Protein AF-0000000067139944 (afdb_homodimer)

Foldseek 3Di:
DDDDDADLLDLVRLLVVVVVCVVDADPLFDAEEEADWAAFDFADPQLDDPVVLVVRCSTLAVSLVSNCVNCVVRCLVNLHEYEYEAALLCLDDQRTPSRNVSSVNVVVVQVVVQVVCVVSNYHGAYEHEYFACQQPVSDDQDDLVVSQVSHDPVVCVVDPSLVSVLQSVLVVVSNVPGDNDCVQSVVLVCCSRPPPDHDRYHYHYDPVSVVLSVCSNPDDPVSNCVVSVVSNPVSDDD/DDDDDADLLDLVRLLVVVVVCVVDADPLFDAEEEADWAAFDFADPQLDDPVVLVVRCSTLAVSLVSNCVNCVVRCLVNLHEYEYEAALLCLDDQRTPSRNVSSVNVVVVQVVVQVVCVVSNYHGAYEHEYFACQQPVSDDQDDLVVSQVSHDPVRCVPDPSLVSVLQSVLVVVSNVPGDNDCVQSVVLVCCSRPPPDHDRYHYHYDPVSVVLSVCSNPDDPVSNCVVSVVSNCVSPRD

Organism: Gallus gallus (NCBI:txid9031)

Nearest PDB structures (foldseek):
  2jap-assembly1_D  TM=8.581E-01  e=1.987E-11  Streptomyces clavuligerus
  6vsp-assembly1_B  TM=7.900E-01  e=1.300E-09  Serratia marcescens
  3l77-assembly1_A  TM=8.493E-01  e=1.146E-08  Thermococcus sibiricus MM 739
  3geg-assembly1_A  TM=8.219E-01  e=9.006E-08  Acetivibrio thermocellus ATCC 27405
  3ged-assembly1_B  TM=7.880E-01  e=2.674E-07  Acetivibrio thermocellus ATCC 27405

Secondary structure (DSSP, 8-state):
-------TT-HHHHHHHHHHHHHT--TT---EEEE---------GGGS-HHHHHHHIIIIIIHHHHHHHHHHHHHHHTT-EEEEE--GGGS--SS-HHHHHHHHHHHHHHHHHHHHHGGGT-EEEEEEE-S-HHHH--SPPP-HHHHHHHS-HHHHTT--HHHHHHHHHHHHHHHHTS-S-THHHHHHHHHHHH-SS--SEEEE--HHHHHHHHHHHHS-HHHHHHHHHHHHHSS---/-------TT-HHHHHHHHHHHHHT--TT---EEEE---------GGGS-HHHHHHHIIIIIIHHHHHHHHHHHHHHHTT-EEEEE--GGGS--SS-HHHHHHHHHHHHHHHHHHHHHGGGT-EEEEEEE-S-HHHH--SPPP-HHHHHHHS-HHHHTT--HHHHHHHHHHHHHHHHTS-S-THHHHHHHHHHHH-SS--SEEEE--HHHHHHHHHHHHS-HHHHHHHHHHHHHTS---

Solvent-accessible surface area (backbone atoms only — not comparable to full-atom values): 25429 Å² total; per-residue (Å²): 140,84,89,72,90,67,53,55,73,36,67,67,38,45,51,50,52,50,52,54,48,64,76,62,53,50,93,89,45,53,64,62,45,74,43,67,73,65,72,59,63,75,46,54,76,83,57,53,54,69,68,54,55,52,48,49,43,34,37,40,36,47,11,45,49,50,49,47,60,73,45,41,66,53,29,45,74,51,38,11,30,40,37,39,64,50,31,49,42,36,55,48,56,84,57,19,23,76,39,16,13,36,26,20,16,45,53,37,36,47,53,31,47,30,66,66,28,46,86,47,57,25,48,46,27,35,38,23,40,44,63,40,36,58,46,63,59,66,50,72,80,61,50,35,66,59,53,58,71,62,36,50,72,74,47,53,72,76,48,53,69,65,59,43,38,48,52,27,50,44,52,38,49,55,39,70,68,18,40,74,65,51,60,61,57,51,50,51,51,48,38,50,69,64,45,94,75,49,58,60,65,44,77,48,55,53,70,71,54,49,51,49,44,48,44,44,55,68,45,56,65,70,57,34,50,51,55,47,49,48,64,63,46,76,51,64,84,120,139,85,88,72,89,67,52,53,72,35,69,67,39,46,51,51,51,50,51,54,48,64,76,63,52,52,93,89,44,52,65,64,46,74,42,67,74,66,73,59,62,75,44,54,74,81,58,53,55,70,67,55,55,52,48,50,44,36,38,40,35,48,11,44,49,50,49,47,60,72,44,41,66,52,28,46,74,48,39,11,29,38,36,39,63,52,32,49,42,36,56,48,54,83,55,19,22,75,38,16,13,35,26,20,16,44,52,39,36,48,53,32,46,30,66,66,29,48,86,50,56,26,48,46,26,36,37,24,39,44,63,39,37,57,46,64,58,65,48,72,81,62,50,36,66,60,54,58,70,62,36,50,71,72,48,56,71,76,49,53,70,64,47,44,38,37,50,26,51,45,52,37,49,56,39,70,68,18,40,76,64,52,60,61,57,51,49,52,50,48,40,51,70,63,44,95,77,49,58,60,66,45,76,50,55,52,69,72,54,50,50,50,42,48,45,44,55,68,46,58,66,71,56,34,50,51,55,47,49,50,65,58,40,83,39,63,77,122

pLDDT: mean 94.15, std 8.59, range [29.8, 98.81]

Structure (mmCIF, N/CA/C/O backbone):
data_AF-0000000067139944-model_v1
#
loop_
_entity.id
_entity.type
_entity.pdbx_description
1 polymer 'Uncharacterized protein'
#
loop_
_atom_site.group_PDB
_atom_site.id
_atom_site.type_symbol
_atom_site.label_atom_id
_atom_site.label_alt_id
_atom_site.label_comp_id
_atom_site.label_asym_id
_atom_site.label_entity_id
_atom_site.label_seq_id
_atom_site.pdbx_PDB_ins_code
_atom_site.Cartn_x
_atom_site.Cartn_y
_atom_site.Cartn_z
_atom_site.occupancy
_atom_site.B_iso_or_equiv
_atom_site.auth_seq_id
_atom_site.auth_comp_id
_atom_site.auth_asym_id
_atom_site.auth_atom_id
_atom_site.pdbx_PDB_model_num
ATOM 1 N N . MET A 1 1 ? 29.469 12.602 11.391 1 74.38 1 MET A N 1
ATOM 2 C CA . MET A 1 1 ? 28.453 11.57 11.188 1 74.38 1 MET A CA 1
ATOM 3 C C . MET A 1 1 ? 28.391 10.625 12.391 1 74.38 1 MET A C 1
ATOM 5 O O . MET A 1 1 ? 29.422 10.156 12.867 1 74.38 1 MET A O 1
ATOM 9 N N . ARG A 1 2 ? 27.203 10.445 12.945 1 83.75 2 ARG A N 1
ATOM 10 C CA . ARG A 1 2 ? 27.016 9.508 14.047 1 83.75 2 ARG A CA 1
ATOM 11 C C . ARG A 1 2 ? 26.203 8.297 13.594 1 83.75 2 ARG A C 1
ATOM 13 O O . ARG A 1 2 ? 25.25 8.43 12.828 1 83.75 2 ARG A O 1
ATOM 20 N N . VAL A 1 3 ? 26.672 7.145 13.938 1 81.62 3 VAL A N 1
ATOM 21 C CA . VAL A 1 3 ? 26 5.902 13.539 1 81.62 3 VAL A CA 1
ATOM 22 C C . VAL A 1 3 ? 25.297 5.289 14.75 1 81.62 3 VAL A C 1
ATOM 24 O O . VAL A 1 3 ? 25.906 5.129 15.812 1 81.62 3 VAL A O 1
ATOM 27 N N . LEU A 1 4 ? 24 5.125 14.578 1 83 4 LEU A N 1
ATOM 28 C CA . LEU A 1 4 ? 23.203 4.445 15.602 1 83 4 LEU A CA 1
ATOM 29 C C . LEU A 1 4 ? 22.5 3.221 15.023 1 83 4 LEU A C 1
ATOM 31 O O . LEU A 1 4 ? 22.031 3.25 13.883 1 83 4 LEU A O 1
ATOM 35 N N . ARG A 1 5 ? 22.641 2.217 15.773 1 84.62 5 ARG A N 1
ATOM 36 C CA . ARG A 1 5 ? 21.844 1.055 15.383 1 84.62 5 ARG A CA 1
ATOM 37 C C . ARG A 1 5 ? 20.359 1.333 15.531 1 84.62 5 ARG A C 1
ATOM 39 O O . ARG A 1 5 ? 19.906 1.748 16.594 1 84.62 5 ARG A O 1
ATOM 46 N N . LEU A 1 6 ? 19.625 1.212 14.484 1 90 6 LEU A N 1
ATOM 47 C CA . LEU A 1 6 ? 18.203 1.529 14.492 1 90 6 LEU A CA 1
ATOM 48 C C . LEU A 1 6 ? 17.406 0.454 13.773 1 90 6 LEU A C 1
ATOM 50 O O . LEU A 1 6 ? 17.594 0.228 12.578 1 90 6 LEU A O 1
ATOM 54 N N . ASP A 1 7 ? 16.656 -0.315 14.594 1 93.56 7 ASP A N 1
ATOM 55 C CA . ASP A 1 7 ? 15.617 -1.159 14.023 1 93.56 7 ASP A CA 1
ATOM 56 C C . ASP A 1 7 ? 14.281 -0.417 13.961 1 93.56 7 ASP A C 1
ATOM 58 O O . ASP A 1 7 ? 13.625 -0.226 14.984 1 93.56 7 ASP A O 1
ATOM 62 N N . VAL A 1 8 ? 13.844 -0.07 12.781 1 95.69 8 VAL A N 1
ATOM 63 C CA . VAL A 1 8 ? 12.695 0.807 12.594 1 95.69 8 VAL A CA 1
ATOM 64 C C . VAL A 1 8 ? 11.422 0.086 13.031 1 95.69 8 VAL A C 1
ATOM 66 O O . VAL A 1 8 ? 10.367 0.708 13.18 1 95.69 8 VAL A O 1
ATOM 69 N N . THR A 1 9 ? 11.477 -1.229 13.203 1 94.62 9 THR A N 1
ATOM 70 C CA . THR A 1 9 ? 10.305 -1.979 13.641 1 94.62 9 THR A CA 1
ATOM 71 C C . THR A 1 9 ? 10.141 -1.896 15.156 1 94.62 9 THR A C 1
ATOM 73 O O . THR A 1 9 ? 9.133 -2.338 15.703 1 94.62 9 THR A O 1
ATOM 76 N N . ARG A 1 10 ? 11.148 -1.343 15.812 1 94.38 10 ARG A N 1
ATOM 77 C CA . ARG A 1 10 ? 11.125 -1.232 17.266 1 94.38 10 ARG A CA 1
ATOM 78 C C . ARG A 1 10 ? 10.93 0.217 17.703 1 94.38 10 ARG A C 1
ATOM 80 O O . ARG A 1 10 ? 11.852 1.032 17.578 1 94.38 10 ARG A O 1
ATOM 87 N N . GLY A 1 11 ? 9.805 0.512 18.312 1 95.31 11 GLY A N 1
ATOM 88 C CA . GLY A 1 11 ? 9.5 1.862 18.75 1 95.31 11 GLY A CA 1
ATOM 89 C C . GLY A 1 11 ? 10.547 2.439 19.688 1 95.31 11 GLY A C 1
ATOM 90 O O . GLY A 1 11 ? 10.898 3.617 19.578 1 95.31 11 GLY A O 1
ATOM 91 N N . ARG A 1 12 ? 11.055 1.643 20.547 1 95.5 12 ARG A N 1
ATOM 92 C CA . ARG A 1 12 ? 12.062 2.088 21.5 1 95.5 12 ARG A CA 1
ATOM 93 C C . ARG A 1 12 ? 13.328 2.559 20.797 1 95.5 12 ARG A C 1
ATOM 95 O O . ARG A 1 12 ? 13.938 3.547 21.203 1 95.5 12 ARG A O 1
ATOM 102 N N . ASP A 1 13 ? 13.734 1.811 19.766 1 95.81 13 ASP A N 1
ATOM 103 C CA . ASP A 1 13 ? 14.914 2.203 18.984 1 95.81 13 ASP A CA 1
ATOM 104 C C . ASP A 1 13 ? 14.695 3.549 18.297 1 95.81 13 ASP A C 1
ATOM 106 O O . ASP A 1 13 ? 15.586 4.395 18.281 1 95.81 13 ASP A O 1
ATOM 110 N N . VAL A 1 14 ? 13.523 3.766 17.75 1 96.75 14 VAL A N 1
ATOM 111 C CA . VAL A 1 14 ? 13.203 5.004 17.047 1 96.75 14 VAL A CA 1
ATOM 112 C C . VAL A 1 14 ? 13.211 6.172 18.031 1 96.75 14 VAL A C 1
ATOM 114 O O . VAL A 1 14 ? 13.758 7.234 17.734 1 96.75 14 VAL A O 1
ATOM 117 N N . LEU A 1 15 ? 12.68 5.945 19.188 1 95.75 15 LEU A N 1
ATOM 118 C CA . LEU A 1 15 ? 12.648 6.992 20.203 1 95.75 15 LEU A CA 1
ATOM 119 C C . LEU A 1 15 ? 14.055 7.305 20.703 1 95.75 15 LEU A C 1
ATOM 121 O O . LEU A 1 15 ? 14.391 8.469 20.938 1 95.75 15 LEU A O 1
ATOM 125 N N . ALA A 1 16 ? 14.859 6.297 20.859 1 95.38 16 ALA A N 1
ATOM 126 C CA . ALA A 1 16 ? 16.25 6.508 21.25 1 95.38 16 ALA A CA 1
ATOM 127 C C . ALA A 1 16 ? 17 7.328 20.203 1 95.38 16 ALA A C 1
ATOM 129 O O . ALA A 1 16 ? 17.797 8.195 20.547 1 95.38 16 ALA A O 1
ATOM 130 N N . ALA A 1 17 ? 16.734 7.012 18.969 1 95.62 17 ALA A N 1
ATOM 131 C CA . ALA A 1 17 ? 17.344 7.785 17.875 1 95.62 17 ALA A CA 1
ATOM 132 C C . ALA A 1 17 ? 16.906 9.242 17.938 1 95.62 17 ALA A C 1
ATOM 134 O O . ALA A 1 17 ? 17.703 10.148 17.734 1 95.62 17 ALA A O 1
ATOM 135 N N . LYS A 1 18 ? 15.664 9.477 18.188 1 95.88 18 LYS A N 1
ATOM 136 C CA . LYS A 1 18 ? 15.148 10.836 18.297 1 95.88 18 LYS A CA 1
ATOM 137 C C . LYS A 1 18 ? 15.836 11.594 19.422 1 95.88 18 LYS A C 1
ATOM 139 O O . LYS A 1 18 ? 16.234 12.75 19.266 1 95.88 18 LYS A O 1
ATOM 144 N N . GLU A 1 19 ? 15.992 10.922 20.547 1 95.44 19 GLU A N 1
ATOM 145 C CA . GLU A 1 19 ? 16.641 11.555 21.688 1 95.44 19 GLU A CA 1
ATOM 146 C C . GLU A 1 19 ? 18.094 11.914 21.359 1 95.44 19 GLU A C 1
ATOM 148 O O . GLU A 1 19 ? 18.578 12.969 21.75 1 95.44 19 GLU A O 1
ATOM 153 N N . LEU A 1 20 ? 18.703 11.023 20.703 1 95.06 20 LEU A N 1
ATOM 154 C CA . LEU A 1 20 ? 20.078 11.289 20.281 1 95.06 20 LEU A CA 1
ATOM 155 C C . LEU A 1 20 ? 20.141 12.508 19.359 1 95.06 20 LEU A C 1
ATOM 157 O O . LEU A 1 20 ? 21.031 13.352 19.516 1 95.06 20 LEU A O 1
ATOM 161 N N . VAL A 1 21 ? 19.234 12.609 18.422 1 94.81 21 VAL A N 1
ATOM 162 C CA . VAL A 1 21 ? 19.156 13.742 17.5 1 94.81 21 VAL A CA 1
ATOM 163 C C . VAL A 1 21 ? 18.922 15.031 18.266 1 94.81 21 VAL A C 1
ATOM 165 O O . VAL A 1 21 ? 19.594 16.031 18.047 1 94.81 21 VAL A O 1
ATOM 168 N N . LEU A 1 22 ? 18.062 14.984 19.234 1 94.69 22 LEU A N 1
ATOM 169 C CA . LEU A 1 22 ? 17.719 16.156 20.016 1 94.69 22 LEU A CA 1
ATOM 170 C C . LEU A 1 22 ? 18.906 16.656 20.828 1 94.69 22 LEU A C 1
ATOM 172 O O . LEU A 1 22 ? 19.109 17.859 20.984 1 94.69 22 LEU A O 1
ATOM 176 N N . SER A 1 23 ? 19.656 15.742 21.266 1 94.88 23 SER A N 1
ATOM 177 C CA . SER A 1 23 ? 20.797 16.078 22.109 1 94.88 23 SER A CA 1
ATOM 178 C C . SER A 1 23 ? 21.938 16.672 21.297 1 94.88 23 SER A C 1
ATOM 180 O O . SER A 1 23 ? 22.859 17.281 21.844 1 94.88 23 SER A O 1
ATOM 182 N N . HIS A 1 24 ? 21.828 16.562 20 1 94.06 24 HIS A N 1
ATOM 183 C CA . HIS A 1 24 ? 22.938 17.016 19.156 1 94.06 24 HIS A CA 1
ATOM 184 C C . HIS A 1 24 ? 22.438 17.969 18.078 1 94.06 24 HIS A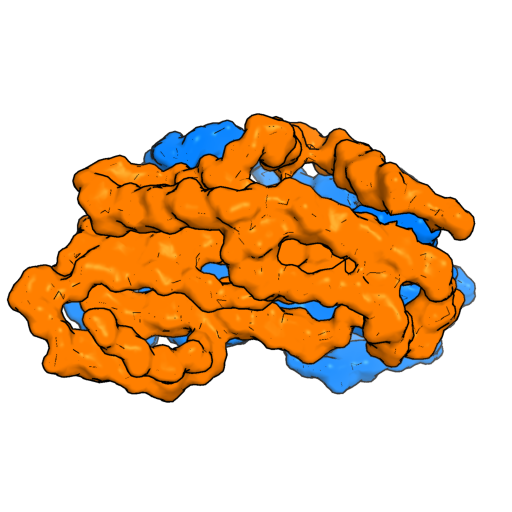 C 1
ATOM 186 O O . HIS A 1 24 ? 23.062 18.094 17.031 1 94.06 24 HIS A O 1
ATOM 192 N N . LEU A 1 25 ? 21.375 18.562 18.328 1 94.06 25 LEU A N 1
ATOM 193 C CA . LEU A 1 25 ? 20.812 19.453 17.328 1 94.06 25 LEU A CA 1
ATOM 194 C C . LEU A 1 25 ? 21.703 20.672 17.094 1 94.06 25 LEU A C 1
ATOM 196 O O . LEU A 1 25 ? 22.062 21.359 18.047 1 94.06 25 LEU A O 1
ATOM 200 N N . PRO A 1 26 ? 22.047 20.875 15.914 1 94 26 PRO A N 1
ATOM 201 C CA . PRO A 1 26 ? 22.797 22.109 15.641 1 94 26 PRO A CA 1
ATOM 202 C C . PRO A 1 26 ? 21.922 23.359 15.781 1 94 26 PRO A C 1
ATOM 204 O O . PRO A 1 26 ? 20.719 23.266 15.984 1 94 26 PRO A O 1
ATOM 207 N N . GLU A 1 27 ? 22.547 24.438 15.641 1 92.5 27 GLU A N 1
ATOM 208 C CA . GLU A 1 27 ? 21.859 25.719 15.773 1 92.5 27 GLU A CA 1
ATOM 209 C C . GLU A 1 27 ? 20.781 25.875 14.711 1 92.5 27 GLU A C 1
ATOM 211 O O . GLU A 1 27 ? 19.703 26.422 14.984 1 92.5 27 GLU A O 1
ATOM 216 N N . ARG A 1 28 ? 21.016 25.359 13.578 1 92.19 28 ARG A N 1
ATOM 217 C CA . ARG A 1 28 ? 20.094 25.469 12.453 1 92.19 28 ARG A CA 1
ATOM 218 C C . ARG A 1 28 ? 18.875 24.562 12.641 1 92.19 28 ARG A C 1
ATOM 220 O O . ARG A 1 28 ? 17.875 24.703 11.938 1 92.19 28 ARG A O 1
ATOM 227 N N . GLY A 1 29 ? 19.031 23.641 13.578 1 95.38 29 GLY A N 1
ATOM 228 C CA . GLY A 1 29 ? 17.906 22.781 13.891 1 95.38 29 GLY A CA 1
ATOM 229 C C . GLY A 1 29 ? 17.922 21.469 13.125 1 95.38 29 GLY A C 1
ATOM 230 O O . GLY A 1 29 ? 18.984 20.953 12.781 1 95.38 29 GLY A O 1
ATOM 231 N N . PHE A 1 30 ? 16.781 20.828 12.984 1 96.5 30 PHE A N 1
ATOM 232 C CA . PHE A 1 30 ? 16.625 19.547 12.312 1 96.5 30 PHE A CA 1
ATOM 233 C C . PHE A 1 30 ? 16.266 19.75 10.844 1 96.5 30 PHE A C 1
ATOM 235 O O . PHE A 1 30 ? 15.172 20.219 10.523 1 96.5 30 PHE A O 1
ATOM 242 N N . TRP A 1 31 ? 17.141 19.312 9.969 1 96.25 31 TRP A N 1
ATOM 243 C CA . TRP A 1 31 ? 17.031 19.656 8.547 1 96.25 31 TRP A CA 1
ATOM 244 C C . TRP A 1 31 ? 16.062 18.734 7.836 1 96.25 31 TRP A C 1
ATOM 246 O O . TRP A 1 31 ? 15.258 19.172 7.008 1 96.25 31 TRP A O 1
ATOM 256 N N . GLY A 1 32 ? 16.281 17.438 8.109 1 97.75 32 GLY A N 1
ATOM 257 C CA . GLY A 1 32 ? 15.406 16.547 7.363 1 97.75 32 GLY A CA 1
ATOM 258 C C . GLY A 1 32 ? 15.5 15.102 7.82 1 97.75 32 GLY A C 1
ATOM 259 O O . GLY A 1 32 ? 16.312 14.773 8.688 1 97.75 32 GLY A O 1
ATOM 260 N N . LEU A 1 33 ? 14.594 14.289 7.348 1 98.06 33 LEU A N 1
ATOM 261 C CA . LEU A 1 33 ? 14.477 12.859 7.617 1 98.06 33 LEU A CA 1
ATOM 262 C C . LEU A 1 33 ? 14.438 12.062 6.316 1 98.06 33 LEU A C 1
ATOM 264 O O . LEU A 1 33 ? 13.641 12.359 5.426 1 98.06 33 LEU A O 1
ATOM 268 N N . VAL A 1 34 ? 15.375 11.141 6.172 1 98.06 34 VAL A N 1
ATOM 269 C CA . VAL A 1 34 ? 15.359 10.219 5.039 1 98.06 34 VAL A CA 1
ATOM 270 C C . VAL A 1 34 ? 14.953 8.828 5.512 1 98.06 34 VAL A C 1
ATOM 272 O O . VAL A 1 34 ? 15.711 8.164 6.23 1 98.06 34 VAL A O 1
ATOM 275 N N . ASN A 1 35 ? 13.734 8.422 5.156 1 97.44 35 ASN A N 1
ATOM 276 C CA . ASN A 1 35 ? 13.297 7.043 5.371 1 97.44 35 ASN A CA 1
ATOM 277 C C . ASN A 1 35 ? 13.859 6.105 4.309 1 97.44 35 ASN A C 1
ATOM 279 O O . ASN A 1 35 ? 13.266 5.945 3.238 1 97.44 35 ASN A O 1
ATOM 283 N N . ASN A 1 36 ? 14.867 5.359 4.695 1 92.25 36 ASN A N 1
ATOM 284 C CA . ASN A 1 36 ? 15.578 4.562 3.699 1 92.25 36 ASN A CA 1
ATOM 285 C C . ASN A 1 36 ? 15.484 3.072 4.008 1 92.25 36 ASN A C 1
ATOM 287 O O . ASN A 1 36 ? 15.742 2.238 3.137 1 92.25 36 ASN A O 1
ATOM 291 N N . ALA A 1 37 ? 15.148 2.748 5.238 1 88.44 37 ALA A N 1
ATOM 292 C CA . ALA A 1 37 ? 15.102 1.335 5.605 1 88.44 37 ALA A CA 1
ATOM 293 C C . ALA A 1 37 ? 14.086 0.583 4.746 1 88.44 37 ALA A C 1
ATOM 295 O O . ALA A 1 37 ? 13.008 1.105 4.441 1 88.44 37 ALA A O 1
ATOM 296 N N . GLY A 1 38 ? 14.445 -0.575 4.312 1 92.31 38 GLY A N 1
ATOM 297 C CA . GLY A 1 38 ? 13.602 -1.435 3.504 1 92.31 38 GLY A CA 1
ATOM 298 C C . GLY A 1 38 ? 14.234 -2.775 3.189 1 92.31 38 GLY A C 1
ATOM 299 O O . GLY A 1 38 ? 15.461 -2.914 3.234 1 92.31 38 GLY A O 1
ATOM 300 N N . ILE A 1 39 ? 13.406 -3.699 2.963 1 93.94 39 ILE A N 1
ATOM 301 C CA . ILE A 1 39 ? 13.852 -5.02 2.531 1 93.94 39 ILE A CA 1
ATOM 302 C C . ILE A 1 39 ? 13.109 -5.426 1.261 1 93.94 39 ILE A C 1
ATOM 304 O O . ILE A 1 39 ? 12.047 -4.875 0.952 1 93.94 39 ILE A O 1
ATOM 308 N N . SER A 1 40 ? 13.734 -6.273 0.541 1 93.69 40 SER A N 1
ATOM 309 C CA . SER A 1 40 ? 13.18 -6.758 -0.72 1 93.69 40 SER A CA 1
ATOM 310 C C . SER A 1 40 ? 13.312 -8.273 -0.836 1 93.69 40 SER A C 1
ATOM 312 O O . SER A 1 40 ? 14.148 -8.883 -0.166 1 93.69 40 SER A O 1
ATOM 314 N N . THR A 1 41 ? 12.445 -8.852 -1.56 1 92.06 41 THR A N 1
ATOM 315 C CA . THR A 1 41 ? 12.539 -10.266 -1.915 1 92.06 41 THR A CA 1
ATOM 316 C C . THR A 1 41 ? 11.734 -10.555 -3.18 1 92.06 41 THR A C 1
ATOM 318 O O . THR A 1 41 ? 10.969 -9.703 -3.646 1 92.06 41 THR A O 1
ATOM 321 N N . PHE A 1 42 ? 12.07 -11.695 -3.73 1 93.69 42 PHE A N 1
ATOM 322 C CA . PHE A 1 42 ? 11.281 -12.242 -4.828 1 93.69 42 PHE A CA 1
ATOM 323 C C . PHE A 1 42 ? 10.523 -13.484 -4.379 1 93.69 42 PHE A C 1
ATOM 325 O O . PHE A 1 42 ? 10.922 -14.148 -3.42 1 93.69 42 PHE A O 1
ATOM 332 N N . GLY A 1 43 ? 9.461 -13.719 -5.102 1 94.88 43 GLY A N 1
ATOM 333 C CA . GLY A 1 43 ? 8.68 -14.93 -4.887 1 94.88 43 GLY A CA 1
ATOM 334 C C . GLY A 1 43 ? 7.199 -14.742 -5.176 1 94.88 43 GLY A C 1
ATOM 335 O O . GLY A 1 43 ? 6.633 -13.68 -4.891 1 94.88 43 GLY A O 1
ATOM 336 N N . GLU A 1 44 ? 6.633 -15.797 -5.703 1 96.5 44 GLU A N 1
ATOM 337 C CA . GLU A 1 44 ? 5.188 -15.766 -5.898 1 96.5 44 GLU A CA 1
ATOM 338 C C . GLU A 1 44 ? 4.449 -15.766 -4.559 1 96.5 44 GLU A C 1
ATOM 340 O O . GLU A 1 44 ? 5.008 -16.172 -3.539 1 96.5 44 GLU A O 1
ATOM 345 N N . THR A 1 45 ? 3.26 -15.359 -4.57 1 97.81 45 THR A N 1
ATOM 346 C CA . THR A 1 45 ? 2.457 -15.125 -3.375 1 97.81 45 THR A CA 1
ATOM 347 C C . THR A 1 45 ? 2.434 -16.375 -2.488 1 97.81 45 THR A C 1
ATOM 349 O O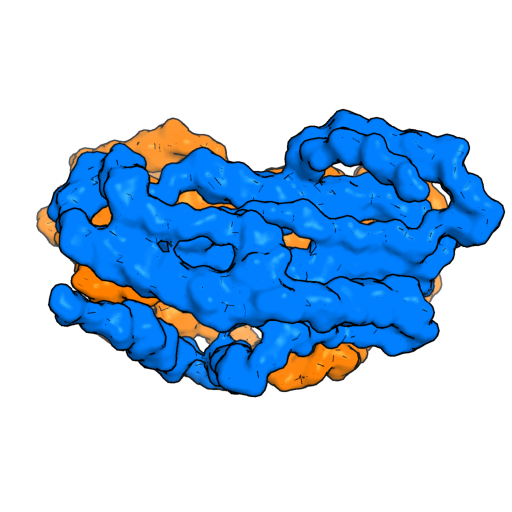 . THR A 1 45 ? 2.727 -16.297 -1.294 1 97.81 45 THR A O 1
ATOM 352 N N . GLY A 1 46 ? 2.199 -17.516 -3.059 1 97.19 46 GLY A N 1
ATOM 353 C CA . GLY A 1 46 ? 2.057 -18.75 -2.291 1 97.19 46 GLY A CA 1
ATOM 354 C C . GLY A 1 46 ? 3.383 -19.312 -1.825 1 97.19 46 GLY A C 1
ATOM 355 O O . GLY A 1 46 ? 3.416 -20.25 -1.018 1 97.19 46 GLY A O 1
ATOM 356 N N . TRP A 1 47 ? 4.477 -18.703 -2.309 1 97.62 47 TRP A N 1
ATOM 357 C CA . TRP A 1 47 ? 5.805 -19.203 -1.953 1 97.62 47 TRP A CA 1
ATOM 358 C C . TRP A 1 47 ? 6.27 -18.594 -0.63 1 97.62 47 TRP A C 1
ATOM 360 O O . TRP A 1 47 ? 7.238 -19.078 -0.032 1 97.62 47 TRP A O 1
ATOM 370 N N . LEU A 1 48 ? 5.609 -17.594 -0.197 1 97.38 48 LEU A N 1
ATOM 371 C CA . LEU A 1 48 ? 6.059 -16.812 0.95 1 97.38 48 LEU A CA 1
ATOM 372 C C . LEU A 1 48 ? 5.16 -17.047 2.158 1 97.38 48 LEU A C 1
ATOM 374 O O . LEU A 1 48 ? 3.938 -17.141 2.02 1 97.38 48 LEU A O 1
ATOM 378 N N . SER A 1 49 ? 5.781 -17.125 3.295 1 96.81 49 SER A N 1
ATOM 379 C CA . SER A 1 49 ? 5.027 -17.359 4.523 1 96.81 49 SER A CA 1
ATOM 380 C C . SER A 1 49 ? 4.336 -16.078 4.988 1 96.81 49 SER A C 1
ATOM 382 O O . SER A 1 49 ? 4.746 -14.977 4.621 1 96.81 49 SER A O 1
ATOM 384 N N . MET A 1 50 ? 3.303 -16.25 5.805 1 97.81 50 MET A N 1
ATOM 385 C CA . MET A 1 50 ? 2.615 -15.102 6.387 1 97.81 50 MET A CA 1
ATOM 386 C C . MET A 1 50 ? 3.576 -14.258 7.219 1 97.81 50 MET A C 1
ATOM 388 O O . MET A 1 50 ? 3.469 -13.031 7.246 1 97.81 50 MET A O 1
ATOM 392 N N . GLU A 1 51 ? 4.473 -14.906 7.883 1 97.69 51 GLU A N 1
ATOM 393 C CA . GLU A 1 51 ? 5.469 -14.203 8.688 1 97.69 51 GLU A CA 1
ATOM 394 C C . GLU A 1 51 ? 6.312 -13.266 7.824 1 97.69 51 GLU A C 1
ATOM 396 O O . GLU A 1 51 ? 6.688 -12.18 8.266 1 97.69 51 GLU A O 1
ATOM 401 N N . LYS A 1 52 ? 6.648 -13.648 6.633 1 97.38 52 LYS A N 1
ATOM 402 C CA . LYS A 1 52 ? 7.402 -12.789 5.727 1 97.38 52 LYS A CA 1
ATOM 403 C C . LYS A 1 52 ? 6.594 -11.547 5.344 1 97.38 52 LYS A C 1
ATOM 405 O O . LYS A 1 52 ? 7.117 -10.43 5.352 1 97.38 52 LYS A O 1
ATOM 410 N N . TYR A 1 53 ? 5.344 -11.766 5.027 1 98.56 53 TYR A N 1
ATOM 411 C CA . TYR A 1 53 ? 4.48 -10.633 4.711 1 98.56 53 TYR A CA 1
ATOM 412 C C . TYR A 1 53 ? 4.406 -9.656 5.879 1 98.56 53 TYR A C 1
ATOM 414 O O . TYR A 1 53 ? 4.469 -8.438 5.684 1 98.56 53 TYR A O 1
ATOM 422 N N . GLU A 1 54 ? 4.258 -10.195 7.066 1 98.5 54 GLU A N 1
ATOM 423 C CA . GLU A 1 54 ? 4.215 -9.359 8.266 1 98.5 54 GLU A CA 1
ATOM 424 C C . GLU A 1 54 ? 5.512 -8.578 8.438 1 98.5 54 GLU A C 1
ATOM 426 O O . GLU A 1 54 ? 5.488 -7.383 8.734 1 98.5 54 GLU A O 1
ATOM 431 N N . LYS A 1 55 ? 6.578 -9.234 8.234 1 98.19 55 LYS A N 1
ATOM 432 C CA . LYS A 1 55 ? 7.883 -8.602 8.375 1 98.19 55 LYS A CA 1
ATOM 433 C C . LYS A 1 55 ? 8.062 -7.477 7.363 1 98.19 55 LYS A C 1
ATOM 435 O O . LYS A 1 55 ? 8.523 -6.387 7.711 1 98.19 55 LYS A O 1
ATOM 440 N N . PHE A 1 56 ? 7.738 -7.711 6.133 1 98.19 56 PHE A N 1
ATOM 441 C CA . PHE A 1 56 ? 7.887 -6.719 5.074 1 98.19 56 PHE A CA 1
ATOM 442 C C . PHE A 1 56 ? 7.008 -5.504 5.34 1 98.19 56 PHE A C 1
ATOM 444 O O . PHE A 1 56 ? 7.445 -4.367 5.172 1 98.19 56 PHE A O 1
ATOM 451 N N . ALA A 1 57 ? 5.75 -5.762 5.754 1 98.62 57 ALA A N 1
ATOM 452 C CA . ALA A 1 57 ? 4.875 -4.648 6.113 1 98.62 57 ALA A CA 1
ATOM 453 C C . ALA A 1 57 ? 5.457 -3.848 7.273 1 98.62 57 ALA A C 1
ATOM 455 O O . ALA A 1 57 ? 5.398 -2.615 7.277 1 98.62 57 ALA A O 1
ATOM 456 N N . ASP A 1 58 ? 6 -4.531 8.211 1 98.56 58 ASP A N 1
ATOM 457 C CA . ASP A 1 58 ? 6.535 -3.898 9.414 1 98.56 58 ASP A CA 1
ATOM 458 C C . ASP A 1 58 ? 7.766 -3.053 9.086 1 98.56 58 ASP A C 1
ATOM 460 O O . ASP A 1 58 ? 7.891 -1.925 9.57 1 98.56 58 ASP A O 1
ATOM 464 N N . VAL A 1 59 ? 8.602 -3.521 8.25 1 97.94 59 VAL A N 1
ATOM 465 C CA . VAL A 1 59 ? 9.852 -2.826 7.945 1 97.94 59 VAL A CA 1
ATOM 466 C C . VAL A 1 59 ? 9.586 -1.735 6.91 1 97.94 59 VAL A C 1
ATOM 468 O O . VAL A 1 59 ? 9.867 -0.558 7.156 1 97.94 59 VAL A O 1
ATOM 471 N N . ASN A 1 60 ? 9.047 -2.1 5.762 1 98.12 60 ASN A N 1
ATOM 472 C CA . ASN A 1 60 ? 8.969 -1.204 4.613 1 98.12 60 ASN A CA 1
ATOM 473 C C . ASN A 1 60 ? 7.895 -0.139 4.801 1 98.12 60 ASN A C 1
ATOM 475 O O . ASN A 1 60 ? 8.008 0.966 4.266 1 98.12 60 ASN A O 1
ATOM 479 N N . LEU A 1 61 ? 6.82 -0.489 5.504 1 98.56 61 LEU A N 1
ATOM 480 C CA . LEU A 1 61 ? 5.688 0.424 5.617 1 98.56 61 LEU A CA 1
ATOM 481 C C . LEU A 1 61 ? 5.602 1.012 7.023 1 98.56 61 LEU A C 1
ATOM 483 O O . LEU A 1 61 ? 5.902 2.191 7.227 1 98.56 61 LEU A O 1
ATOM 487 N N . LEU A 1 62 ? 5.395 0.166 8.016 1 98.75 62 LEU A N 1
ATOM 488 C CA . LEU A 1 62 ? 5.156 0.641 9.375 1 98.75 62 LEU A CA 1
ATOM 489 C C . LEU A 1 62 ? 6.422 1.255 9.961 1 98.75 62 LEU A C 1
ATOM 491 O O . LEU A 1 62 ? 6.352 2.203 10.742 1 98.75 62 LEU A O 1
ATOM 495 N N . GLY A 1 63 ? 7.559 0.719 9.602 1 98.62 63 GLY A N 1
ATOM 496 C CA . GLY A 1 63 ? 8.812 1.307 10.047 1 98.62 63 GLY A CA 1
ATOM 497 C C . GLY A 1 63 ? 8.984 2.744 9.602 1 98.62 63 GLY A C 1
ATOM 498 O O . GLY A 1 63 ? 9.398 3.6 10.383 1 98.62 63 GLY A O 1
ATOM 499 N N . SER A 1 64 ? 8.688 3.012 8.336 1 98.25 64 SER A N 1
ATOM 500 C CA . SER A 1 64 ? 8.766 4.367 7.805 1 98.25 64 SER A CA 1
ATOM 501 C C . SER A 1 64 ? 7.766 5.289 8.5 1 98.25 64 SER A C 1
ATOM 503 O O . SER A 1 64 ? 8.078 6.441 8.797 1 98.25 64 SER A O 1
ATOM 505 N N . ILE A 1 65 ? 6.582 4.789 8.727 1 98.69 65 ILE A N 1
ATOM 506 C CA . ILE A 1 65 ? 5.531 5.57 9.367 1 98.69 65 ILE A CA 1
ATOM 507 C C . ILE A 1 65 ? 5.926 5.887 10.805 1 98.69 65 ILE A C 1
ATOM 509 O O . ILE A 1 65 ? 5.816 7.031 11.258 1 98.69 65 ILE A O 1
ATOM 513 N N . ARG A 1 66 ? 6.398 4.863 11.523 1 98.5 66 ARG A N 1
ATOM 514 C CA . ARG A 1 66 ? 6.824 5.008 12.906 1 98.5 66 ARG A CA 1
ATOM 515 C C . ARG A 1 66 ? 7.91 6.07 13.039 1 98.5 66 ARG A C 1
ATOM 517 O O . ARG A 1 66 ? 7.836 6.938 13.914 1 98.5 66 ARG A O 1
ATOM 524 N N . THR A 1 67 ? 8.867 6.023 12.203 1 98.5 67 THR A N 1
ATOM 525 C CA . THR A 1 67 ? 9.961 6.988 12.211 1 98.5 67 THR A CA 1
ATOM 526 C C . THR A 1 67 ? 9.445 8.391 11.883 1 98.5 67 THR A C 1
ATOM 528 O O . THR A 1 67 ? 9.82 9.359 12.539 1 98.5 67 THR A O 1
ATOM 531 N N . THR A 1 68 ? 8.602 8.484 10.867 1 98.69 68 THR A N 1
ATOM 532 C CA . THR A 1 68 ? 8.031 9.758 10.469 1 98.69 68 THR A CA 1
ATOM 533 C C . THR A 1 68 ? 7.242 10.391 11.609 1 98.69 68 THR A C 1
ATOM 535 O O . THR A 1 68 ? 7.426 11.57 11.922 1 98.69 68 THR A O 1
ATOM 538 N N . LEU A 1 69 ? 6.387 9.586 12.258 1 98.25 69 LEU A N 1
ATOM 539 C CA . LEU A 1 69 ? 5.574 10.094 13.359 1 98.25 69 LEU A CA 1
ATOM 540 C C . LEU A 1 69 ? 6.453 10.609 14.492 1 98.25 69 LEU A C 1
ATOM 542 O O . LEU A 1 69 ? 6.176 11.664 15.07 1 98.25 69 LEU A O 1
ATOM 546 N N . ALA A 1 70 ? 7.512 9.898 14.797 1 97.62 70 ALA A N 1
ATOM 547 C CA . ALA A 1 70 ? 8.398 10.258 15.898 1 97.62 70 ALA A CA 1
ATOM 548 C C . ALA A 1 70 ? 9.07 11.609 15.641 1 97.62 70 ALA A C 1
ATOM 550 O O . ALA A 1 70 ? 9.266 12.398 16.562 1 97.62 70 ALA A O 1
ATOM 551 N N . PHE A 1 71 ? 9.383 11.922 14.422 1 97.88 71 PHE A N 1
ATOM 552 C CA . PHE A 1 71 ? 10.188 13.102 14.133 1 97.88 71 PHE A CA 1
ATOM 553 C C . PHE A 1 71 ? 9.32 14.227 13.586 1 97.88 71 PHE A C 1
ATOM 555 O O . PHE A 1 71 ? 9.812 15.336 13.344 1 97.88 71 PHE A O 1
ATOM 562 N N . LEU A 1 72 ? 8.055 13.977 13.414 1 98.19 72 LEU A N 1
ATOM 563 C CA . LEU A 1 72 ? 7.137 14.891 12.75 1 98.19 72 LEU A CA 1
ATOM 564 C C . LEU A 1 72 ? 7.098 16.234 13.469 1 98.19 72 LEU A C 1
ATOM 566 O O . LEU A 1 72 ? 7.18 17.281 12.828 1 98.19 72 LEU A O 1
ATOM 570 N N . PRO A 1 73 ? 7.035 16.281 14.82 1 97.06 73 PRO A N 1
ATOM 571 C CA . PRO A 1 73 ? 7.031 17.578 15.492 1 97.06 73 PRO A CA 1
ATOM 572 C C . PRO A 1 73 ? 8.289 18.406 15.211 1 97.06 73 PRO A C 1
ATOM 574 O O . PRO A 1 73 ? 8.211 19.625 15.031 1 97.06 73 PRO A O 1
ATOM 577 N N . LEU A 1 74 ? 9.422 17.781 15.141 1 96.88 74 LEU A N 1
ATOM 578 C CA . LEU A 1 74 ? 10.672 18.469 14.852 1 96.88 74 LEU A CA 1
ATOM 579 C C . LEU A 1 74 ? 10.68 19 13.422 1 96.88 74 LEU A C 1
ATOM 581 O O . LEU A 1 74 ? 11.141 20.109 13.164 1 96.88 74 LEU A O 1
ATOM 585 N N . LEU A 1 75 ? 10.188 18.188 12.57 1 98.19 75 LEU A N 1
ATOM 586 C CA . LEU A 1 75 ? 10.133 18.578 11.164 1 98.19 75 LEU A CA 1
ATOM 587 C C . LEU A 1 75 ? 9.234 19.797 10.969 1 98.19 75 LEU A C 1
ATOM 589 O O . LEU A 1 75 ? 9.562 20.688 10.195 1 98.19 75 LEU A O 1
ATOM 593 N N . ARG A 1 76 ? 8.148 19.828 11.641 1 97.81 76 ARG A N 1
ATOM 594 C CA . ARG A 1 76 ? 7.27 21 11.57 1 97.81 76 ARG A CA 1
ATOM 595 C C . ARG A 1 76 ? 7.934 22.219 12.18 1 97.81 76 ARG A C 1
ATOM 597 O O . ARG A 1 76 ? 7.91 23.312 11.586 1 97.81 76 ARG A O 1
ATOM 604 N N . LYS A 1 77 ? 8.531 22.016 13.305 1 96.56 77 LYS A N 1
ATOM 605 C CA . LYS A 1 77 ? 9.164 23.125 14.023 1 96.56 77 LYS A CA 1
ATOM 606 C C . LYS A 1 77 ? 10.219 23.797 13.156 1 96.56 77 LYS A C 1
ATOM 608 O O . LYS A 1 77 ? 10.305 25.031 13.133 1 96.56 77 LYS A O 1
ATOM 613 N N . TYR A 1 78 ? 10.906 23.031 12.43 1 97.25 78 TYR A N 1
ATOM 614 C CA . TYR A 1 78 ? 12.062 23.578 11.734 1 97.25 78 TYR A CA 1
ATOM 615 C C . TYR A 1 78 ? 11.812 23.656 10.227 1 97.25 78 TYR A C 1
ATOM 617 O O . TYR A 1 78 ? 12.734 23.922 9.453 1 97.25 78 TYR A O 1
ATOM 625 N N . LYS A 1 79 ? 10.609 23.344 9.852 1 97.69 79 LYS A N 1
ATOM 626 C CA . LYS A 1 79 ? 10.234 23.391 8.445 1 97.69 79 LYS A CA 1
ATOM 627 C C . LYS A 1 79 ? 11.188 22.547 7.594 1 97.69 79 LYS A C 1
ATOM 629 O O . LYS A 1 79 ? 11.719 23.031 6.594 1 97.69 79 LYS A O 1
ATOM 634 N N . GLY A 1 80 ? 11.344 21.312 8.062 1 98 80 GLY A N 1
ATOM 635 C CA . GLY A 1 80 ? 12.328 20.422 7.477 1 98 80 GLY A CA 1
ATOM 636 C C . GLY A 1 80 ? 11.812 19.703 6.242 1 98 80 GLY A C 1
ATOM 637 O O . GLY A 1 80 ? 10.82 20.125 5.641 1 98 80 GLY A O 1
ATOM 638 N N . ARG A 1 81 ? 12.602 18.672 5.836 1 98.44 81 ARG A N 1
ATOM 639 C CA . ARG A 1 81 ? 12.305 17.859 4.664 1 98.44 81 ARG A CA 1
ATOM 640 C C . ARG A 1 81 ? 12.148 16.391 5.047 1 98.44 81 ARG A C 1
ATOM 642 O O . ARG A 1 81 ? 12.852 15.891 5.922 1 98.44 81 ARG A O 1
ATOM 649 N N . ILE A 1 82 ? 11.203 15.797 4.434 1 98.81 82 ILE A N 1
ATOM 650 C CA . ILE A 1 82 ? 11.047 14.352 4.57 1 98.81 82 ILE A CA 1
ATOM 651 C C . ILE A 1 82 ? 11.227 13.68 3.213 1 98.81 82 ILE A C 1
ATOM 653 O O . ILE A 1 82 ? 10.602 14.07 2.227 1 98.81 82 ILE A O 1
ATOM 657 N N . VAL A 1 83 ? 12.125 12.688 3.131 1 98.81 83 VAL A N 1
ATOM 658 C CA . VAL A 1 83 ? 12.375 11.938 1.903 1 98.81 83 VAL A CA 1
ATOM 659 C C . VAL A 1 83 ? 12.07 10.461 2.127 1 98.81 83 VAL A C 1
ATOM 661 O O . VAL A 1 83 ? 12.539 9.859 3.102 1 98.81 83 VAL A O 1
ATOM 664 N N . PHE A 1 84 ? 11.234 9.914 1.309 1 98.69 84 PHE A N 1
ATOM 665 C CA . PHE A 1 84 ? 10.93 8.492 1.332 1 98.69 84 PHE A CA 1
ATOM 666 C C . PHE A 1 84 ? 11.617 7.77 0.178 1 98.69 84 PHE A C 1
ATOM 668 O O . PHE A 1 84 ? 11.789 8.344 -0.902 1 98.69 84 PHE A O 1
ATOM 675 N N . MET A 1 85 ? 11.984 6.535 0.432 1 97.06 85 MET A N 1
ATOM 676 C CA . MET A 1 85 ? 12.508 5.656 -0.61 1 97.06 85 MET A CA 1
ATOM 677 C C . MET A 1 85 ? 11.438 4.68 -1.089 1 97.06 85 MET A C 1
ATOM 679 O O . MET A 1 85 ? 11.047 3.771 -0.355 1 97.06 85 MET A O 1
ATOM 683 N N . SER A 1 86 ? 10.938 4.863 -2.26 1 97.62 86 SER A N 1
ATOM 684 C CA . SER A 1 86 ? 10.031 3.943 -2.928 1 97.62 86 SER A CA 1
ATOM 685 C C . SER A 1 86 ? 10.734 3.178 -4.043 1 97.62 86 SER A C 1
ATOM 687 O O . SER A 1 86 ? 11.859 2.709 -3.863 1 97.62 86 SER A O 1
ATOM 689 N N . SER A 1 87 ? 10.109 2.951 -5.152 1 96.81 87 SER A N 1
ATOM 690 C CA . SER A 1 87 ? 10.586 2.211 -6.312 1 96.81 87 SER A CA 1
ATOM 691 C C . SER A 1 87 ? 9.633 2.348 -7.492 1 96.81 87 SER A C 1
ATOM 693 O O . SER A 1 87 ? 8.445 2.637 -7.309 1 96.81 87 SER A O 1
ATOM 695 N N . ILE A 1 88 ? 10.18 2.148 -8.664 1 96.62 88 ILE A N 1
ATOM 696 C CA . ILE A 1 88 ? 9.281 2.055 -9.812 1 96.62 88 ILE A CA 1
ATOM 697 C C . ILE A 1 88 ? 8.383 0.83 -9.664 1 96.62 88 ILE A C 1
ATOM 699 O O . ILE A 1 88 ? 7.324 0.752 -10.289 1 96.62 88 ILE A O 1
ATOM 703 N N . ILE A 1 89 ? 8.773 -0.049 -8.812 1 96.19 89 ILE A N 1
ATOM 704 C CA . ILE A 1 89 ? 8.023 -1.276 -8.586 1 96.19 89 ILE A CA 1
ATOM 705 C C . ILE A 1 89 ? 6.734 -0.957 -7.828 1 96.19 89 ILE A C 1
ATOM 707 O O . ILE A 1 89 ? 5.848 -1.807 -7.711 1 96.19 89 ILE A O 1
ATOM 711 N N . ALA A 1 90 ? 6.566 0.226 -7.371 1 97.44 90 ALA A N 1
ATOM 712 C CA . ALA A 1 90 ? 5.297 0.671 -6.793 1 97.44 90 ALA A CA 1
ATOM 713 C C . ALA A 1 90 ? 4.195 0.694 -7.848 1 97.44 90 ALA A C 1
ATOM 715 O O . ALA A 1 90 ? 3.008 0.727 -7.512 1 97.44 90 ALA A O 1
ATOM 716 N N . TYR A 1 91 ? 4.586 0.659 -9.133 1 96.06 91 TYR A N 1
ATOM 717 C CA . TYR A 1 91 ? 3.621 0.858 -10.203 1 96.06 91 TYR A CA 1
ATOM 718 C C . TYR A 1 91 ? 3.266 -0.465 -10.875 1 96.06 91 TYR A C 1
ATOM 720 O O . TYR A 1 91 ? 2.252 -0.564 -11.57 1 96.06 91 TYR A O 1
ATOM 728 N N . PHE A 1 92 ? 4.137 -1.427 -10.711 1 95.5 92 PHE A N 1
ATOM 729 C CA . PHE A 1 92 ? 3.914 -2.748 -11.281 1 95.5 92 PHE A CA 1
ATOM 730 C C . PHE A 1 92 ? 4.648 -3.818 -10.484 1 95.5 92 PHE A C 1
ATOM 732 O O . PHE A 1 92 ? 5.395 -3.502 -9.555 1 95.5 92 PHE A O 1
ATOM 739 N N . THR A 1 93 ? 4.348 -5.082 -10.859 1 94.44 93 THR A N 1
ATOM 740 C CA . THR A 1 93 ? 4.988 -6.191 -10.156 1 94.44 93 THR A CA 1
ATOM 741 C C . THR A 1 93 ? 5.559 -7.199 -11.156 1 94.44 93 THR A C 1
ATOM 743 O O . THR A 1 93 ? 4.914 -7.523 -12.156 1 94.44 93 THR A O 1
ATOM 746 N N . LEU A 1 94 ? 6.746 -7.637 -10.898 1 91.81 94 LEU A N 1
ATOM 747 C CA . LEU A 1 94 ? 7.402 -8.695 -11.664 1 91.81 94 LEU A CA 1
ATOM 748 C C . LEU A 1 94 ? 7.957 -9.766 -10.734 1 91.81 94 LEU A C 1
ATOM 750 O O . LEU A 1 94 ? 9.164 -9.844 -10.508 1 91.81 94 LEU A O 1
ATOM 754 N N . GLY A 1 95 ? 7.078 -10.539 -10.211 1 92.69 95 GLY A N 1
ATOM 755 C CA . GLY A 1 95 ? 7.492 -11.633 -9.344 1 92.69 95 GLY A CA 1
ATOM 756 C C . GLY A 1 95 ? 7.855 -11.172 -7.941 1 92.69 95 GLY A C 1
ATOM 757 O O . GLY A 1 95 ? 8.547 -11.891 -7.211 1 92.69 95 GLY A O 1
ATOM 758 N N . ASN A 1 96 ? 7.477 -10.016 -7.559 1 95.5 96 ASN A N 1
ATOM 759 C CA . ASN A 1 96 ? 7.789 -9.445 -6.254 1 95.5 96 ASN A CA 1
ATOM 760 C C . ASN A 1 96 ? 6.598 -8.688 -5.672 1 95.5 96 ASN A C 1
ATOM 762 O O . ASN A 1 96 ? 6.746 -7.559 -5.203 1 95.5 96 ASN A O 1
ATOM 766 N N . GLY A 1 97 ? 5.453 -9.32 -5.719 1 97.62 97 GLY A N 1
ATOM 767 C CA . GLY A 1 97 ? 4.227 -8.719 -5.23 1 97.62 97 GLY A CA 1
ATOM 768 C C . GLY A 1 97 ? 4.336 -8.211 -3.803 1 97.62 97 GLY A C 1
ATOM 769 O O . GLY A 1 97 ? 3.787 -7.156 -3.469 1 97.62 97 GLY A O 1
ATOM 770 N N . ILE A 1 98 ? 5.074 -8.914 -2.926 1 97.75 98 ILE A N 1
ATOM 771 C CA . ILE A 1 98 ? 5.238 -8.562 -1.519 1 97.75 98 ILE A CA 1
ATOM 772 C C . ILE A 1 98 ? 5.961 -7.223 -1.401 1 97.75 98 ILE A C 1
ATOM 774 O O . ILE A 1 98 ? 5.617 -6.398 -0.55 1 97.75 98 ILE A O 1
ATOM 778 N N . TYR A 1 99 ? 6.902 -7 -2.213 1 97.44 99 TYR A N 1
ATOM 779 C CA . TYR A 1 99 ? 7.66 -5.754 -2.232 1 97.44 99 TYR A CA 1
ATOM 780 C C . TYR A 1 99 ? 6.852 -4.633 -2.877 1 97.44 99 TYR A C 1
ATOM 782 O O . TYR A 1 99 ? 6.738 -3.539 -2.318 1 97.44 99 TYR A O 1
ATOM 790 N N . SER A 1 100 ? 6.266 -4.914 -4.039 1 97.94 100 SER A N 1
ATOM 791 C CA . SER A 1 100 ? 5.516 -3.924 -4.801 1 97.94 100 SER A CA 1
ATOM 792 C C . SER A 1 100 ? 4.359 -3.357 -3.982 1 97.94 100 SER A C 1
ATOM 794 O O . SER A 1 100 ? 4.082 -2.156 -4.039 1 97.94 100 SER A O 1
ATOM 796 N N . MET A 1 101 ? 3.701 -4.207 -3.242 1 98.62 101 MET A N 1
ATOM 797 C CA . MET A 1 101 ? 2.564 -3.734 -2.457 1 98.62 101 MET A CA 1
ATOM 798 C C . MET A 1 101 ? 3.016 -2.754 -1.379 1 98.62 101 MET A C 1
ATOM 800 O O . MET A 1 101 ? 2.336 -1.762 -1.113 1 98.62 101 MET A O 1
ATOM 804 N N . THR A 1 102 ? 4.16 -2.973 -0.737 1 98.62 102 THR A N 1
ATOM 805 C CA . THR A 1 102 ? 4.637 -2.066 0.301 1 98.62 102 THR A CA 1
ATOM 806 C C . THR A 1 102 ? 5.051 -0.726 -0.301 1 98.62 102 THR A C 1
ATOM 808 O O . THR A 1 102 ? 4.812 0.327 0.295 1 98.62 102 THR A O 1
ATOM 811 N N . LYS A 1 103 ? 5.656 -0.79 -1.477 1 98.44 103 LYS A N 1
ATOM 812 C CA . LYS A 1 103 ? 6.094 0.451 -2.109 1 98.44 103 LYS A CA 1
ATOM 813 C C . LYS A 1 103 ? 4.906 1.253 -2.631 1 98.44 103 LYS A C 1
ATOM 815 O O . LYS A 1 103 ? 4.914 2.484 -2.588 1 98.44 103 LYS A O 1
ATOM 820 N N . ALA A 1 104 ? 3.902 0.533 -3.08 1 98.44 104 ALA A N 1
ATOM 821 C CA . ALA A 1 104 ? 2.67 1.224 -3.451 1 98.44 104 ALA A CA 1
ATOM 822 C C . ALA A 1 104 ? 2.049 1.924 -2.246 1 98.44 104 ALA A C 1
ATOM 824 O O . ALA A 1 104 ? 1.568 3.055 -2.355 1 98.44 104 ALA A O 1
ATOM 825 N N . ALA A 1 105 ? 2.037 1.261 -1.136 1 98.75 105 ALA A N 1
ATOM 826 C CA . ALA A 1 105 ? 1.5 1.841 0.093 1 98.75 105 ALA A CA 1
ATOM 827 C C . ALA A 1 105 ? 2.271 3.096 0.49 1 98.75 105 ALA A C 1
ATOM 829 O O . ALA A 1 105 ? 1.673 4.121 0.828 1 98.75 105 ALA A O 1
ATOM 830 N N . ILE A 1 106 ? 3.559 3.061 0.407 1 98.44 106 ILE A N 1
ATOM 831 C CA . ILE A 1 106 ? 4.402 4.18 0.807 1 98.44 106 ILE A CA 1
ATOM 832 C C . ILE A 1 106 ? 4.141 5.375 -0.107 1 98.44 106 ILE A C 1
ATOM 834 O O . ILE A 1 106 ? 4.168 6.523 0.341 1 98.44 106 ILE A O 1
ATOM 838 N N . GLU A 1 107 ? 3.92 5.113 -1.37 1 98.19 107 GLU A N 1
ATOM 839 C CA . GLU A 1 107 ? 3.596 6.191 -2.303 1 98.19 107 GLU A CA 1
ATOM 840 C C . GLU A 1 107 ? 2.367 6.969 -1.838 1 98.19 107 GLU A C 1
ATOM 842 O O . GLU A 1 107 ? 2.383 8.203 -1.813 1 98.19 107 GLU A O 1
ATOM 847 N N . LYS A 1 108 ? 1.377 6.254 -1.48 1 98.31 108 LYS A N 1
ATOM 848 C CA . LYS A 1 108 ? 0.125 6.914 -1.123 1 98.31 108 LYS A CA 1
ATOM 849 C C . LYS A 1 108 ? 0.225 7.578 0.248 1 98.31 108 LYS A C 1
ATOM 851 O O . LYS A 1 108 ? -0.353 8.641 0.471 1 98.31 108 LYS A O 1
ATOM 856 N N . PHE A 1 109 ? 0.958 6.93 1.175 1 98.75 109 PHE A N 1
ATOM 857 C CA . PHE A 1 109 ? 1.228 7.57 2.457 1 98.75 109 PHE A CA 1
ATOM 858 C C . PHE A 1 109 ? 1.942 8.898 2.258 1 98.75 109 PHE A C 1
ATOM 860 O O . PHE A 1 109 ? 1.573 9.906 2.869 1 98.75 109 PHE A O 1
ATOM 867 N N . CYS A 1 110 ? 2.895 8.891 1.396 1 98.44 110 CYS A N 1
ATOM 868 C CA . CYS A 1 110 ? 3.684 10.078 1.097 1 98.44 110 CYS A CA 1
ATOM 869 C C . CYS A 1 110 ? 2.812 11.172 0.479 1 98.44 110 CYS A C 1
ATOM 871 O O . CYS A 1 110 ? 2.955 12.344 0.814 1 98.44 110 CYS A O 1
ATOM 873 N N . ASP A 1 111 ? 1.929 10.812 -0.42 1 97.94 111 ASP A N 1
ATOM 874 C CA . ASP A 1 111 ? 1.02 11.781 -1.03 1 97.94 111 ASP A CA 1
ATOM 875 C C . ASP A 1 111 ? 0.193 12.5 0.03 1 97.94 111 ASP A C 1
ATOM 877 O O . ASP A 1 111 ? 0.067 13.727 -0.002 1 97.94 111 ASP A O 1
ATOM 881 N N . ALA A 1 112 ? -0.351 11.711 0.909 1 97.94 112 ALA A N 1
ATOM 882 C CA . ALA A 1 112 ? -1.173 12.289 1.969 1 97.94 112 ALA A CA 1
ATOM 883 C C . ALA A 1 112 ? -0.35 13.211 2.857 1 97.94 112 ALA A C 1
ATOM 885 O O . ALA A 1 112 ? -0.772 14.336 3.158 1 97.94 112 ALA A O 1
ATOM 886 N N . LEU A 1 113 ? 0.795 12.727 3.221 1 98.62 113 LEU A N 1
ATOM 887 C CA . LEU A 1 113 ? 1.672 13.492 4.102 1 98.62 113 LEU A CA 1
ATOM 888 C C . LEU A 1 113 ? 2.088 14.805 3.443 1 98.62 113 LEU A C 1
ATOM 890 O O . LEU A 1 113 ? 2.131 15.844 4.102 1 98.62 113 LEU A O 1
ATOM 894 N N . ARG A 1 114 ? 2.402 14.734 2.172 1 98.31 114 ARG A N 1
ATOM 895 C CA . ARG A 1 114 ? 2.836 15.914 1.439 1 98.31 114 ARG A CA 1
ATOM 896 C C . ARG A 1 114 ? 1.767 17 1.472 1 98.31 114 ARG A C 1
ATOM 898 O O . ARG A 1 114 ? 2.064 18.172 1.746 1 98.31 114 ARG A O 1
ATOM 905 N N . LEU A 1 115 ? 0.531 16.656 1.25 1 97.12 115 LEU A N 1
ATOM 906 C CA . LEU A 1 115 ? -0.572 17.609 1.285 1 97.12 115 LEU A CA 1
ATOM 907 C C . LEU A 1 115 ? -0.741 18.203 2.684 1 97.12 115 LEU A C 1
ATOM 909 O O . LEU A 1 115 ? -0.952 19.406 2.836 1 97.12 115 LEU A O 1
ATOM 913 N N . GLU A 1 116 ? -0.594 17.391 3.678 1 97 116 GLU A N 1
ATOM 914 C CA . GLU A 1 116 ? -0.822 17.781 5.066 1 97 116 GLU A CA 1
ATOM 915 C C . GLU A 1 116 ? 0.295 18.688 5.57 1 97 116 GLU A C 1
ATOM 917 O O . GLU A 1 116 ? 0.056 19.578 6.391 1 97 116 GLU A O 1
ATOM 922 N N . MET A 1 117 ? 1.48 18.5 5.121 1 97.69 117 MET A N 1
ATOM 923 C CA . MET A 1 117 ? 2.652 19.172 5.66 1 97.69 117 MET A CA 1
ATOM 924 C C . MET A 1 117 ? 2.865 20.516 4.969 1 97.69 117 MET A C 1
ATOM 926 O O . MET A 1 117 ? 3.613 21.359 5.461 1 97.69 117 MET A O 1
ATOM 930 N N . LYS A 1 118 ? 2.188 20.688 3.898 1 96.44 118 LYS A N 1
ATOM 931 C CA . LYS A 1 118 ? 2.35 21.922 3.123 1 96.44 118 LYS A CA 1
ATOM 932 C C . LYS A 1 118 ? 2.104 23.156 3.988 1 96.44 118 LYS A C 1
ATOM 934 O O . LYS A 1 118 ? 2.877 24.109 3.947 1 96.44 118 LYS A O 1
ATOM 939 N N . LYS A 1 119 ? 1.106 23.109 4.844 1 95.19 119 LYS A N 1
ATOM 940 C CA . LYS A 1 119 ? 0.726 24.266 5.652 1 95.19 119 LYS A CA 1
ATOM 941 C C . LYS A 1 119 ? 1.786 24.562 6.707 1 95.19 119 LYS A C 1
ATOM 943 O O . LYS A 1 119 ? 1.791 25.656 7.293 1 95.19 119 LYS A O 1
ATOM 948 N N . PHE A 1 120 ? 2.682 23.641 6.957 1 97.38 120 PHE A N 1
ATOM 949 C CA . PHE A 1 120 ? 3.725 23.828 7.957 1 97.38 120 PHE A CA 1
ATOM 950 C C . PHE A 1 120 ? 5.051 24.188 7.293 1 97.38 120 PHE A C 1
ATOM 952 O O . PHE A 1 120 ? 6.07 24.344 7.973 1 97.38 120 PHE A O 1
ATOM 959 N N . GLY A 1 121 ? 5.043 24.25 5.941 1 97.5 121 GLY A N 1
ATOM 960 C CA . GLY A 1 121 ? 6.273 24.547 5.227 1 97.5 121 GLY A CA 1
ATOM 961 C C . GLY A 1 121 ? 7.23 23.375 5.156 1 97.5 121 GLY A C 1
ATOM 962 O O . GLY A 1 121 ? 8.422 23.547 4.887 1 97.5 121 GLY A O 1
ATOM 963 N N . VAL A 1 122 ? 6.781 22.141 5.484 1 98.31 122 VAL A N 1
ATOM 964 C CA . VAL A 1 122 ? 7.59 20.938 5.406 1 98.31 122 VAL A CA 1
ATOM 965 C C . VAL A 1 122 ? 7.492 20.328 4.008 1 98.31 122 VAL A C 1
ATOM 967 O O . VAL A 1 122 ? 6.395 20.156 3.473 1 98.31 122 VAL A O 1
ATOM 970 N N . GLN A 1 123 ? 8.641 20.062 3.371 1 98.44 123 GLN A N 1
ATOM 971 C CA . GLN A 1 123 ? 8.664 19.453 2.047 1 98.44 123 GLN A CA 1
ATOM 972 C C . GLN A 1 123 ? 8.734 17.938 2.145 1 98.44 123 GLN A C 1
ATOM 974 O O . GLN A 1 123 ? 9.516 17.391 2.932 1 98.44 123 GLN A O 1
ATOM 979 N N . VAL A 1 124 ? 7.887 17.266 1.412 1 98.75 124 VAL A N 1
ATOM 980 C CA . VAL A 1 124 ? 7.844 15.812 1.386 1 98.75 124 VAL A CA 1
ATOM 981 C C . VAL A 1 124 ? 8.109 15.312 -0.033 1 98.75 124 VAL A C 1
ATOM 983 O O . VAL A 1 124 ? 7.391 15.672 -0.969 1 98.75 124 VAL A O 1
ATOM 986 N N . CYS A 1 125 ? 9.164 14.523 -0.179 1 98.75 125 CYS A N 1
ATOM 987 C CA . CYS A 1 125 ? 9.602 14.008 -1.473 1 98.75 125 CYS A CA 1
ATOM 988 C C . CYS A 1 125 ? 9.688 12.484 -1.453 1 98.75 125 CYS A C 1
ATOM 990 O O . CYS A 1 125 ? 9.82 11.883 -0.388 1 98.75 125 CYS A O 1
ATOM 992 N N . ILE A 1 126 ? 9.57 11.922 -2.592 1 98.62 126 ILE A N 1
ATOM 993 C CA . ILE A 1 126 ? 9.719 10.477 -2.715 1 98.62 126 ILE A CA 1
ATOM 994 C C . ILE A 1 126 ? 10.664 10.156 -3.869 1 98.62 126 ILE A C 1
ATOM 996 O O . ILE A 1 126 ? 10.594 10.781 -4.93 1 98.62 126 ILE A O 1
ATOM 1000 N N . ILE A 1 127 ? 11.641 9.273 -3.619 1 98.56 127 ILE A N 1
ATOM 1001 C CA . ILE A 1 127 ? 12.562 8.766 -4.633 1 98.56 127 ILE A CA 1
ATOM 1002 C C . ILE A 1 127 ? 12.055 7.43 -5.168 1 98.56 127 ILE A C 1
ATOM 1004 O O . ILE A 1 127 ? 11.68 6.547 -4.395 1 98.56 127 ILE A O 1
ATOM 1008 N N . GLN A 1 128 ? 11.977 7.289 -6.441 1 98.19 128 GLN A N 1
ATOM 1009 C CA . GLN A 1 128 ? 11.531 6.07 -7.102 1 98.19 128 GLN A CA 1
ATOM 1010 C C . GLN A 1 128 ? 12.617 5.5 -8.008 1 98.19 128 GLN A C 1
ATOM 1012 O O . GLN A 1 128 ? 12.57 5.676 -9.227 1 98.19 128 GLN A O 1
ATOM 1017 N N . PRO A 1 129 ? 13.516 4.742 -7.41 1 97.44 129 PRO A N 1
ATOM 1018 C CA . PRO A 1 129 ? 14.578 4.168 -8.234 1 97.44 129 PRO A CA 1
ATOM 1019 C C . PRO A 1 129 ? 14.078 3.045 -9.141 1 97.44 129 PRO A C 1
ATOM 1021 O O . PRO A 1 129 ? 13.148 2.318 -8.781 1 97.44 129 PRO A O 1
ATOM 1024 N N . GLY A 1 130 ? 14.711 2.969 -10.312 1 96.88 130 GLY A N 1
ATOM 1025 C CA . GLY A 1 130 ? 14.602 1.764 -11.117 1 96.88 130 GLY A CA 1
ATOM 1026 C C . GLY A 1 130 ? 15.414 0.604 -10.57 1 96.88 130 GLY A C 1
ATOM 1027 O O . GLY A 1 130 ? 15.461 0.39 -9.359 1 96.88 130 GLY A O 1
ATOM 1028 N N . ASN A 1 131 ? 15.953 -0.187 -11.445 1 95.38 131 ASN A N 1
ATOM 1029 C CA . ASN A 1 131 ? 16.75 -1.336 -11.016 1 95.38 131 ASN A CA 1
ATOM 1030 C C . ASN A 1 131 ? 18.172 -0.933 -10.664 1 95.38 131 ASN A C 1
ATOM 1032 O O . ASN A 1 131 ? 19.016 -0.743 -11.555 1 95.38 131 ASN A O 1
ATOM 1036 N N . TYR A 1 132 ? 18.453 -0.855 -9.375 1 94.5 132 TYR A N 1
ATOM 1037 C CA . TYR A 1 132 ? 19.797 -0.548 -8.867 1 94.5 132 TYR A CA 1
ATOM 1038 C C . TYR A 1 132 ? 20.297 -1.652 -7.945 1 94.5 132 TYR A C 1
ATOM 1040 O O . TYR A 1 132 ? 21.047 -1.391 -7.004 1 94.5 132 TYR A O 1
ATOM 1048 N N . ALA A 1 133 ? 19.797 -2.826 -8.188 1 90.19 133 ALA A N 1
ATOM 1049 C CA . ALA A 1 133 ? 20.094 -3.969 -7.324 1 90.19 133 ALA A CA 1
ATOM 1050 C C . ALA A 1 133 ? 21.594 -4.227 -7.258 1 90.19 133 ALA A C 1
ATOM 1052 O O . ALA A 1 133 ? 22.125 -4.594 -6.207 1 90.19 133 ALA A O 1
ATOM 1053 N N . ARG A 1 134 ? 22.297 -4.008 -8.242 1 88.56 134 ARG A N 1
ATOM 1054 C CA . ARG A 1 134 ? 23.734 -4.285 -8.281 1 88.56 134 ARG A CA 1
ATOM 1055 C C . ARG A 1 134 ? 24.5 -3.307 -7.402 1 88.56 134 ARG A C 1
ATOM 1057 O O . ARG A 1 134 ? 25.516 -3.662 -6.816 1 88.56 134 ARG A O 1
ATOM 1064 N N . SER A 1 135 ? 24 -2.145 -7.324 1 89.06 135 SER A N 1
ATOM 1065 C CA . SER A 1 135 ? 24.734 -1.118 -6.586 1 89.06 135 SER A CA 1
ATOM 1066 C C . SER A 1 135 ? 24.281 -1.061 -5.129 1 89.06 135 SER A C 1
ATOM 1068 O O . SER A 1 135 ? 25.047 -0.634 -4.258 1 89.06 135 SER A O 1
ATOM 1070 N N . THR A 1 136 ? 23.078 -1.391 -4.789 1 81.94 136 THR A N 1
ATOM 1071 C CA . THR A 1 136 ? 22.562 -1.247 -3.436 1 81.94 136 THR A CA 1
ATOM 1072 C C . THR A 1 136 ? 22.703 -2.557 -2.662 1 81.94 136 THR A C 1
ATOM 1074 O O . THR A 1 136 ? 22.703 -2.557 -1.43 1 81.94 136 THR A O 1
ATOM 1077 N N . LYS A 1 137 ? 22.812 -3.613 -3.234 1 76.38 137 LYS A N 1
ATOM 1078 C CA . LYS A 1 137 ? 22.844 -4.949 -2.646 1 76.38 137 LYS A CA 1
ATOM 1079 C C . LYS A 1 137 ? 21.641 -5.176 -1.731 1 76.38 137 LYS A C 1
ATOM 1081 O O . LYS A 1 137 ? 21.75 -5.863 -0.713 1 76.38 137 LYS A O 1
ATOM 1086 N N . ILE A 1 138 ? 20.578 -4.531 -1.983 1 75.19 138 ILE A N 1
ATOM 1087 C CA . ILE A 1 138 ? 19.359 -4.617 -1.174 1 75.19 138 ILE A CA 1
ATOM 1088 C C . ILE A 1 138 ? 18.812 -6.043 -1.214 1 75.19 138 ILE A C 1
ATOM 1090 O O . ILE A 1 138 ? 18.188 -6.5 -0.259 1 75.19 138 ILE A O 1
ATOM 1094 N N . GLN A 1 139 ? 19.031 -6.723 -2.275 1 84.25 139 GLN A N 1
ATOM 1095 C CA . GLN A 1 139 ? 18.547 -8.078 -2.5 1 84.25 139 GLN A CA 1
ATOM 1096 C C . GLN A 1 139 ? 19.656 -9 -2.967 1 84.25 139 GLN A C 1
ATOM 1098 O O . GLN A 1 139 ? 20.203 -8.82 -4.055 1 84.25 139 GLN A O 1
ATOM 1103 N N . PRO A 1 140 ? 19.969 -9.914 -2.131 1 88.81 140 PRO A N 1
ATOM 1104 C CA . PRO A 1 140 ? 20.922 -10.922 -2.605 1 88.81 140 PRO A CA 1
ATOM 1105 C C . PRO A 1 140 ? 20.312 -11.844 -3.668 1 88.81 140 PRO A C 1
ATOM 1107 O O . PRO A 1 140 ? 19.094 -11.898 -3.83 1 88.81 140 PRO A O 1
ATOM 1110 N N . PRO A 1 141 ? 21.234 -12.492 -4.434 1 92.19 141 PRO A N 1
ATOM 1111 C CA . PRO A 1 141 ? 20.688 -13.477 -5.375 1 92.19 141 PRO A CA 1
ATOM 1112 C C . PRO A 1 141 ? 19.781 -14.5 -4.695 1 92.19 141 PRO A C 1
ATOM 1114 O O . PRO A 1 141 ? 20 -14.844 -3.531 1 92.19 141 PRO A O 1
ATOM 1117 N N . VAL A 1 142 ? 18.859 -14.922 -5.512 1 93.38 142 VAL A N 1
ATOM 1118 C CA . VAL A 1 142 ? 17.922 -15.891 -4.945 1 93.38 142 VAL A CA 1
ATOM 1119 C C . VAL A 1 142 ? 18.375 -17.312 -5.293 1 93.38 142 VAL A C 1
ATOM 1121 O O . VAL A 1 142 ? 18.953 -17.531 -6.359 1 93.38 142 VAL A O 1
ATOM 1124 N N . SER A 1 143 ? 18.141 -18.172 -4.379 1 96.38 143 SER A N 1
ATOM 1125 C CA . SER A 1 143 ? 18.469 -19.594 -4.566 1 96.38 143 SER A CA 1
ATOM 1126 C C . SER A 1 143 ? 17.203 -20.422 -4.805 1 96.38 143 SER A C 1
ATOM 1128 O O . SER A 1 143 ? 16.344 -20.516 -3.928 1 96.38 143 SER A O 1
ATOM 1130 N N . ALA A 1 144 ? 17.203 -21.078 -5.992 1 96.81 144 ALA A N 1
ATOM 1131 C CA . ALA A 1 144 ? 16.078 -21.953 -6.293 1 96.81 144 ALA A CA 1
ATOM 1132 C C . ALA A 1 144 ? 15.922 -23.047 -5.23 1 96.81 144 ALA A C 1
ATOM 1134 O O . ALA A 1 144 ? 14.805 -23.391 -4.84 1 96.81 144 ALA A O 1
ATOM 1135 N N . GLU A 1 145 ? 17.031 -23.531 -4.812 1 97.75 145 GLU A N 1
ATOM 1136 C CA . GLU A 1 145 ? 17.031 -24.578 -3.797 1 97.75 145 GLU A CA 1
ATOM 1137 C C . GLU A 1 145 ? 16.422 -24.078 -2.488 1 97.75 145 GLU A C 1
ATOM 1139 O O . GLU A 1 145 ? 15.617 -24.766 -1.863 1 97.75 145 GLU A O 1
ATOM 1144 N N . GLU A 1 146 ? 16.828 -22.953 -2.113 1 96.62 146 GLU A N 1
ATOM 1145 C CA . GLU A 1 146 ? 16.297 -22.375 -0.885 1 96.62 146 GLU A CA 1
ATOM 1146 C C . GLU A 1 146 ? 14.789 -22.109 -1.004 1 96.62 146 GLU A C 1
ATOM 1148 O O . GLU A 1 146 ? 14.031 -22.375 -0.069 1 96.62 146 GLU A O 1
ATOM 1153 N N . ILE A 1 147 ? 14.406 -21.562 -2.156 1 96.5 147 ILE A N 1
ATOM 1154 C CA . ILE A 1 147 ? 12.984 -21.328 -2.389 1 96.5 147 ILE A CA 1
ATOM 1155 C C . ILE A 1 147 ? 12.211 -22.641 -2.281 1 96.5 147 ILE A C 1
ATOM 1157 O O . ILE A 1 147 ? 11.234 -22.734 -1.536 1 96.5 147 ILE A O 1
ATOM 1161 N N . TRP A 1 148 ? 12.695 -23.641 -2.957 1 97.38 148 TRP A N 1
ATOM 1162 C CA . TRP A 1 148 ? 12.008 -24.922 -2.979 1 97.38 148 TRP A CA 1
ATOM 1163 C C . TRP A 1 148 ? 11.883 -25.5 -1.571 1 97.38 148 TRP A C 1
ATOM 1165 O O . TRP A 1 148 ? 10.82 -25.984 -1.186 1 97.38 148 TRP A O 1
ATOM 1175 N N . ASN A 1 149 ? 12.93 -25.406 -0.819 1 97.25 149 ASN A N 1
ATOM 1176 C CA . ASN A 1 149 ? 12.969 -25.984 0.523 1 97.25 149 ASN A CA 1
ATOM 1177 C C . ASN A 1 149 ? 11.977 -25.281 1.456 1 97.25 149 ASN A C 1
ATOM 1179 O O . ASN A 1 149 ? 11.477 -25.891 2.402 1 97.25 149 ASN A O 1
ATOM 1183 N N . GLU A 1 150 ? 11.672 -24.078 1.151 1 95.69 150 GLU A N 1
ATOM 1184 C CA . GLU A 1 150 ? 10.789 -23.297 2.021 1 95.69 150 GLU A CA 1
ATOM 1185 C C . GLU A 1 150 ? 9.328 -23.484 1.633 1 95.69 150 GLU A C 1
ATOM 1187 O O . GLU A 1 150 ? 8.43 -23.109 2.393 1 95.69 150 GLU A O 1
ATOM 1192 N N . LEU A 1 151 ? 9.102 -23.984 0.481 1 96.94 151 LEU A N 1
ATOM 1193 C CA . LEU A 1 151 ? 7.727 -24.172 0.038 1 96.94 151 LEU A CA 1
ATOM 1194 C C . LEU A 1 151 ? 6.996 -25.156 0.938 1 96.94 151 LEU A C 1
ATOM 1196 O O . LEU A 1 151 ? 7.578 -26.156 1.387 1 96.94 151 LEU A O 1
ATOM 1200 N N . SER A 1 152 ? 5.746 -24.938 1.21 1 95.56 152 SER A N 1
ATOM 1201 C CA . SER A 1 152 ? 4.898 -25.891 1.901 1 95.56 152 SER A CA 1
ATOM 1202 C C . SER A 1 152 ? 4.637 -27.125 1.033 1 95.56 152 SER A C 1
ATOM 1204 O O . SER A 1 152 ? 4.883 -27.094 -0.174 1 95.56 152 SER A O 1
ATOM 1206 N N . GLU A 1 153 ? 4.109 -28.141 1.603 1 95.44 153 GLU A N 1
ATOM 1207 C CA . GLU A 1 153 ? 3.762 -29.344 0.844 1 95.44 153 GLU A CA 1
ATOM 1208 C C . GLU A 1 153 ? 2.68 -29.047 -0.191 1 95.44 153 GLU A C 1
ATOM 1210 O O . GLU A 1 153 ? 2.699 -29.594 -1.293 1 95.44 153 GLU A O 1
ATOM 1215 N N . GLU A 1 154 ? 1.828 -28.203 0.125 1 93.94 154 GLU A N 1
ATOM 1216 C CA . GLU A 1 154 ? 0.767 -27.828 -0.803 1 93.94 154 GLU A CA 1
ATOM 1217 C C . GLU A 1 154 ? 1.333 -27.125 -2.037 1 93.94 154 GLU A C 1
ATOM 1219 O O . GLU A 1 154 ? 0.87 -27.359 -3.154 1 93.94 154 GLU A O 1
ATOM 1224 N N . GLU A 1 155 ? 2.297 -26.281 -1.8 1 96 155 GLU A N 1
ATOM 1225 C CA . GLU A 1 155 ? 2.936 -25.609 -2.922 1 96 155 GLU A CA 1
ATOM 1226 C C . GLU A 1 155 ? 3.76 -26.578 -3.758 1 96 155 GLU A C 1
ATOM 1228 O O . GLU A 1 155 ? 3.756 -26.516 -4.988 1 96 155 GLU A O 1
ATOM 1233 N N . LYS A 1 156 ? 4.43 -27.484 -3.133 1 96.38 156 LYS A N 1
ATOM 1234 C CA . LYS A 1 156 ? 5.242 -28.469 -3.846 1 96.38 156 LYS A CA 1
ATOM 1235 C C . LYS A 1 156 ? 4.371 -29.375 -4.703 1 96.38 156 LYS A C 1
ATOM 1237 O O . LYS A 1 156 ? 4.852 -29.969 -5.672 1 96.38 156 LYS A O 1
ATOM 1242 N N . ALA A 1 157 ? 3.148 -29.469 -4.348 1 95.5 157 ALA A N 1
ATOM 1243 C CA . ALA A 1 157 ? 2.223 -30.328 -5.082 1 95.5 157 ALA A CA 1
ATOM 1244 C C . ALA A 1 157 ? 1.845 -29.703 -6.422 1 95.5 157 ALA A C 1
ATOM 1246 O O . ALA A 1 157 ? 1.428 -30.406 -7.348 1 95.5 157 ALA A O 1
ATOM 1247 N N . VAL A 1 158 ? 2.039 -28.406 -6.555 1 96.25 158 VAL A N 1
ATOM 1248 C CA . VAL A 1 158 ? 1.522 -27.781 -7.766 1 96.25 158 VAL A CA 1
ATOM 1249 C C . VAL A 1 158 ? 2.67 -27.125 -8.539 1 96.25 158 VAL A C 1
ATOM 1251 O O . VAL A 1 158 ? 2.49 -26.703 -9.68 1 96.25 158 VAL A O 1
ATOM 1254 N N . TYR A 1 159 ? 3.775 -27 -7.918 1 96.38 159 TYR A N 1
ATOM 1255 C CA . TYR A 1 159 ? 4.977 -26.531 -8.586 1 96.38 159 TYR A CA 1
ATOM 1256 C C . TYR A 1 159 ? 6.012 -27.641 -8.719 1 96.38 159 TYR A C 1
ATOM 1258 O O . TYR A 1 159 ? 5.906 -28.672 -8.055 1 96.38 159 TYR A O 1
ATOM 1266 N N . ASN A 1 160 ? 6.977 -27.484 -9.664 1 96.56 160 ASN A N 1
ATOM 1267 C CA . ASN A 1 160 ? 8.125 -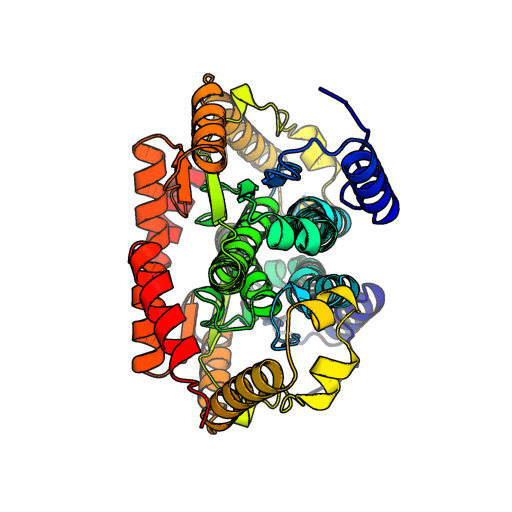28.375 -9.742 1 96.56 160 ASN A CA 1
ATOM 1268 C C . ASN A 1 160 ? 9.445 -27.609 -9.672 1 96.56 160 ASN A C 1
ATOM 1270 O O . ASN A 1 160 ? 9.461 -26.391 -9.789 1 96.56 160 ASN A O 1
ATOM 1274 N N . LYS A 1 161 ? 10.461 -28.281 -9.438 1 96.81 161 LYS A N 1
ATOM 1275 C CA . LYS A 1 161 ? 11.773 -27.688 -9.227 1 96.81 161 LYS A CA 1
ATOM 1276 C C . LYS A 1 161 ? 12.234 -26.922 -10.477 1 96.81 161 LYS A C 1
ATOM 1278 O O . LYS A 1 161 ? 12.906 -25.891 -10.367 1 96.81 161 LYS A O 1
ATOM 1283 N N . GLU A 1 162 ? 11.883 -27.406 -11.617 1 96.44 162 GLU A N 1
ATOM 1284 C CA . GLU A 1 162 ? 12.258 -26.75 -12.867 1 96.44 162 GLU A CA 1
ATOM 1285 C C . GLU A 1 162 ? 11.648 -25.359 -12.961 1 96.44 162 GLU A C 1
ATOM 1287 O O . GLU A 1 162 ? 12.32 -24.406 -13.352 1 96.44 162 GLU A O 1
ATOM 1292 N N . TYR A 1 163 ? 10.414 -25.266 -12.625 1 95.88 163 TYR A N 1
ATOM 1293 C CA . TYR A 1 163 ? 9.742 -23.969 -12.648 1 95.88 163 TYR A CA 1
ATOM 1294 C C . TYR A 1 163 ? 10.391 -23 -11.656 1 95.88 163 TYR A C 1
ATOM 1296 O O . TYR A 1 163 ? 10.633 -21.844 -11.984 1 95.88 163 TYR A O 1
ATOM 1304 N N . VAL A 1 164 ? 10.656 -23.484 -10.469 1 96.69 164 VAL A N 1
ATOM 1305 C CA . VAL A 1 164 ? 11.273 -22.656 -9.43 1 96.69 164 VAL A CA 1
ATOM 1306 C C . VAL A 1 164 ? 12.648 -22.203 -9.891 1 96.69 164 VAL A C 1
ATOM 1308 O O . VAL A 1 164 ? 13.031 -21.047 -9.672 1 96.69 164 VAL A O 1
ATOM 1311 N N . GLN A 1 165 ? 13.375 -23.094 -10.508 1 96.62 165 GLN A N 1
ATOM 1312 C CA . GLN A 1 165 ? 14.68 -22.734 -11.039 1 96.62 165 GLN A CA 1
ATOM 1313 C C . GLN A 1 165 ? 14.562 -21.656 -12.109 1 96.62 165 GLN A C 1
ATOM 1315 O O . GLN A 1 165 ? 15.344 -20.703 -12.125 1 96.62 165 GLN A O 1
ATOM 1320 N N . GLU A 1 166 ? 13.641 -21.828 -12.992 1 94.88 166 GLU A N 1
ATOM 1321 C CA . GLU A 1 166 ? 13.422 -20.844 -14.047 1 94.88 166 GLU A CA 1
ATOM 1322 C C . GLU A 1 166 ? 13.102 -19.484 -13.461 1 94.88 166 GLU A C 1
ATOM 1324 O O . GLU A 1 166 ? 13.602 -18.453 -13.945 1 94.88 166 GLU A O 1
ATOM 1329 N N . ARG A 1 167 ? 12.234 -19.453 -12.453 1 94.94 167 ARG A N 1
ATOM 1330 C CA . ARG A 1 167 ? 11.875 -18.188 -11.812 1 94.94 167 ARG A CA 1
ATOM 1331 C C . ARG A 1 167 ? 13.078 -17.578 -11.094 1 94.94 167 ARG A C 1
ATOM 1333 O O . ARG A 1 167 ? 13.297 -16.359 -11.172 1 94.94 167 ARG A O 1
ATOM 1340 N N . ALA A 1 168 ? 13.797 -18.391 -10.359 1 95.38 168 ALA A N 1
ATOM 1341 C CA . ALA A 1 168 ? 15 -17.922 -9.688 1 95.38 168 ALA A CA 1
ATOM 1342 C C . ALA A 1 168 ? 15.984 -17.328 -10.688 1 95.38 168 ALA A C 1
ATOM 1344 O O . ALA A 1 168 ? 16.578 -16.266 -10.438 1 95.38 168 ALA A O 1
ATOM 1345 N N . ASP A 1 169 ? 16.172 -18 -11.828 1 95.06 169 ASP A N 1
ATOM 1346 C CA . ASP A 1 169 ? 17.047 -17.5 -12.875 1 95.06 169 ASP A CA 1
ATOM 1347 C C . ASP A 1 169 ? 16.562 -16.156 -13.406 1 95.06 169 ASP A C 1
ATOM 1349 O O . ASP A 1 169 ? 17.375 -15.25 -13.648 1 95.06 169 ASP A O 1
ATOM 1353 N N . PHE A 1 170 ? 15.32 -16.094 -13.586 1 94.19 170 PHE A N 1
ATOM 1354 C CA . PHE A 1 170 ? 14.719 -14.852 -14.039 1 94.19 170 PHE A CA 1
ATOM 1355 C C . PHE A 1 170 ? 15.008 -13.719 -13.062 1 94.19 170 P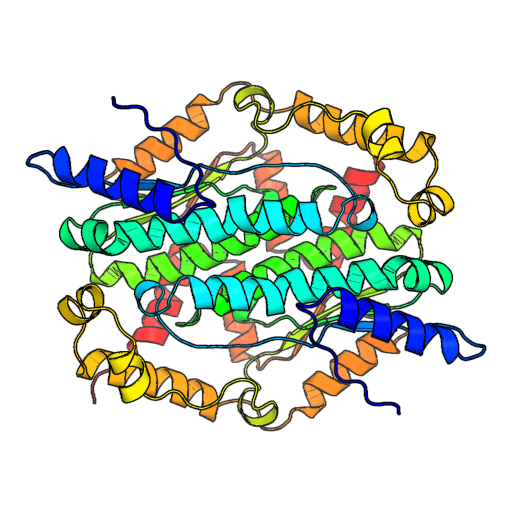HE A C 1
ATOM 1357 O O . PHE A 1 170 ? 15.43 -12.633 -13.469 1 94.19 170 PHE A O 1
ATOM 1364 N N . PHE A 1 171 ? 14.766 -13.953 -11.797 1 93.75 171 PHE A N 1
ATOM 1365 C CA . PHE A 1 171 ? 15 -12.953 -10.758 1 93.75 171 PHE A CA 1
ATOM 1366 C C . PHE A 1 171 ? 16.469 -12.547 -10.711 1 93.75 171 PHE A C 1
ATOM 1368 O O . PHE A 1 171 ? 16.781 -11.359 -10.625 1 93.75 171 PHE A O 1
ATOM 1375 N N . ASN A 1 172 ? 17.312 -13.523 -10.766 1 94.62 172 ASN A N 1
ATOM 1376 C CA . ASN A 1 172 ? 18.734 -13.25 -10.711 1 94.62 172 ASN A CA 1
ATOM 1377 C C . ASN A 1 172 ? 19.219 -12.484 -11.938 1 94.62 172 ASN A C 1
ATOM 1379 O O . ASN A 1 172 ? 20.141 -11.68 -11.859 1 94.62 172 ASN A O 1
ATOM 1383 N N . ASP A 1 173 ? 18.578 -12.734 -13.055 1 93.44 173 ASP A N 1
ATOM 1384 C CA . ASP A 1 173 ? 18.875 -11.961 -14.258 1 93.44 173 ASP A CA 1
ATOM 1385 C C . ASP A 1 173 ? 18.516 -10.492 -14.07 1 93.44 173 ASP A C 1
ATOM 1387 O O . ASP A 1 173 ? 19.266 -9.602 -14.461 1 93.44 173 ASP A O 1
ATOM 1391 N N . ILE A 1 174 ? 17.375 -10.242 -13.508 1 91.56 174 ILE A N 1
ATOM 1392 C CA . ILE A 1 174 ? 16.953 -8.883 -13.211 1 91.56 174 ILE A CA 1
ATOM 1393 C C . ILE A 1 174 ? 17.969 -8.219 -12.281 1 91.56 174 ILE A C 1
ATOM 1395 O O . ILE A 1 174 ? 18.375 -7.074 -12.516 1 91.56 174 ILE A O 1
ATOM 1399 N N . LEU A 1 175 ? 18.359 -8.93 -11.266 1 92.69 175 LEU A N 1
ATOM 1400 C CA . LEU A 1 175 ? 19.312 -8.398 -10.305 1 92.69 175 LEU A CA 1
ATOM 1401 C C . LEU A 1 175 ? 20.625 -8.047 -10.984 1 92.69 175 LEU A C 1
ATOM 1403 O O . LEU A 1 175 ? 21.203 -6.988 -10.727 1 92.69 175 LEU A O 1
ATOM 1407 N N . SER A 1 176 ? 21.062 -8.883 -11.875 1 93.06 176 SER A N 1
ATOM 1408 C CA . SER A 1 176 ? 22.375 -8.711 -12.5 1 93.06 176 SER A CA 1
ATOM 1409 C C . SER A 1 176 ? 22.359 -7.578 -13.523 1 93.06 176 SER A C 1
ATOM 1411 O O . SER A 1 176 ? 23.391 -7.012 -13.844 1 93.06 176 SER A O 1
ATOM 1413 N N . LYS A 1 177 ? 21.219 -7.191 -14 1 92.25 177 LYS A N 1
ATOM 1414 C CA . LYS A 1 177 ? 21.109 -6.164 -15.031 1 92.25 177 LYS A CA 1
ATOM 1415 C C . LYS A 1 177 ? 20.891 -4.785 -14.406 1 92.25 177 LYS A C 1
ATOM 1417 O O . LYS A 1 177 ? 20.719 -3.795 -15.117 1 92.25 177 LYS A O 1
ATOM 1422 N N . GLY A 1 178 ? 20.891 -4.742 -13.109 1 92.88 178 GLY A N 1
ATOM 1423 C CA . GLY A 1 178 ? 20.75 -3.469 -12.422 1 92.88 178 GLY A CA 1
ATOM 1424 C C . GLY A 1 178 ? 21.906 -2.516 -12.68 1 92.88 178 GLY A C 1
ATOM 1425 O O . GLY A 1 178 ? 23.016 -2.947 -13.023 1 92.88 178 GLY A O 1
ATOM 1426 N N . SER A 1 179 ? 21.594 -1.211 -12.5 1 93.81 179 SER A N 1
ATOM 1427 C CA . SER A 1 179 ? 22.625 -0.187 -12.664 1 93.81 179 SER A CA 1
ATOM 1428 C C . SER A 1 179 ? 23.734 -0.351 -11.633 1 93.81 179 SER A C 1
ATOM 1430 O O . SER A 1 179 ? 23.469 -0.66 -10.469 1 93.81 179 SER A O 1
ATOM 1432 N N . THR A 1 180 ? 24.984 -0.112 -12.055 1 91.56 180 THR A N 1
ATOM 1433 C CA . THR A 1 180 ? 26.125 -0.147 -11.141 1 91.56 180 THR A CA 1
ATOM 1434 C C . THR A 1 180 ? 26.406 1.239 -10.57 1 91.56 180 THR A C 1
ATOM 1436 O O . THR A 1 180 ? 27.25 1.396 -9.695 1 91.56 180 THR A O 1
ATOM 1439 N N . ASN A 1 181 ? 25.656 2.201 -11.078 1 92.06 181 ASN A N 1
ATOM 1440 C CA . ASN A 1 181 ? 25.875 3.578 -10.656 1 92.06 181 ASN A CA 1
ATOM 1441 C C . ASN A 1 181 ? 24.828 4.02 -9.633 1 92.06 181 ASN A C 1
ATOM 1443 O O . ASN A 1 181 ? 23.891 4.746 -9.969 1 92.06 181 ASN A O 1
ATOM 1447 N N . GLY A 1 182 ? 25.109 3.766 -8.422 1 91.5 182 GLY A N 1
ATOM 1448 C CA . GLY A 1 182 ? 24.172 4.117 -7.363 1 91.5 182 GLY A CA 1
ATOM 1449 C C . GLY A 1 182 ? 24.172 5.598 -7.035 1 91.5 182 GLY A C 1
ATOM 1450 O O . GLY A 1 182 ? 23.266 6.086 -6.348 1 91.5 182 GLY A O 1
ATOM 1451 N N . SER A 1 183 ? 25.125 6.34 -7.574 1 94.75 183 SER A N 1
ATOM 1452 C CA . SER A 1 183 ? 25.25 7.758 -7.254 1 94.75 183 SER A CA 1
ATOM 1453 C C . SER A 1 183 ? 24.078 8.562 -7.793 1 94.75 183 SER A C 1
ATOM 1455 O O . SER A 1 183 ? 23.734 9.617 -7.25 1 94.75 183 SER A O 1
ATOM 1457 N N . GLU A 1 184 ? 23.453 8.062 -8.828 1 96.19 184 GLU A N 1
ATOM 1458 C CA . GLU A 1 184 ? 22.297 8.758 -9.391 1 96.19 184 GLU A CA 1
ATOM 1459 C C . GLU A 1 184 ? 21.156 8.852 -8.375 1 96.19 184 GLU A C 1
ATOM 1461 O O . GLU A 1 184 ? 20.484 9.883 -8.281 1 96.19 184 GLU A O 1
ATOM 1466 N N . VAL A 1 185 ? 20.953 7.785 -7.664 1 95.94 185 VAL A N 1
ATOM 1467 C CA . VAL A 1 185 ? 19.922 7.77 -6.645 1 95.94 185 VAL A CA 1
ATOM 1468 C C . VAL A 1 185 ? 20.312 8.695 -5.492 1 95.94 185 VAL A C 1
ATOM 1470 O O . VAL A 1 185 ? 19.469 9.445 -4.98 1 95.94 185 VAL A O 1
ATOM 1473 N N . VAL A 1 186 ? 21.562 8.625 -5.094 1 96.06 186 VAL A N 1
ATOM 1474 C CA . VAL A 1 186 ? 22.078 9.484 -4.027 1 96.06 186 VAL A CA 1
ATOM 1475 C C . VAL A 1 186 ? 21.938 10.953 -4.434 1 96.06 186 VAL A C 1
ATOM 1477 O O . VAL A 1 186 ? 21.531 11.789 -3.623 1 96.06 186 VAL A O 1
ATOM 1480 N N . ASP A 1 187 ? 22.219 11.281 -5.668 1 97.88 187 ASP A N 1
ATOM 1481 C CA . ASP A 1 187 ? 22.078 12.641 -6.172 1 97.88 187 ASP A CA 1
ATOM 1482 C C . ASP A 1 187 ? 20.641 13.133 -6.074 1 97.88 187 ASP A C 1
ATOM 1484 O O . ASP A 1 187 ? 20.391 14.289 -5.719 1 97.88 187 ASP A O 1
ATOM 1488 N N . ALA A 1 188 ? 19.734 12.266 -6.41 1 98.12 188 ALA A N 1
ATOM 1489 C CA . ALA A 1 188 ? 18.328 12.609 -6.293 1 98.12 188 ALA A CA 1
ATOM 1490 C C . ALA A 1 188 ? 17.938 12.883 -4.844 1 98.12 188 ALA A C 1
ATOM 1492 O O . ALA A 1 188 ? 17.203 13.828 -4.559 1 98.12 188 ALA A O 1
ATOM 1493 N N . MET A 1 189 ? 18.469 12.086 -3.971 1 97.75 189 MET A N 1
ATOM 1494 C CA . MET A 1 189 ? 18.203 12.273 -2.547 1 97.75 189 MET A CA 1
ATOM 1495 C C . MET A 1 189 ? 18.766 13.602 -2.059 1 97.75 189 MET A C 1
ATOM 1497 O O . MET A 1 189 ? 18.109 14.32 -1.301 1 97.75 189 MET A O 1
ATOM 1501 N N . VAL A 1 190 ? 19.953 13.891 -2.486 1 98.25 190 VAL A N 1
ATOM 1502 C CA . VAL A 1 190 ? 20.578 15.156 -2.111 1 98.25 190 VAL A CA 1
ATOM 1503 C C . VAL A 1 190 ? 19.75 16.328 -2.648 1 98.25 190 VAL A C 1
ATOM 1505 O O . VAL A 1 190 ? 19.516 17.297 -1.938 1 98.25 190 VAL A O 1
ATOM 1508 N N . ASP A 1 191 ? 19.297 16.219 -3.859 1 98.69 191 ASP A N 1
ATOM 1509 C CA . ASP A 1 191 ? 18.453 17.266 -4.422 1 98.69 191 ASP A CA 1
ATOM 1510 C C . ASP A 1 191 ? 17.172 17.438 -3.609 1 98.69 191 ASP A C 1
ATOM 1512 O O . ASP A 1 191 ? 16.766 18.562 -3.309 1 98.69 191 ASP A O 1
ATOM 1516 N N . ALA A 1 192 ? 16.625 16.344 -3.252 1 98.56 192 ALA A N 1
ATOM 1517 C CA . ALA A 1 192 ? 15.391 16.375 -2.469 1 98.56 192 ALA A CA 1
ATOM 1518 C C . ALA A 1 192 ? 15.617 17.062 -1.123 1 98.56 192 ALA A C 1
ATOM 1520 O O . ALA A 1 192 ? 14.734 17.766 -0.625 1 98.56 192 ALA A O 1
ATOM 1521 N N . LEU A 1 193 ? 16.797 16.953 -0.611 1 98.06 193 LEU A N 1
ATOM 1522 C CA . LEU A 1 193 ? 17.109 17.469 0.718 1 98.06 193 LEU A CA 1
ATOM 1523 C C . LEU A 1 193 ? 17.594 18.906 0.643 1 98.06 193 LEU A C 1
ATOM 1525 O O . LEU A 1 193 ? 17.406 19.688 1.58 1 98.06 193 LEU A O 1
ATOM 1529 N N . MET A 1 194 ? 18.172 19.266 -0.525 1 97.81 194 MET A N 1
ATOM 1530 C CA . MET A 1 194 ? 18.938 20.5 -0.494 1 97.81 194 MET A CA 1
ATOM 1531 C C . MET A 1 194 ? 18.344 21.547 -1.44 1 97.81 194 MET A C 1
ATOM 1533 O O . MET A 1 194 ? 18.562 22.75 -1.26 1 97.81 194 MET A O 1
ATOM 1537 N N . SER A 1 195 ? 17.672 21.062 -2.43 1 98 195 SER A N 1
ATOM 1538 C CA . SER A 1 195 ? 17.141 22 -3.418 1 98 195 SER A CA 1
ATOM 1539 C C . SER A 1 195 ? 16.141 22.969 -2.791 1 98 195 SER A C 1
ATOM 1541 O O . SER A 1 195 ? 15.328 22.562 -1.959 1 98 195 SER A O 1
ATOM 1543 N N . PRO A 1 196 ? 16.125 24.281 -3.15 1 96.81 196 PRO A N 1
ATOM 1544 C CA . PRO A 1 196 ? 15.117 25.219 -2.664 1 96.81 196 PRO A CA 1
ATOM 1545 C C . PRO A 1 196 ? 13.711 24.859 -3.148 1 96.81 196 PRO A C 1
ATOM 1547 O O . PRO A 1 196 ? 12.727 25.234 -2.508 1 96.81 196 PRO A O 1
ATOM 1550 N N . ALA A 1 197 ? 13.664 24.203 -4.285 1 96.56 197 ALA A N 1
ATOM 1551 C CA . ALA A 1 197 ? 12.383 23.781 -4.84 1 96.56 197 ALA A CA 1
ATOM 1552 C C . ALA A 1 197 ? 12.414 22.312 -5.234 1 96.56 197 ALA A C 1
ATOM 1554 O O . ALA A 1 197 ? 12.383 21.984 -6.422 1 96.56 197 ALA A O 1
ATOM 1555 N N . PRO A 1 198 ? 12.438 21.422 -4.297 1 97.81 198 PRO A N 1
ATOM 1556 C CA . PRO A 1 198 ? 12.5 20 -4.625 1 97.81 198 PRO A CA 1
ATOM 1557 C C . PRO A 1 198 ? 11.234 19.5 -5.324 1 97.81 198 PRO A C 1
ATOM 1559 O O . PRO A 1 198 ? 10.164 20.094 -5.168 1 97.81 198 PRO A O 1
ATOM 1562 N N . LYS A 1 199 ? 11.445 18.5 -6.109 1 97.69 199 LYS A N 1
ATOM 1563 C CA . LYS A 1 199 ? 10.297 17.828 -6.719 1 97.69 199 LYS A CA 1
ATOM 1564 C C . LYS A 1 199 ? 9.57 16.953 -5.707 1 97.69 199 LYS A C 1
ATOM 1566 O O . LYS A 1 199 ? 10.164 16.516 -4.723 1 97.69 199 LYS A O 1
ATOM 1571 N N . ALA A 1 200 ? 8.289 16.75 -5.965 1 97.81 200 ALA A N 1
ATOM 1572 C CA . ALA A 1 200 ? 7.527 15.828 -5.129 1 97.81 200 ALA A CA 1
ATOM 1573 C C . ALA A 1 200 ? 7.984 14.383 -5.352 1 97.81 200 ALA A C 1
ATOM 1575 O O . ALA A 1 200 ? 7.977 13.578 -4.422 1 97.81 200 ALA A O 1
ATOM 1576 N N . ARG A 1 201 ? 8.359 14.078 -6.629 1 97.81 201 ARG A N 1
ATOM 1577 C CA . ARG A 1 201 ? 8.766 12.734 -7.012 1 97.81 201 ARG A CA 1
ATOM 1578 C 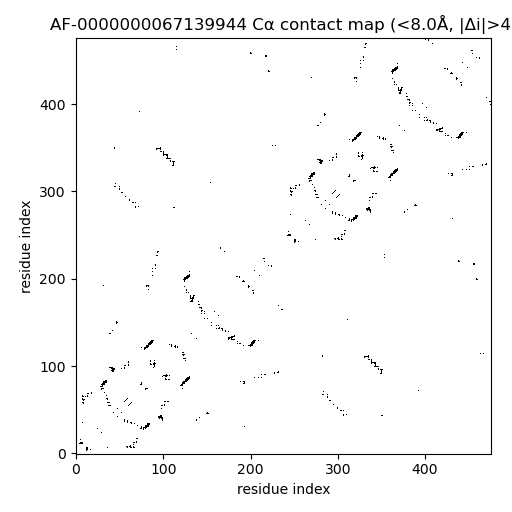C . ARG A 1 201 ? 10.008 12.766 -7.902 1 97.81 201 ARG A C 1
ATOM 1580 O O . ARG A 1 201 ? 10.078 13.555 -8.844 1 97.81 201 ARG A O 1
ATOM 1587 N N . TYR A 1 202 ? 10.992 11.961 -7.547 1 98.12 202 TYR A N 1
ATOM 1588 C CA . TYR A 1 202 ? 12.195 11.734 -8.336 1 98.12 202 TYR A CA 1
ATOM 1589 C C . TYR A 1 202 ? 12.25 10.312 -8.867 1 98.12 202 TYR A C 1
ATOM 1591 O O . TYR A 1 202 ? 12.617 9.383 -8.148 1 98.12 202 TYR A O 1
ATOM 1599 N N . MET A 1 203 ? 11.82 10.125 -10.102 1 97.81 203 MET A N 1
ATOM 1600 C CA . MET A 1 203 ? 11.992 8.805 -10.711 1 97.81 203 MET A CA 1
ATOM 1601 C C . MET A 1 203 ? 13.383 8.68 -11.336 1 97.81 203 MET A C 1
ATOM 1603 O O . MET A 1 203 ? 13.688 9.359 -12.32 1 97.81 203 MET A O 1
ATOM 1607 N N . VAL A 1 204 ? 14.188 7.902 -10.727 1 98.06 204 VAL A N 1
ATOM 1608 C CA . VAL A 1 204 ? 15.539 7.641 -11.203 1 98.06 204 VAL A CA 1
ATOM 1609 C C . VAL A 1 204 ? 15.602 6.262 -11.852 1 98.06 204 VAL A C 1
ATOM 1611 O O . VAL A 1 204 ? 15.891 5.266 -11.188 1 98.06 204 VAL A O 1
ATOM 1614 N N . ALA A 1 205 ? 15.391 6.227 -13.148 1 97.5 205 ALA A N 1
ATOM 1615 C CA . ALA A 1 205 ? 15.258 4.961 -13.867 1 97.5 205 ALA A CA 1
ATOM 1616 C C . ALA A 1 205 ? 15.68 5.109 -15.328 1 97.5 205 ALA A C 1
ATOM 1618 O O . ALA A 1 205 ? 15.727 6.227 -15.852 1 97.5 205 ALA A O 1
ATOM 1619 N N . LYS A 1 206 ? 16.016 4.035 -15.953 1 96.38 206 LYS A N 1
ATOM 1620 C CA . LYS A 1 206 ? 16.328 4.016 -17.375 1 96.38 206 LYS A CA 1
ATOM 1621 C C . LYS A 1 206 ? 15.078 4.277 -18.219 1 96.38 206 LYS A C 1
ATOM 1623 O O . LYS A 1 206 ? 13.953 4.125 -17.734 1 96.38 206 LYS A O 1
ATOM 1628 N N . LEU A 1 207 ? 15.281 4.594 -19.484 1 96.69 207 LEU A N 1
ATOM 1629 C CA . LEU A 1 207 ? 14.18 4.941 -20.375 1 96.69 207 LEU A CA 1
ATOM 1630 C C . LEU A 1 207 ? 13.195 3.787 -20.5 1 96.69 207 LEU A C 1
ATOM 1632 O O . LEU A 1 207 ? 11.977 3.992 -20.453 1 96.69 207 LEU A O 1
ATOM 1636 N N . LYS A 1 208 ? 13.734 2.6 -20.656 1 95.38 208 LYS A N 1
ATOM 1637 C CA . LYS A 1 208 ? 12.867 1.438 -20.797 1 95.38 208 LYS A CA 1
ATOM 1638 C C . LYS A 1 208 ? 12.031 1.218 -19.547 1 95.38 208 LYS A C 1
ATOM 1640 O O . LYS A 1 208 ? 10.883 0.782 -19.625 1 95.38 208 LYS A O 1
ATOM 1645 N N . GLU A 1 209 ? 12.609 1.468 -18.406 1 96.62 209 GLU A N 1
ATOM 1646 C CA . GLU A 1 209 ? 11.906 1.341 -17.141 1 96.62 209 GLU A CA 1
ATOM 1647 C C . GLU A 1 209 ? 10.812 2.4 -17 1 96.62 209 GLU A C 1
ATOM 1649 O O . GLU A 1 209 ? 9.703 2.104 -16.547 1 96.62 209 GLU A O 1
ATOM 1654 N N . LYS A 1 210 ? 11.156 3.635 -17.375 1 96.81 210 LYS A N 1
ATOM 1655 C CA . LYS A 1 210 ? 10.164 4.711 -17.359 1 96.81 210 LYS A CA 1
ATOM 1656 C C . LYS A 1 210 ? 9 4.402 -18.281 1 96.81 210 LYS A C 1
ATOM 1658 O O . LYS A 1 210 ? 7.844 4.688 -17.969 1 96.81 210 LYS A O 1
ATOM 1663 N N . ALA A 1 211 ? 9.297 3.824 -19.453 1 96 211 ALA A N 1
ATOM 1664 C CA . ALA A 1 211 ? 8.258 3.439 -20.406 1 96 211 ALA A CA 1
ATOM 1665 C C . ALA A 1 211 ? 7.332 2.383 -19.797 1 96 211 ALA A C 1
ATOM 1667 O O . ALA A 1 211 ? 6.109 2.445 -19.984 1 96 211 ALA A O 1
ATOM 1668 N N . LEU A 1 212 ? 7.945 1.436 -19.094 1 95.12 212 LEU A N 1
ATOM 1669 C CA . LEU A 1 212 ? 7.148 0.395 -18.453 1 95.12 212 LEU A CA 1
ATOM 1670 C C . LEU A 1 212 ? 6.238 0.988 -17.391 1 95.12 212 LEU A C 1
ATOM 1672 O O . LEU A 1 212 ? 5.07 0.615 -17.281 1 95.12 212 LEU A O 1
ATOM 1676 N N . VAL A 1 213 ? 6.758 1.924 -16.562 1 95.56 213 VAL A N 1
ATOM 1677 C CA . VAL A 1 213 ? 5.945 2.609 -15.562 1 95.56 213 VAL A CA 1
ATOM 1678 C C . VAL A 1 213 ? 4.785 3.332 -16.25 1 95.56 213 VAL A C 1
ATOM 1680 O O . VAL A 1 213 ? 3.645 3.264 -15.781 1 95.56 213 VAL A O 1
ATOM 1683 N N . PHE A 1 214 ? 5.059 3.961 -17.359 1 93.19 214 PHE A N 1
ATOM 1684 C CA . PHE A 1 214 ? 4.055 4.711 -18.109 1 93.19 214 PHE A CA 1
ATOM 1685 C C . PHE A 1 214 ? 2.945 3.789 -18.594 1 93.19 214 PHE A C 1
ATOM 1687 O O . PHE A 1 214 ? 1.761 4.098 -18.453 1 93.19 214 PHE A O 1
ATOM 1694 N N . VAL A 1 215 ? 3.309 2.66 -19.141 1 92.38 215 VAL A N 1
ATOM 1695 C CA . VAL A 1 215 ? 2.34 1.696 -19.656 1 92.38 215 VAL A CA 1
ATOM 1696 C C . VAL A 1 215 ? 1.474 1.179 -18.5 1 92.38 215 VAL A C 1
ATOM 1698 O O . VAL A 1 215 ? 0.246 1.144 -18.609 1 92.38 215 VAL A O 1
ATOM 1701 N N . CYS A 1 216 ? 2.105 0.908 -17.391 1 91.06 216 CYS A N 1
ATOM 1702 C CA . CYS A 1 216 ? 1.407 0.265 -16.281 1 91.06 216 CYS A CA 1
ATOM 1703 C C . CYS A 1 216 ? 0.55 1.27 -15.523 1 91.06 216 CYS A C 1
ATOM 1705 O O . CYS A 1 216 ? -0.418 0.89 -14.859 1 91.06 216 CYS A O 1
ATOM 1707 N N . ALA A 1 217 ? 0.903 2.531 -15.633 1 88.56 217 ALA A N 1
ATOM 1708 C CA . ALA A 1 217 ? 0.144 3.572 -14.945 1 88.56 217 ALA A CA 1
ATOM 1709 C C . ALA A 1 217 ? -1.035 4.043 -15.789 1 88.56 217 ALA A C 1
ATOM 1711 O O . ALA A 1 217 ? -2.074 4.438 -15.258 1 88.56 217 ALA A O 1
ATOM 1712 N N . LEU A 1 218 ? -0.941 3.914 -17.172 1 88.19 218 LEU A N 1
ATOM 1713 C CA . LEU A 1 218 ? -1.886 4.652 -18 1 88.19 218 LEU A CA 1
ATOM 1714 C C . LEU A 1 218 ? -2.791 3.701 -18.766 1 88.19 218 LEU A C 1
ATOM 1716 O O . LEU A 1 218 ? -3.887 4.082 -19.188 1 88.19 218 LEU A O 1
ATOM 1720 N N . PHE A 1 219 ? -2.375 2.508 -19 1 90.62 219 PHE A N 1
ATOM 1721 C CA . PHE A 1 219 ? -3.125 1.621 -19.891 1 90.62 219 PHE A CA 1
ATOM 1722 C C . PHE A 1 219 ? -4.023 0.688 -19.078 1 90.62 219 PHE A C 1
ATOM 1724 O O . PHE A 1 219 ? -3.809 0.494 -17.875 1 90.62 219 PHE A O 1
ATOM 1731 N N . PRO A 1 220 ? -5.008 0.156 -19.781 1 90.88 220 PRO A N 1
ATOM 1732 C CA . PRO A 1 220 ? -5.898 -0.792 -19.109 1 90.88 220 PRO A CA 1
ATOM 1733 C C . PRO A 1 220 ? -5.16 -2.012 -18.562 1 90.88 220 PRO A C 1
ATOM 1735 O O . PRO A 1 220 ? -4.102 -2.379 -19.078 1 90.88 220 PRO A O 1
ATOM 1738 N N . THR A 1 221 ? -5.77 -2.574 -17.562 1 93 221 THR A N 1
ATOM 1739 C CA . THR A 1 221 ? -5.172 -3.699 -16.844 1 93 221 THR A CA 1
ATOM 1740 C C . THR A 1 221 ? -4.844 -4.836 -17.812 1 93 221 THR A C 1
ATOM 1742 O O . THR A 1 221 ? -3.812 -5.496 -17.672 1 93 221 THR A O 1
ATOM 1745 N N . VAL A 1 222 ? -5.652 -5.066 -18.812 1 93.31 222 VAL A N 1
ATOM 1746 C CA . VAL A 1 222 ? -5.438 -6.156 -19.75 1 93.31 222 VAL A CA 1
ATOM 1747 C C . VAL A 1 222 ? -4.121 -5.941 -20.5 1 93.31 222 VAL A C 1
ATOM 1749 O O . VAL A 1 222 ? -3.395 -6.898 -20.781 1 93.31 222 VAL A O 1
ATOM 1752 N N . VAL A 1 223 ? -3.838 -4.699 -20.828 1 93.56 223 VAL A N 1
ATOM 1753 C CA . VAL A 1 223 ? -2.598 -4.371 -21.531 1 93.56 223 VAL A CA 1
ATOM 1754 C C . VAL A 1 223 ? -1.413 -4.551 -20.578 1 93.56 223 VAL A C 1
ATOM 1756 O O . VAL A 1 223 ? -0.42 -5.195 -20.938 1 93.56 223 VAL A O 1
ATOM 1759 N N . MET A 1 224 ? -1.586 -4.066 -19.391 1 93.94 224 MET A N 1
ATOM 1760 C CA . MET A 1 224 ? -0.546 -4.219 -18.375 1 93.94 224 MET A CA 1
ATOM 1761 C C . MET A 1 224 ? -0.242 -5.695 -18.141 1 93.94 224 MET A C 1
ATOM 1763 O O . MET A 1 224 ? 0.92 -6.105 -18.156 1 93.94 224 MET A O 1
ATOM 1767 N N . ASP A 1 225 ? -1.279 -6.465 -17.953 1 94.94 225 ASP A N 1
ATOM 1768 C CA . ASP A 1 225 ? -1.11 -7.891 -17.688 1 94.94 225 ASP A CA 1
ATOM 1769 C C . ASP A 1 225 ? -0.409 -8.586 -18.859 1 94.94 225 ASP A C 1
ATOM 1771 O O . ASP A 1 225 ? 0.422 -9.477 -18.641 1 94.94 225 ASP A O 1
ATOM 1775 N N . SER A 1 226 ? -0.75 -8.203 -20.062 1 94.38 226 SER A N 1
ATOM 1776 C CA . SER A 1 226 ? -0.124 -8.805 -21.234 1 94.38 226 SER A CA 1
ATOM 1777 C C . SER A 1 226 ? 1.368 -8.484 -21.281 1 94.38 226 SER A C 1
ATOM 1779 O O . SER A 1 226 ? 2.188 -9.375 -21.516 1 94.38 226 SER A O 1
ATOM 1781 N N . VAL A 1 227 ? 1.733 -7.246 -21.031 1 93.31 227 VAL A N 1
ATOM 1782 C CA . VAL A 1 227 ? 3.123 -6.805 -21.078 1 93.31 227 VAL A CA 1
ATOM 1783 C C . VAL A 1 227 ? 3.918 -7.5 -19.969 1 93.31 227 VAL A C 1
ATOM 1785 O O . VAL A 1 227 ? 5.008 -8.023 -20.219 1 93.31 227 VAL A O 1
ATOM 1788 N N . LEU A 1 228 ? 3.373 -7.566 -18.828 1 93.81 228 LEU A N 1
ATOM 1789 C CA . LEU A 1 228 ? 4.074 -8.141 -17.688 1 93.81 228 LEU A CA 1
ATOM 1790 C C . LEU A 1 228 ? 4.176 -9.656 -17.812 1 93.81 228 LEU A C 1
ATOM 1792 O O . LEU A 1 228 ? 5.191 -10.25 -17.453 1 93.81 228 LEU A O 1
ATOM 1796 N N . SER A 1 229 ? 3.074 -10.273 -18.312 1 92.19 229 SER A N 1
ATOM 1797 C CA . SER A 1 229 ? 3.119 -11.711 -18.562 1 92.19 229 SER A CA 1
ATOM 1798 C C . SER A 1 229 ? 4.199 -12.047 -19.594 1 92.19 229 SER A C 1
ATOM 1800 O O . SER A 1 229 ? 4.91 -13.047 -19.438 1 92.19 229 SER A O 1
ATOM 1802 N N . TYR A 1 230 ? 4.285 -11.227 -20.578 1 89.69 230 TYR A N 1
ATOM 1803 C CA . TYR A 1 230 ? 5.32 -11.422 -21.594 1 89.69 230 TYR A CA 1
ATOM 1804 C C . TYR A 1 230 ? 6.711 -11.289 -20.969 1 89.69 230 TYR A C 1
ATOM 1806 O O . TYR A 1 230 ? 7.586 -12.117 -21.219 1 89.69 230 TYR A O 1
ATOM 1814 N N . ALA A 1 231 ? 6.906 -10.328 -20.141 1 87.5 231 ALA A N 1
ATOM 1815 C CA . ALA A 1 231 ? 8.18 -10.117 -19.469 1 87.5 231 ALA A CA 1
ATOM 1816 C C . ALA A 1 231 ? 8.531 -11.297 -18.578 1 87.5 231 ALA A C 1
ATOM 1818 O O . ALA A 1 231 ? 9.695 -11.719 -18.516 1 87.5 231 ALA A O 1
ATOM 1819 N N . LEU A 1 232 ? 7.523 -11.836 -17.984 1 86.56 232 LEU A N 1
ATOM 1820 C CA . LEU A 1 232 ? 7.723 -12.945 -17.047 1 86.56 232 LEU A CA 1
ATOM 1821 C C . LEU A 1 232 ? 7.984 -14.25 -17.797 1 86.56 232 LEU A C 1
ATOM 1823 O O . LEU A 1 232 ? 8.578 -15.18 -17.25 1 86.56 232 LEU A O 1
ATOM 1827 N N . SER A 1 233 ? 7.355 -14.398 -19.047 1 79.75 233 SER A N 1
ATOM 1828 C CA . SER A 1 233 ? 7.488 -15.609 -19.844 1 79.75 233 SER A CA 1
ATOM 1829 C C . SER A 1 233 ? 8.859 -15.688 -20.516 1 79.75 233 SER A C 1
ATOM 1831 O O . SER A 1 233 ? 9.32 -16.781 -20.875 1 79.75 233 SER A O 1
ATOM 1833 N N . LYS A 1 234 ? 9.328 -14.555 -21.125 1 63.22 234 LYS A N 1
ATOM 1834 C CA . LYS A 1 234 ? 10.633 -14.594 -21.781 1 63.22 234 LYS A CA 1
ATOM 1835 C C . LYS A 1 234 ? 11.672 -15.266 -20.891 1 63.22 234 LYS A C 1
ATOM 1837 O O . LYS A 1 234 ? 12.828 -15.445 -21.297 1 63.22 234 LYS A O 1
ATOM 1842 N N . VAL A 1 235 ? 11.234 -15.578 -19.828 1 49.19 235 VAL A N 1
ATOM 1843 C CA . VAL A 1 235 ? 12.078 -16.5 -19.078 1 49.19 235 VAL A CA 1
ATOM 1844 C C . VAL A 1 235 ? 11.875 -17.922 -19.609 1 49.19 235 VAL A C 1
ATOM 1846 O O . VAL A 1 235 ? 10.898 -18.594 -19.25 1 49.19 235 VAL A O 1
ATOM 1849 N N . LYS A 1 236 ? 11.477 -18.297 -20.781 1 40.03 236 LYS A N 1
ATOM 1850 C CA . LYS A 1 236 ? 11.562 -19.625 -21.406 1 40.03 236 LYS A CA 1
ATOM 1851 C C . LYS A 1 236 ? 12.758 -20.406 -20.844 1 40.03 236 LYS A C 1
ATOM 1853 O O . LYS A 1 236 ? 13.766 -19.812 -20.469 1 40.03 236 LYS A O 1
ATOM 1858 N N . LEU A 1 237 ? 12.406 -21.875 -20.531 1 32.28 237 LEU A N 1
ATOM 1859 C CA . LEU A 1 237 ? 13.07 -23.156 -20.312 1 32.28 237 LEU A CA 1
ATOM 1860 C C . LEU A 1 237 ? 14.273 -23.297 -21.25 1 32.28 237 LEU A C 1
ATOM 1862 O O . LEU A 1 237 ? 14.117 -23.312 -22.469 1 32.28 237 LEU A O 1
ATOM 1866 N N . ALA A 1 238 ? 15.203 -22.609 -21.141 1 29.8 238 ALA A N 1
ATOM 1867 C CA . ALA A 1 238 ? 16.297 -23.266 -21.844 1 29.8 238 ALA A CA 1
ATOM 1868 C C . ALA A 1 238 ? 16.359 -24.75 -21.484 1 29.8 238 ALA A C 1
ATOM 1870 O O . ALA A 1 238 ? 16.172 -25.141 -20.328 1 29.8 238 ALA A O 1
ATOM 1871 N N . MET B 1 1 ? -26.734 -20.359 3.908 1 73.94 1 MET B N 1
ATOM 1872 C CA . MET B 1 1 ? -25.703 -19.422 4.348 1 73.94 1 MET B CA 1
ATOM 1873 C C . MET B 1 1 ? -25.281 -19.719 5.785 1 73.94 1 MET B C 1
ATOM 1875 O O . MET B 1 1 ? -26.125 -19.891 6.66 1 73.94 1 MET B O 1
ATOM 1879 N N . ARG B 1 2 ? -23.984 -19.891 6.012 1 83.62 2 ARG B N 1
ATOM 1880 C CA . ARG B 1 2 ? -23.453 -20.094 7.355 1 83.62 2 ARG B CA 1
ATOM 1881 C C . ARG B 1 2 ? -22.641 -18.891 7.809 1 83.62 2 ARG B C 1
ATOM 1883 O O . ARG B 1 2 ? -21.891 -18.297 7.02 1 83.62 2 ARG B O 1
ATOM 1890 N N . VAL B 1 3 ? -22.891 -18.438 8.992 1 80.94 3 VAL B N 1
ATOM 1891 C CA . VAL B 1 3 ? -22.203 -17.281 9.531 1 80.94 3 VAL B CA 1
ATOM 1892 C C . VAL B 1 3 ? -21.188 -17.719 10.578 1 80.94 3 VAL B C 1
ATOM 1894 O O . VAL B 1 3 ? -21.516 -18.484 11.492 1 80.94 3 VAL B O 1
ATOM 1897 N N . LEU B 1 4 ? -19.953 -17.359 10.312 1 83.12 4 LEU B N 1
ATOM 1898 C CA . LEU B 1 4 ? -18.875 -17.609 11.266 1 83.12 4 LEU B CA 1
ATOM 1899 C C . LEU B 1 4 ? -18.203 -16.312 11.688 1 83.12 4 LEU B C 1
ATOM 1901 O O . LEU B 1 4 ? -18.016 -15.406 10.867 1 83.12 4 LEU B O 1
ATOM 1905 N N . ARG B 1 5 ? -18.031 -16.266 12.938 1 84.19 5 ARG B N 1
ATOM 1906 C CA . ARG B 1 5 ? -17.219 -15.141 13.398 1 84.19 5 ARG B CA 1
ATOM 1907 C C . ARG B 1 5 ? -15.773 -15.273 12.93 1 84.19 5 ARG B C 1
ATOM 1909 O O . ARG B 1 5 ? -15.133 -16.297 13.164 1 84.19 5 ARG B O 1
ATOM 1916 N N . LEU B 1 6 ? -15.32 -14.305 12.219 1 89.62 6 LEU B N 1
ATOM 1917 C CA . LEU B 1 6 ? -13.977 -14.359 11.648 1 89.62 6 LEU B CA 1
ATOM 1918 C C . LEU B 1 6 ? -13.25 -13.031 11.828 1 89.62 6 LEU B C 1
ATOM 1920 O O . LEU B 1 6 ? -13.688 -12.008 11.312 1 89.62 6 LEU B O 1
ATOM 1924 N N . ASP B 1 7 ? -12.266 -13.078 12.75 1 93.38 7 ASP B N 1
ATOM 1925 C CA . ASP B 1 7 ? -11.297 -11.984 12.797 1 93.38 7 ASP B CA 1
ATOM 1926 C C . ASP B 1 7 ? -10.102 -12.281 11.898 1 93.38 7 ASP B C 1
ATOM 1928 O O . ASP B 1 7 ? -9.25 -13.102 12.227 1 93.38 7 ASP B O 1
ATOM 1932 N N . VAL B 1 8 ? -9.992 -11.562 10.812 1 95.69 8 VAL B N 1
ATOM 1933 C CA . VAL B 1 8 ? -9.016 -11.867 9.773 1 95.69 8 VAL B CA 1
ATOM 1934 C C . VAL B 1 8 ? -7.605 -11.594 10.289 1 95.69 8 VAL B C 1
ATOM 1936 O O . VAL B 1 8 ? -6.621 -11.992 9.664 1 95.69 8 VAL B O 1
ATOM 1939 N N . THR B 1 9 ? -7.48 -10.883 11.398 1 94.56 9 THR B N 1
ATOM 1940 C CA . THR B 1 9 ? -6.164 -10.602 11.961 1 94.56 9 THR B CA 1
ATOM 1941 C C . THR B 1 9 ? -5.668 -11.781 12.789 1 94.56 9 THR B C 1
ATOM 1943 O O . THR B 1 9 ? -4.516 -11.797 13.227 1 94.56 9 THR B O 1
ATOM 1946 N N . ARG B 1 10 ? -6.539 -12.742 13 1 94.31 10 ARG B N 1
ATOM 1947 C CA . ARG B 1 10 ? -6.188 -13.906 13.797 1 94.31 10 ARG B CA 1
ATOM 1948 C C . ARG B 1 10 ? -6.062 -15.156 12.93 1 94.31 10 ARG B C 1
ATOM 1950 O O . ARG B 1 10 ? -7.062 -15.68 12.445 1 94.31 10 ARG B O 1
ATOM 1957 N N . GLY B 1 11 ? -4.871 -15.688 12.828 1 95.31 11 GLY B N 1
ATOM 1958 C CA . GLY B 1 11 ? -4.617 -16.859 12.008 1 95.31 11 GLY B CA 1
ATOM 1959 C C . GLY B 1 11 ? -5.484 -18.047 12.383 1 95.31 11 GLY B C 1
ATOM 1960 O O . GLY B 1 11 ? -5.977 -18.766 11.508 1 95.31 11 GLY B O 1
ATOM 1961 N N . ARG B 1 12 ? -5.688 -18.234 13.633 1 95.5 12 ARG B N 1
ATOM 1962 C CA . ARG B 1 12 ? -6.488 -19.359 14.109 1 95.5 12 ARG B CA 1
ATOM 1963 C C . ARG B 1 12 ? -7.926 -19.25 13.617 1 95.5 12 ARG B C 1
ATOM 1965 O O . ARG B 1 12 ? -8.531 -20.266 13.258 1 95.5 12 ARG B O 1
ATOM 1972 N N . ASP B 1 13 ? -8.469 -18.031 13.641 1 95.81 13 ASP B N 1
ATOM 1973 C CA . ASP B 1 13 ? -9.828 -17.844 13.141 1 95.81 13 ASP B CA 1
ATOM 1974 C C . ASP B 1 13 ? -9.922 -18.156 11.656 1 95.81 13 ASP B C 1
ATOM 1976 O O . ASP B 1 13 ? -10.883 -18.797 11.211 1 95.81 13 ASP B O 1
ATOM 1980 N N . VAL B 1 14 ? -8.953 -17.766 10.891 1 96.75 14 VAL B N 1
ATOM 1981 C CA . VAL B 1 14 ? -8.93 -18 9.445 1 96.75 14 VAL B CA 1
ATOM 1982 C C . VAL B 1 14 ? -8.844 -19.5 9.172 1 96.75 14 VAL B C 1
ATOM 1984 O O . VAL B 1 14 ? -9.555 -20.016 8.312 1 96.75 14 VAL B O 1
ATOM 1987 N N . LEU B 1 15 ? -8.031 -20.156 9.922 1 95.75 15 LEU B N 1
ATOM 1988 C CA . LEU B 1 15 ? 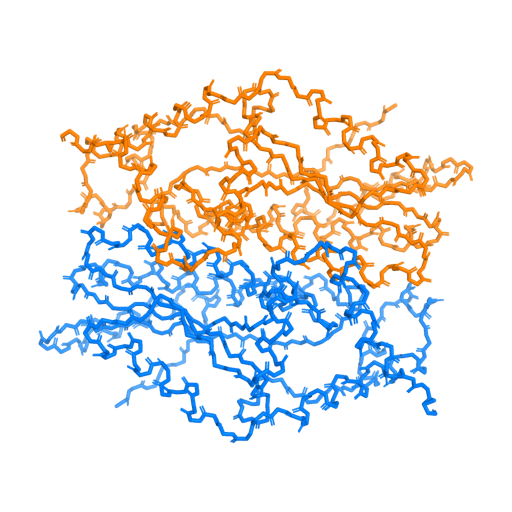-7.883 -21.594 9.742 1 95.75 15 LEU B CA 1
ATOM 1989 C C . LEU B 1 15 ? -9.164 -22.328 10.133 1 95.75 15 LEU B C 1
ATOM 1991 O O . LEU B 1 15 ? -9.555 -23.297 9.484 1 95.75 15 LEU B O 1
ATOM 1995 N N . ALA B 1 16 ? -9.789 -21.891 11.18 1 95.38 16 ALA B N 1
ATOM 1996 C CA . ALA B 1 16 ? -11.062 -22.484 11.586 1 95.38 16 ALA B CA 1
ATOM 1997 C C . ALA B 1 16 ? -12.117 -22.297 10.5 1 95.38 16 ALA B C 1
ATOM 1999 O O . ALA B 1 16 ? -12.906 -23.203 10.234 1 95.38 16 ALA B O 1
ATOM 2000 N N . ALA B 1 17 ? -12.117 -21.125 9.922 1 95.5 17 ALA B N 1
ATOM 2001 C CA . ALA B 1 17 ? -13.039 -20.875 8.812 1 95.5 17 ALA B CA 1
ATOM 2002 C C . ALA B 1 17 ? -12.758 -21.812 7.645 1 95.5 17 ALA B C 1
ATOM 2004 O O . ALA B 1 17 ? -13.688 -22.328 7.016 1 95.5 17 ALA B O 1
ATOM 2005 N N . LYS B 1 18 ? -11.531 -22 7.332 1 95.81 18 LYS B N 1
ATOM 2006 C CA . LYS B 1 18 ? -11.156 -22.922 6.254 1 95.81 18 LYS B CA 1
ATOM 2007 C C . LYS B 1 18 ? -11.641 -24.328 6.535 1 95.81 18 LYS B C 1
ATOM 2009 O O . LYS B 1 18 ? -12.188 -25 5.645 1 95.81 18 LYS B O 1
ATOM 2014 N N . GLU B 1 19 ? -11.469 -24.75 7.762 1 95.5 19 GLU B N 1
ATOM 2015 C CA . GLU B 1 19 ? -11.906 -26.094 8.133 1 95.5 19 GLU B CA 1
ATOM 2016 C C . GLU B 1 19 ? -13.422 -26.234 8 1 95.5 19 GLU B C 1
ATOM 2018 O O . GLU B 1 19 ? -13.914 -27.266 7.555 1 95.5 19 GLU B O 1
ATOM 2023 N N . LEU B 1 20 ? -14.062 -25.234 8.406 1 95.06 20 LEU B N 1
ATOM 2024 C CA . LEU B 1 20 ? -15.508 -25.234 8.266 1 95.06 20 LEU B CA 1
ATOM 2025 C C . LEU B 1 20 ? -15.922 -25.328 6.797 1 95.06 20 LEU B C 1
ATOM 2027 O O . LEU B 1 20 ? -16.828 -26.094 6.457 1 95.06 20 LEU B O 1
ATOM 2031 N N . VAL B 1 21 ? -15.273 -24.578 5.93 1 94.81 21 VAL B N 1
ATOM 2032 C CA . VAL B 1 21 ? -15.547 -24.609 4.496 1 94.81 21 VAL B CA 1
ATOM 2033 C C . VAL B 1 21 ? -15.266 -26 3.941 1 94.81 21 VAL B C 1
ATOM 2035 O O . VAL B 1 21 ? -16.078 -26.562 3.195 1 94.81 21 VAL B O 1
ATOM 2038 N N . LEU B 1 22 ? -14.227 -26.609 4.367 1 94.75 22 LEU B N 1
ATOM 2039 C CA . LEU B 1 22 ? -13.82 -27.922 3.879 1 94.75 22 LEU B CA 1
ATOM 2040 C C . LEU B 1 22 ? -14.836 -28.984 4.285 1 94.75 22 LEU B C 1
ATOM 2042 O O . LEU B 1 22 ? -15.125 -29.906 3.516 1 94.75 22 LEU B O 1
ATOM 2046 N N . SER B 1 23 ? -15.383 -28.812 5.41 1 94.94 23 SER B N 1
ATOM 2047 C CA . SER B 1 23 ? -16.328 -29.797 5.934 1 94.94 23 SER B CA 1
ATOM 2048 C C . SER B 1 23 ? -17.672 -29.688 5.246 1 94.94 23 SER B C 1
ATOM 2050 O O . SER B 1 23 ? -18.5 -30.594 5.332 1 94.94 23 SER B O 1
ATOM 2052 N N . HIS B 1 24 ? -17.859 -28.625 4.523 1 94.12 24 HIS B N 1
ATOM 2053 C CA . HIS B 1 24 ? -19.172 -28.406 3.908 1 94.12 24 HIS B CA 1
ATOM 2054 C C . HIS B 1 24 ? -19.031 -28.141 2.414 1 94.12 24 HIS B C 1
ATOM 2056 O O . HIS B 1 24 ? -19.891 -27.484 1.82 1 94.12 24 HIS B O 1
ATOM 2062 N N . LEU B 1 25 ? -18.016 -28.594 1.876 1 94 25 LEU B N 1
ATOM 2063 C CA . LEU B 1 25 ? -17.797 -28.344 0.457 1 94 25 LEU B CA 1
ATOM 2064 C C . LEU B 1 25 ? -18.844 -29.047 -0.395 1 94 25 LEU B C 1
ATOM 2066 O O . LEU B 1 25 ? -19.047 -30.25 -0.25 1 94 25 LEU B O 1
ATOM 2070 N N . PRO B 1 26 ? -19.469 -28.328 -1.196 1 93.94 26 PRO B N 1
ATOM 2071 C CA . PRO B 1 26 ? -20.375 -29 -2.123 1 93.94 26 PRO B CA 1
ATOM 2072 C C . PRO B 1 26 ? -19.656 -29.812 -3.182 1 93.94 26 PRO B C 1
ATOM 2074 O O . PRO B 1 26 ? -18.422 -29.766 -3.264 1 93.94 26 PRO B O 1
ATOM 2077 N N . GLU B 1 27 ? -20.391 -30.469 -3.93 1 92.38 27 GLU B N 1
ATOM 2078 C CA . GLU B 1 27 ? -19.828 -31.328 -4.973 1 92.38 27 GLU B CA 1
ATOM 2079 C C . GLU B 1 27 ? -19.047 -30.516 -5.996 1 92.38 27 GLU B C 1
ATOM 2081 O O . GLU B 1 27 ? -18 -30.953 -6.484 1 92.38 27 GLU B O 1
ATOM 2086 N N . ARG B 1 28 ? -19.484 -29.344 -6.246 1 92.12 28 ARG B N 1
ATOM 2087 C CA . ARG B 1 28 ? -18.859 -28.484 -7.242 1 92.12 28 ARG B CA 1
ATOM 2088 C C . ARG B 1 28 ? -17.547 -27.906 -6.719 1 92.12 28 ARG B C 1
ATOM 2090 O O . ARG B 1 28 ? -16.75 -27.359 -7.488 1 92.12 28 ARG B O 1
ATOM 2097 N N . GLY B 1 29 ? -17.391 -28.031 -5.414 1 95.38 29 GLY B N 1
ATOM 2098 C CA . GLY B 1 29 ? -16.141 -27.578 -4.832 1 95.38 29 GLY B CA 1
ATOM 2099 C C . GLY B 1 29 ? -16.188 -26.156 -4.32 1 95.38 29 GLY B C 1
ATOM 2100 O O . GLY B 1 29 ? -17.234 -25.688 -3.893 1 95.38 29 GLY B O 1
ATOM 2101 N N . PHE B 1 30 ? -15.047 -25.531 -4.191 1 96.5 30 PHE B N 1
ATOM 2102 C CA . PHE B 1 30 ? -14.906 -24.172 -3.67 1 96.5 30 PHE B CA 1
ATOM 2103 C C . PHE B 1 30 ? -14.914 -23.156 -4.801 1 96.5 30 PHE B C 1
ATOM 2105 O O . PHE B 1 30 ? -13.977 -23.094 -5.598 1 96.5 30 PHE B O 1
ATOM 2112 N N . TRP B 1 31 ? -15.906 -22.312 -4.824 1 96.25 31 TRP B N 1
ATOM 2113 C CA . TRP B 1 31 ? -16.172 -21.453 -5.973 1 96.25 31 TRP B CA 1
ATOM 2114 C C . TRP B 1 31 ? -15.289 -20.203 -5.93 1 96.25 31 TRP B C 1
ATOM 2116 O O . TRP B 1 31 ? -14.75 -19.781 -6.957 1 96.25 31 TRP B O 1
ATOM 2126 N N . GLY B 1 32 ? -15.312 -19.594 -4.738 1 97.69 32 GLY B N 1
ATOM 2127 C CA . GLY B 1 32 ? -14.547 -18.359 -4.719 1 97.69 32 GLY B CA 1
ATOM 2128 C C . GLY B 1 32 ? -14.375 -17.781 -3.326 1 97.69 32 GLY B C 1
ATOM 2129 O O . GLY B 1 32 ? -14.93 -18.312 -2.357 1 97.69 32 GLY B O 1
ATOM 2130 N N . LEU B 1 33 ? -13.516 -16.797 -3.207 1 98.06 33 LEU B N 1
ATOM 2131 C CA . LEU B 1 33 ? -13.18 -16.078 -1.989 1 98.06 33 LEU B CA 1
ATOM 2132 C C . LEU B 1 33 ? -13.359 -14.57 -2.191 1 98.06 33 LEU B C 1
ATOM 2134 O O . LEU B 1 33 ? -12.82 -14 -3.145 1 98.06 33 LEU B O 1
ATOM 2138 N N . VAL B 1 34 ? -14.203 -13.969 -1.378 1 98 34 VAL B N 1
ATOM 2139 C CA . VAL B 1 34 ? -14.352 -12.516 -1.378 1 98 34 VAL B CA 1
ATOM 2140 C C . VAL B 1 34 ? -13.703 -11.93 -0.126 1 98 34 VAL B C 1
ATOM 2142 O O . VAL B 1 34 ? -14.195 -12.133 0.987 1 98 34 VAL B O 1
ATOM 2145 N N . ASN B 1 35 ? -12.555 -11.266 -0.313 1 97.38 35 ASN B N 1
ATOM 2146 C CA . ASN B 1 35 ? -11.93 -10.5 0.758 1 97.38 35 ASN B CA 1
ATOM 2147 C C . ASN B 1 35 ? -12.617 -9.148 0.949 1 97.38 35 ASN B C 1
ATOM 2149 O O . ASN B 1 35 ? -12.273 -8.172 0.285 1 97.38 35 ASN B O 1
ATOM 2153 N N . ASN B 1 36 ? -13.43 -9.07 1.972 1 92.12 36 ASN B N 1
ATOM 2154 C CA . ASN B 1 36 ? -14.266 -7.879 2.129 1 92.12 36 ASN B CA 1
ATOM 2155 C C . ASN B 1 36 ? -13.938 -7.137 3.422 1 92.12 36 ASN B C 1
ATOM 2157 O O . ASN B 1 36 ? -14.289 -5.965 3.574 1 92.12 36 ASN B O 1
ATOM 2161 N N . ALA B 1 37 ? -13.305 -7.82 4.352 1 88.31 37 ALA B N 1
ATOM 2162 C CA . ALA B 1 37 ? -13.016 -7.176 5.629 1 88.31 37 ALA B CA 1
ATOM 2163 C C . ALA B 1 37 ? -12.148 -5.934 5.434 1 88.31 37 ALA B C 1
ATOM 2165 O O . ALA B 1 37 ? -11.242 -5.926 4.602 1 88.31 37 ALA B O 1
ATOM 2166 N N . GLY B 1 38 ? -12.469 -4.887 6.117 1 92.31 38 GLY B N 1
ATOM 2167 C CA . GLY B 1 38 ? -11.742 -3.627 6.07 1 92.31 38 GLY B CA 1
ATOM 2168 C C . GLY B 1 38 ? -12.281 -2.59 7.035 1 92.31 38 GLY B C 1
ATOM 2169 O O . GLY B 1 38 ? -13.438 -2.666 7.453 1 92.31 38 GLY B O 1
ATOM 2170 N N . ILE B 1 39 ? -11.438 -1.738 7.406 1 94 39 ILE B N 1
ATOM 2171 C CA . ILE B 1 39 ? -11.82 -0.606 8.242 1 94 39 ILE B CA 1
ATOM 2172 C C . ILE B 1 39 ? -11.352 0.695 7.598 1 94 39 ILE B C 1
ATOM 2174 O O . ILE B 1 39 ? -10.445 0.688 6.762 1 94 39 ILE B O 1
ATOM 2178 N N . SER B 1 40 ? -12.039 1.72 7.934 1 93.75 40 SER B N 1
ATOM 2179 C CA . SER B 1 40 ? -11.734 3.043 7.395 1 93.75 40 SER B CA 1
ATOM 2180 C C . SER B 1 40 ? -11.727 4.098 8.5 1 93.75 40 SER B C 1
ATOM 2182 O O . SER B 1 40 ? -12.32 3.896 9.562 1 93.75 40 SER B O 1
ATOM 2184 N N . THR B 1 41 ? -10.992 5.109 8.289 1 92.19 41 THR B N 1
ATOM 2185 C CA . THR B 1 41 ? -11.008 6.281 9.156 1 92.19 41 THR B CA 1
ATOM 2186 C C . THR B 1 41 ? -10.484 7.508 8.414 1 92.19 41 THR B C 1
ATOM 2188 O O . THR B 1 41 ? -9.945 7.391 7.316 1 92.19 41 THR B O 1
ATOM 2191 N N . PHE B 1 42 ? -10.812 8.633 9.008 1 93.88 42 PHE B N 1
ATOM 2192 C CA . PHE B 1 42 ? -10.242 9.898 8.57 1 93.88 42 PHE B CA 1
ATOM 2193 C C . PHE B 1 42 ? -9.266 10.438 9.609 1 93.88 42 PHE B C 1
ATOM 2195 O O . PHE B 1 42 ? -9.352 10.094 10.789 1 93.88 42 PHE B O 1
ATOM 2202 N N . GLY B 1 43 ? -8.383 11.273 9.102 1 95.12 43 GLY B N 1
ATOM 2203 C CA . GLY B 1 43 ? -7.449 11.977 9.969 1 95.12 43 GLY B CA 1
ATOM 2204 C C . GLY B 1 43 ? -6.105 12.227 9.312 1 95.12 43 GLY B C 1
ATOM 2205 O O . GLY B 1 43 ? -5.605 11.391 8.562 1 95.12 43 GLY B O 1
ATOM 2206 N N . GLU B 1 44 ? -5.574 13.367 9.656 1 96.75 44 GLU B N 1
ATOM 2207 C CA . GLU B 1 44 ? -4.223 13.648 9.18 1 96.75 44 GLU B CA 1
ATOM 2208 C C . GLU B 1 44 ? -3.205 12.711 9.828 1 96.75 44 GLU B C 1
ATOM 2210 O O . GLU B 1 44 ? -3.467 12.141 10.891 1 96.75 44 GLU B O 1
ATOM 2215 N N . THR B 1 45 ? -2.096 12.586 9.258 1 97.88 45 THR B N 1
ATOM 2216 C CA . THR B 1 45 ? -1.071 11.617 9.633 1 97.88 45 THR B CA 1
ATOM 2217 C C . THR B 1 45 ? -0.716 11.758 11.109 1 97.88 45 THR B C 1
ATOM 2219 O O . THR B 1 45 ? -0.737 10.773 11.852 1 97.88 45 THR B O 1
ATOM 2222 N N . GLY B 1 46 ? -0.486 12.953 11.562 1 97.38 46 GLY B N 1
ATOM 2223 C CA . GLY B 1 46 ? -0.044 13.18 12.93 1 97.38 46 GLY B CA 1
ATOM 2224 C C . GLY B 1 46 ? -1.161 13.055 13.945 1 97.38 46 GLY B C 1
ATOM 2225 O O . GLY B 1 46 ? -0.91 13.047 15.156 1 97.38 46 GLY B O 1
ATOM 2226 N N . TRP B 1 47 ? -2.404 12.906 13.445 1 97.81 47 TRP B N 1
ATOM 2227 C CA . TRP B 1 47 ? -3.555 12.812 14.336 1 97.81 47 TRP B CA 1
ATOM 2228 C C . TRP B 1 47 ? -3.768 11.375 14.805 1 97.81 47 TRP B C 1
ATOM 2230 O O . TRP B 1 47 ? -4.52 11.125 15.75 1 97.81 47 TRP B O 1
ATOM 2240 N N . LEU B 1 48 ? -3.129 10.461 14.164 1 97.38 48 LEU B N 1
ATOM 2241 C CA . LEU B 1 48 ? -3.385 9.047 14.375 1 97.38 48 LEU B CA 1
ATOM 2242 C C . LEU B 1 48 ? -2.211 8.383 15.094 1 97.38 48 LEU B C 1
ATOM 2244 O O . LEU B 1 48 ? -1.051 8.68 14.797 1 97.38 48 LEU B O 1
ATOM 2248 N N . SER B 1 49 ? -2.537 7.512 16 1 96.81 49 SER B N 1
ATOM 2249 C CA . SER B 1 49 ? -1.5 6.812 16.75 1 96.81 49 SER B CA 1
ATOM 2250 C C . SER B 1 49 ? -0.863 5.707 15.906 1 96.81 49 SER B C 1
ATOM 2252 O O . SER B 1 49 ? -1.465 5.223 14.945 1 96.81 49 SER B O 1
ATOM 2254 N N . MET B 1 50 ? 0.341 5.316 16.297 1 97.81 50 MET B N 1
ATOM 2255 C CA . MET B 1 50 ? 1.019 4.203 15.633 1 97.81 50 MET B CA 1
ATOM 2256 C C . MET B 1 50 ? 0.19 2.928 15.734 1 97.81 50 MET B C 1
ATOM 2258 O O . MET B 1 50 ? 0.167 2.125 14.797 1 97.81 50 MET B O 1
ATOM 2262 N N . GLU B 1 51 ? -0.456 2.758 16.844 1 97.69 51 GLU B N 1
ATOM 2263 C CA . GLU B 1 51 ? -1.307 1.587 17.031 1 97.69 51 GLU B CA 1
ATOM 2264 C C . GLU B 1 51 ? -2.424 1.54 15.984 1 97.69 51 GLU B C 1
ATOM 2266 O O . GLU B 1 51 ? -2.805 0.462 15.523 1 97.69 51 GLU B O 1
ATOM 2271 N N . LYS B 1 52 ? -2.975 2.654 15.617 1 97.38 52 LYS B N 1
ATOM 2272 C CA . LYS B 1 52 ? -4.004 2.699 14.586 1 97.38 52 LYS B CA 1
ATOM 2273 C C . LYS B 1 52 ? -3.443 2.271 13.227 1 97.38 52 LYS B C 1
ATOM 2275 O O . LYS B 1 52 ? -4.07 1.485 12.516 1 97.38 52 LYS B O 1
ATOM 2280 N N . TYR B 1 53 ? -2.297 2.779 12.906 1 98.56 53 TYR B N 1
ATOM 2281 C CA . TYR B 1 53 ? -1.658 2.379 11.656 1 98.56 53 TYR B CA 1
ATOM 2282 C C . TYR B 1 53 ? -1.424 0.875 11.625 1 98.56 53 TYR B C 1
ATOM 2284 O O . TYR B 1 53 ? -1.661 0.226 10.602 1 98.56 53 TYR B O 1
ATOM 2292 N N . GLU B 1 54 ? -0.945 0.344 12.734 1 98.5 54 GLU B N 1
ATOM 2293 C CA . GLU B 1 54 ? -0.719 -1.096 12.828 1 98.5 54 GLU B CA 1
ATOM 2294 C C . GLU B 1 54 ? -2.02 -1.871 12.641 1 98.5 54 GLU B C 1
ATOM 2296 O O . GLU B 1 54 ? -2.059 -2.867 11.922 1 98.5 54 GLU B O 1
ATOM 2301 N N . LYS B 1 55 ? -3.018 -1.409 13.266 1 98.19 55 LYS B N 1
ATOM 2302 C CA . LYS B 1 55 ? -4.316 -2.068 13.172 1 98.19 55 LYS B CA 1
ATOM 2303 C C . LYS B 1 55 ? -4.844 -2.049 11.742 1 98.19 55 LYS B C 1
ATOM 2305 O O . LYS B 1 55 ? -5.328 -3.066 11.234 1 98.19 55 LYS B O 1
ATOM 2310 N N . PHE B 1 56 ? -4.797 -0.936 11.086 1 98.25 56 PHE B N 1
ATOM 2311 C CA . PHE B 1 56 ? -5.293 -0.794 9.719 1 98.25 56 PHE B CA 1
ATOM 2312 C C . PHE B 1 56 ? -4.508 -1.687 8.766 1 98.25 56 PHE B C 1
ATOM 2314 O O . PHE B 1 56 ? -5.094 -2.344 7.902 1 98.25 56 PHE B O 1
ATOM 2321 N N . ALA B 1 57 ? -3.174 -1.694 8.922 1 98.62 57 ALA B N 1
ATOM 2322 C CA . ALA B 1 57 ? -2.365 -2.594 8.102 1 98.62 57 ALA B CA 1
ATOM 2323 C C . ALA B 1 57 ? -2.746 -4.051 8.344 1 98.62 57 ALA B C 1
ATOM 2325 O O . ALA B 1 57 ? -2.82 -4.844 7.402 1 98.62 57 ALA B O 1
ATOM 2326 N N . ASP B 1 58 ? -2.979 -4.371 9.562 1 98.56 58 ASP B N 1
ATOM 2327 C CA . ASP B 1 58 ? -3.285 -5.746 9.945 1 98.56 58 ASP B CA 1
ATOM 2328 C C . ASP B 1 58 ? -4.641 -6.18 9.391 1 98.56 58 ASP B C 1
ATOM 2330 O O . ASP B 1 58 ? -4.773 -7.289 8.859 1 98.56 58 ASP B O 1
ATOM 2334 N N . VAL B 1 59 ? -5.59 -5.34 9.43 1 97.94 59 VAL B N 1
ATOM 2335 C CA . VAL B 1 59 ? -6.941 -5.691 9 1 97.94 59 VAL B CA 1
ATOM 2336 C C . VAL B 1 59 ? -7.047 -5.59 7.48 1 97.94 59 VAL B C 1
ATOM 2338 O O . VAL B 1 59 ? -7.379 -6.57 6.809 1 97.94 59 VAL B O 1
ATOM 2341 N N . ASN B 1 60 ? -6.742 -4.434 6.926 1 98.12 60 ASN B N 1
ATOM 2342 C CA . ASN B 1 60 ? -7.031 -4.141 5.523 1 98.12 60 ASN B CA 1
ATOM 2343 C C . ASN B 1 60 ? -6.062 -4.855 4.59 1 98.12 60 ASN B C 1
ATOM 2345 O O . ASN B 1 60 ? -6.414 -5.191 3.457 1 98.12 60 ASN B O 1
ATOM 2349 N N . LEU B 1 61 ? -4.828 -5.027 5.035 1 98.56 61 LEU B N 1
ATOM 2350 C CA . LEU B 1 61 ? -3.803 -5.582 4.156 1 98.56 61 LEU B CA 1
ATOM 2351 C C . LEU B 1 61 ? -3.461 -7.016 4.559 1 98.56 61 LEU B C 1
ATOM 2353 O O . LEU B 1 61 ? -3.834 -7.965 3.869 1 98.56 61 LEU B O 1
ATOM 2357 N N . LEU B 1 62 ? -2.932 -7.195 5.758 1 98.75 62 LEU B N 1
ATOM 2358 C CA . LEU B 1 62 ? -2.441 -8.508 6.176 1 98.75 62 LEU B CA 1
ATOM 2359 C C . LEU B 1 62 ? -3.596 -9.484 6.367 1 98.75 62 LEU B C 1
ATOM 2361 O O . LEU B 1 62 ? -3.449 -10.68 6.117 1 98.75 62 LEU B O 1
ATOM 2365 N N . GLY B 1 63 ? -4.723 -8.984 6.812 1 98.62 63 GLY B N 1
ATOM 2366 C CA . GLY B 1 63 ? -5.895 -9.836 6.934 1 98.62 63 GLY B CA 1
ATOM 2367 C C . GLY B 1 63 ? -6.324 -10.445 5.613 1 98.62 63 GLY B C 1
ATOM 2368 O O . GLY B 1 63 ? -6.637 -11.633 5.543 1 98.62 63 GLY B O 1
ATOM 2369 N N . SER B 1 64 ? -6.355 -9.625 4.57 1 98.25 64 SER B N 1
ATOM 2370 C CA . SER B 1 64 ? -6.699 -10.102 3.234 1 98.25 64 SER B CA 1
ATOM 2371 C C . SER B 1 64 ? -5.672 -11.117 2.734 1 98.25 64 SER B C 1
ATOM 2373 O O . SER B 1 64 ? -6.035 -12.125 2.121 1 98.25 64 SER B O 1
ATOM 2375 N N . ILE B 1 65 ? -4.426 -10.852 2.975 1 98.75 65 ILE B N 1
ATOM 2376 C CA . ILE B 1 65 ? -3.348 -11.727 2.533 1 98.75 65 ILE B CA 1
ATOM 2377 C C . ILE B 1 65 ? -3.436 -13.062 3.271 1 98.75 65 ILE B C 1
ATOM 2379 O O . ILE B 1 65 ? -3.348 -14.125 2.654 1 98.75 65 ILE B O 1
ATOM 2383 N N . ARG B 1 66 ? -3.613 -12.992 4.598 1 98.5 66 ARG B N 1
ATOM 2384 C CA . ARG B 1 66 ? -3.723 -14.188 5.434 1 98.5 66 ARG B CA 1
ATOM 2385 C C . ARG B 1 66 ? -4.859 -15.086 4.961 1 98.5 66 ARG B C 1
ATOM 2387 O O . ARG B 1 66 ? -4.68 -16.297 4.824 1 98.5 66 ARG B O 1
ATOM 2394 N N . THR B 1 67 ? -5.977 -14.523 4.703 1 98.5 67 THR B N 1
ATOM 2395 C CA . THR B 1 67 ? -7.137 -15.273 4.227 1 98.5 67 THR B CA 1
ATOM 2396 C C . THR B 1 67 ? -6.863 -15.875 2.852 1 98.5 67 THR B C 1
ATOM 2398 O O . THR B 1 67 ? -7.18 -17.047 2.607 1 98.5 67 THR B O 1
ATOM 2401 N N . THR B 1 68 ? -6.289 -15.07 1.968 1 98.69 68 THR B N 1
ATOM 2402 C CA . THR B 1 68 ? -5.969 -15.531 0.622 1 98.69 68 THR B CA 1
ATOM 2403 C C . THR B 1 68 ? -5.012 -16.719 0.67 1 98.69 68 THR B C 1
ATOM 2405 O O . THR B 1 68 ? -5.246 -17.734 0.015 1 98.69 68 THR B O 1
ATOM 2408 N N . LEU B 1 69 ? -3.941 -16.594 1.479 1 98.25 69 LEU B N 1
ATOM 2409 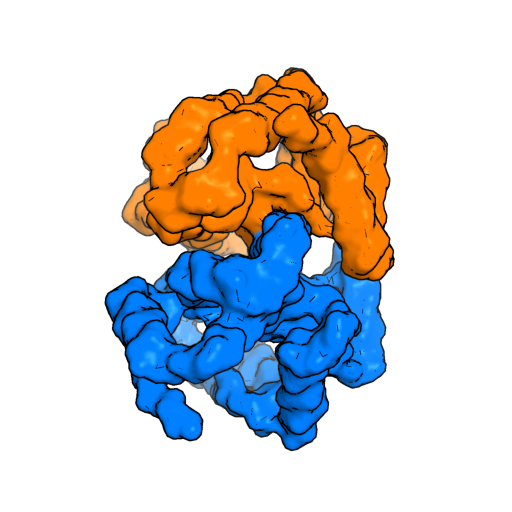C CA . LEU B 1 69 ? -2.957 -17.672 1.581 1 98.25 69 LEU B CA 1
ATOM 2410 C C . LEU B 1 69 ? -3.604 -18.953 2.09 1 98.25 69 LEU B C 1
ATOM 2412 O O . LEU B 1 69 ? -3.314 -20.047 1.586 1 98.25 69 LEU B O 1
ATOM 2416 N N . ALA B 1 70 ? -4.48 -18.844 3.059 1 97.62 70 ALA B N 1
ATOM 2417 C CA . ALA B 1 70 ? -5.125 -20 3.664 1 97.62 70 ALA B CA 1
ATOM 2418 C C . ALA B 1 70 ? -5.973 -20.75 2.645 1 97.62 70 ALA B C 1
ATOM 2420 O O . ALA B 1 70 ? -6.031 -21.984 2.662 1 97.62 70 ALA B O 1
ATOM 2421 N N . PHE B 1 71 ? -6.594 -20.078 1.733 1 97.88 71 PHE B N 1
ATOM 2422 C CA . PHE B 1 71 ? -7.562 -20.703 0.847 1 97.88 71 PHE B CA 1
ATOM 2423 C C . PHE B 1 71 ? -6.969 -20.922 -0.538 1 97.88 71 PHE B C 1
ATOM 2425 O O . PHE B 1 71 ? -7.613 -21.516 -1.408 1 97.88 71 PHE B O 1
ATOM 2432 N N . LEU B 1 72 ? -5.762 -20.5 -0.746 1 98.19 72 LEU B N 1
ATOM 2433 C CA . LEU B 1 72 ? -5.125 -20.5 -2.059 1 98.19 72 LEU B CA 1
ATOM 2434 C C . LEU B 1 72 ? -5.066 -21.906 -2.645 1 98.19 72 LEU B C 1
ATOM 2436 O O . LEU B 1 72 ? -5.406 -22.109 -3.812 1 98.19 72 LEU B O 1
ATOM 2440 N N . PRO B 1 73 ? -4.707 -22.938 -1.868 1 96.88 73 PRO B N 1
ATOM 2441 C CA . PRO B 1 73 ? -4.684 -24.297 -2.438 1 96.88 73 PRO B CA 1
ATOM 2442 C C . PRO B 1 73 ? -6.055 -24.75 -2.939 1 96.88 73 PRO B C 1
ATOM 2444 O O . PRO B 1 73 ? -6.148 -25.391 -3.988 1 96.88 73 PRO B O 1
ATOM 2447 N N . LEU B 1 74 ? -7.09 -24.406 -2.242 1 96.88 74 LEU B N 1
ATOM 2448 C CA . LEU B 1 74 ? -8.438 -24.781 -2.66 1 96.88 74 LEU B CA 1
ATOM 2449 C C . LEU B 1 74 ? -8.836 -24.031 -3.934 1 96.88 74 LEU B C 1
ATOM 2451 O O . LEU B 1 74 ? -9.461 -24.609 -4.824 1 96.88 74 LEU B O 1
ATOM 2455 N N . LEU B 1 75 ? -8.477 -22.812 -3.959 1 98.19 75 LEU B N 1
ATOM 2456 C CA . LEU B 1 75 ? -8.789 -22 -5.125 1 98.19 75 LEU B CA 1
ATOM 2457 C C . LEU B 1 75 ? -8.094 -22.547 -6.371 1 98.19 75 LEU B C 1
ATOM 2459 O O . LEU B 1 75 ? -8.688 -22.578 -7.453 1 98.19 75 LEU B O 1
ATOM 2463 N N . ARG B 1 76 ? -6.895 -22.953 -6.234 1 97.75 76 ARG B N 1
ATOM 2464 C CA . ARG B 1 76 ? -6.188 -23.547 -7.355 1 97.75 76 ARG B CA 1
ATOM 2465 C C . ARG B 1 76 ? -6.82 -24.875 -7.758 1 97.75 76 ARG B C 1
ATOM 2467 O O . ARG B 1 76 ? -7.047 -25.125 -8.945 1 97.75 76 ARG B O 1
ATOM 2474 N N . LYS B 1 77 ? -7.121 -25.656 -6.777 1 96.38 77 LYS B N 1
ATOM 2475 C CA . LYS B 1 77 ? -7.688 -26.984 -7.027 1 96.38 77 LYS B CA 1
ATOM 2476 C C . LYS B 1 77 ? -8.984 -26.891 -7.828 1 96.38 77 LYS B C 1
ATOM 2478 O O . LYS B 1 77 ? -9.203 -27.672 -8.75 1 96.38 77 LYS B O 1
ATOM 2483 N N . TYR B 1 78 ? -9.727 -25.906 -7.535 1 97.19 78 TYR B N 1
ATOM 2484 C CA . TYR B 1 78 ? -11.062 -25.859 -8.117 1 97.19 78 TYR B CA 1
ATOM 2485 C C . TYR B 1 78 ? -11.172 -24.75 -9.148 1 97.19 78 TYR B C 1
ATOM 2487 O O . TYR B 1 78 ? -12.273 -24.438 -9.617 1 97.19 78 TYR B O 1
ATOM 2495 N N . LYS B 1 79 ? -10.062 -24.141 -9.43 1 97.56 79 LYS B N 1
ATOM 2496 C CA . LYS B 1 79 ? -10.023 -23.062 -10.414 1 97.56 79 LYS B CA 1
ATOM 2497 C C . LYS B 1 79 ? -11.055 -21.984 -10.078 1 97.56 79 LYS B C 1
ATOM 2499 O O . LYS B 1 79 ? -11.852 -21.594 -10.938 1 97.56 79 LYS B O 1
ATOM 2504 N N . GLY B 1 80 ? -10.977 -21.562 -8.82 1 98 80 GLY B N 1
ATOM 2505 C CA . GLY B 1 80 ? -11.961 -20.641 -8.289 1 98 80 GLY B CA 1
ATOM 2506 C C . GLY B 1 80 ? -11.672 -19.188 -8.617 1 98 80 GLY B C 1
ATOM 2507 O O . GLY B 1 80 ? -10.898 -18.891 -9.531 1 98 80 GLY B O 1
ATOM 2508 N N . ARG B 1 81 ? -12.406 -18.297 -7.895 1 98.44 81 ARG B N 1
ATOM 2509 C CA . ARG B 1 81 ? -12.297 -16.844 -8.062 1 98.44 81 ARG B CA 1
ATOM 2510 C C . ARG B 1 81 ? -11.898 -16.172 -6.758 1 98.44 81 ARG B C 1
ATOM 2512 O O . ARG B 1 81 ? -12.32 -16.594 -5.68 1 98.44 81 ARG B O 1
ATOM 2519 N N . ILE B 1 82 ? -11.055 -15.227 -6.902 1 98.81 82 ILE B N 1
ATOM 2520 C CA . ILE B 1 82 ? -10.711 -14.383 -5.766 1 98.81 82 ILE B CA 1
ATOM 2521 C C . ILE B 1 82 ? -11.133 -12.938 -6.051 1 98.81 82 ILE B C 1
ATOM 2523 O O . ILE B 1 82 ? -10.797 -12.383 -7.098 1 98.81 82 ILE B O 1
ATOM 2527 N N . VAL B 1 83 ? -11.914 -12.328 -5.152 1 98.81 83 VAL B N 1
ATOM 2528 C CA . VAL B 1 83 ? -12.359 -10.945 -5.281 1 98.81 83 VAL B CA 1
ATOM 2529 C C . VAL B 1 83 ? -11.852 -10.125 -4.098 1 98.81 83 VAL B C 1
ATOM 2531 O O . VAL B 1 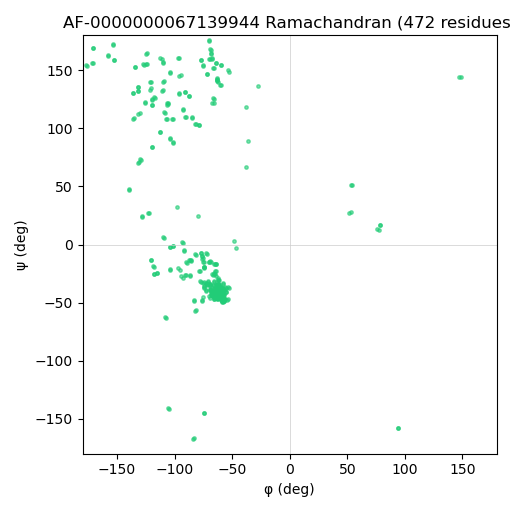83 ? -12.023 -10.523 -2.941 1 98.81 83 VAL B O 1
ATOM 2534 N N . PHE B 1 84 ? -11.164 -9.07 -4.379 1 98.69 84 PHE B N 1
ATOM 2535 C CA . PHE B 1 84 ? -10.719 -8.133 -3.359 1 98.69 84 PHE B CA 1
ATOM 2536 C C . PHE B 1 84 ? -11.57 -6.871 -3.365 1 98.69 84 PHE B C 1
ATOM 2538 O O . PHE B 1 84 ? -12.062 -6.453 -4.418 1 98.69 84 PHE B O 1
ATOM 2545 N N . MET B 1 85 ? -11.727 -6.285 -2.201 1 97 85 MET B N 1
ATOM 2546 C CA . MET B 1 85 ? -12.383 -4.988 -2.055 1 97 85 MET B CA 1
ATOM 2547 C C . MET B 1 85 ? -11.359 -3.877 -1.858 1 97 85 MET B C 1
ATOM 2549 O O . MET B 1 85 ? -10.727 -3.793 -0.807 1 97 85 MET B O 1
ATOM 2553 N N . SER B 1 86 ? -11.164 -3.068 -2.83 1 97.62 86 SER B N 1
ATOM 2554 C CA . SER B 1 86 ? -10.336 -1.865 -2.758 1 97.62 86 SER B CA 1
ATOM 2555 C C . SER B 1 86 ? -11.203 -0.608 -2.701 1 97.62 86 SER B C 1
ATOM 2557 O O . SER B 1 86 ? -12.203 -0.567 -1.982 1 97.62 86 SER B O 1
ATOM 2559 N N . SER B 1 87 ? -10.828 0.452 -3.344 1 96.81 87 SER B N 1
ATOM 2560 C CA . SER B 1 87 ? -11.484 1.755 -3.389 1 96.81 87 SER B CA 1
ATOM 2561 C C . SER B 1 87 ? -10.844 2.658 -4.438 1 96.81 87 SER B C 1
ATOM 2563 O O . SER B 1 87 ? -9.688 2.457 -4.816 1 96.81 87 SER B O 1
ATOM 2565 N N . ILE B 1 88 ? -11.625 3.609 -4.879 1 96.69 88 ILE B N 1
ATOM 2566 C CA . ILE B 1 88 ? -11.008 4.633 -5.719 1 96.69 88 ILE B CA 1
ATOM 2567 C C . ILE B 1 88 ? -9.977 5.41 -4.906 1 96.69 88 ILE B C 1
ATOM 2569 O O . ILE B 1 88 ? -9.086 6.051 -5.473 1 96.69 88 ILE B O 1
ATOM 2573 N N . ILE B 1 89 ? -10.055 5.293 -3.633 1 96.25 89 ILE B N 1
ATOM 2574 C CA . ILE B 1 89 ? -9.141 5.992 -2.736 1 96.25 89 ILE B CA 1
ATOM 2575 C C . ILE B 1 89 ? -7.762 5.348 -2.805 1 96.25 89 ILE B C 1
ATOM 2577 O O . ILE B 1 89 ? -6.785 5.906 -2.293 1 96.25 89 ILE B O 1
ATOM 2581 N N . ALA B 1 90 ? -7.617 4.258 -3.469 1 97.5 90 ALA B N 1
ATOM 2582 C CA . ALA B 1 90 ? -6.309 3.674 -3.744 1 97.5 90 ALA B CA 1
ATOM 2583 C C . ALA B 1 90 ? -5.484 4.578 -4.656 1 97.5 90 ALA B C 1
ATOM 2585 O O . ALA B 1 90 ? -4.262 4.434 -4.746 1 97.5 90 ALA B O 1
ATOM 2586 N N . TYR B 1 91 ? -6.152 5.527 -5.324 1 96.12 91 TYR B N 1
ATOM 2587 C CA . TYR B 1 91 ? -5.492 6.32 -6.355 1 96.12 91 TYR B CA 1
ATOM 2588 C C . TYR B 1 91 ? -5.16 7.715 -5.844 1 96.12 91 TYR B C 1
ATOM 2590 O O . TYR B 1 91 ? -4.328 8.414 -6.426 1 96.12 91 TYR B O 1
ATOM 2598 N N . PHE B 1 92 ? -5.863 8.125 -4.82 1 95.56 92 PHE B N 1
ATOM 2599 C CA . PHE B 1 92 ? -5.637 9.438 -4.227 1 95.56 92 PHE B CA 1
ATOM 2600 C C . PHE B 1 92 ? -6.051 9.445 -2.758 1 95.56 92 PHE B C 1
ATOM 2602 O O . PHE B 1 92 ? -6.605 8.461 -2.26 1 95.56 92 PHE B O 1
ATOM 2609 N N . THR B 1 93 ? -5.707 10.578 -2.1 1 94.62 93 THR B N 1
ATOM 2610 C CA . THR B 1 93 ? -6.047 10.695 -0.686 1 94.62 93 THR B CA 1
ATOM 2611 C C . THR B 1 93 ? -6.719 12.039 -0.404 1 94.62 93 THR B C 1
ATOM 2613 O O . THR B 1 93 ? -6.297 13.07 -0.926 1 94.62 93 THR B O 1
ATOM 2616 N N . LEU B 1 94 ? -7.766 12.008 0.356 1 91.88 94 LEU B N 1
ATOM 2617 C CA . LEU B 1 94 ? -8.461 13.195 0.838 1 91.88 94 LEU B CA 1
ATOM 2618 C C . LEU B 1 94 ? -8.664 13.133 2.35 1 91.88 94 LEU B C 1
ATOM 2620 O O . LEU B 1 94 ? -9.781 12.891 2.82 1 91.88 94 LEU B O 1
ATOM 2624 N N . GLY B 1 95 ? -7.602 13.32 3.047 1 92.94 95 GLY B N 1
ATOM 2625 C CA . GLY B 1 95 ? -7.684 13.32 4.5 1 92.94 95 GLY B CA 1
ATOM 2626 C C . GLY B 1 95 ? -7.766 11.922 5.09 1 92.94 95 GLY B C 1
ATOM 2627 O O . GLY B 1 95 ? -8.188 11.758 6.234 1 92.94 95 GLY B O 1
ATOM 2628 N N . ASN B 1 96 ? -7.441 10.938 4.355 1 95.69 96 ASN B N 1
ATOM 2629 C CA . ASN B 1 96 ? -7.508 9.547 4.793 1 95.69 96 ASN B CA 1
ATOM 2630 C C . ASN B 1 96 ? -6.305 8.742 4.305 1 95.69 96 ASN B C 1
ATOM 2632 O O . ASN B 1 96 ? -6.461 7.641 3.775 1 95.69 96 ASN B O 1
ATOM 2636 N N . GLY B 1 97 ? -5.141 9.312 4.48 1 97.69 97 GLY B N 1
ATOM 2637 C CA . GLY B 1 97 ? -3.906 8.68 4.047 1 97.69 97 GLY B CA 1
ATOM 2638 C C . GLY B 1 97 ? -3.744 7.262 4.566 1 97.69 97 GLY B C 1
ATOM 2639 O O . GLY B 1 97 ? -3.254 6.387 3.854 1 97.69 97 GLY B O 1
ATOM 2640 N N . ILE B 1 98 ? -4.172 6.98 5.816 1 97.81 98 ILE B N 1
ATOM 2641 C CA . ILE B 1 98 ? -4.047 5.676 6.457 1 97.81 98 ILE B CA 1
ATOM 2642 C C . ILE B 1 98 ? -4.867 4.641 5.688 1 97.81 98 ILE B C 1
ATOM 2644 O O . ILE B 1 98 ? -4.43 3.502 5.508 1 97.81 98 ILE B O 1
ATOM 2648 N N . TYR B 1 99 ? -5.988 5.012 5.234 1 97.44 99 TYR B N 1
ATOM 2649 C CA . TYR B 1 99 ? -6.859 4.137 4.457 1 97.44 99 TYR B CA 1
ATOM 2650 C C . TYR B 1 99 ? -6.344 3.984 3.031 1 97.44 99 TYR B C 1
ATOM 2652 O O . TYR B 1 99 ? -6.227 2.865 2.523 1 97.44 99 TYR B O 1
ATOM 2660 N N . SER B 1 100 ? -6.016 5.105 2.395 1 98 100 SER B N 1
ATOM 2661 C CA . SER B 1 100 ? -5.566 5.117 1.007 1 98 100 SER B CA 1
ATOM 2662 C C . SER B 1 100 ? -4.324 4.254 0.819 1 98 100 SER B C 1
ATOM 2664 O O . SER B 1 100 ? -4.195 3.549 -0.183 1 98 100 SER B O 1
ATOM 2666 N N . MET B 1 101 ? -3.424 4.316 1.759 1 98.62 101 MET B N 1
ATOM 2667 C CA . MET B 1 101 ? -2.195 3.541 1.626 1 98.62 101 MET B CA 1
ATOM 2668 C C . MET B 1 101 ? -2.492 2.045 1.652 1 98.62 101 MET B C 1
ATOM 2670 O O . MET B 1 101 ? -1.882 1.273 0.91 1 98.62 101 MET B O 1
ATOM 2674 N N . THR B 1 102 ? -3.422 1.579 2.475 1 98.62 102 THR B N 1
ATOM 2675 C CA . THR B 1 102 ? -3.748 0.158 2.535 1 98.62 102 THR B CA 1
ATOM 2676 C C . THR B 1 102 ? -4.426 -0.297 1.246 1 98.62 102 THR B C 1
ATOM 2678 O O . THR B 1 102 ? -4.168 -1.401 0.762 1 98.62 102 THR B O 1
ATOM 2681 N N . LYS B 1 103 ? -5.27 0.567 0.712 1 98.44 103 LYS B N 1
ATOM 2682 C CA . LYS B 1 103 ? -5.969 0.198 -0.514 1 98.44 103 LYS B CA 1
ATOM 2683 C C . LYS B 1 103 ? -5.023 0.2 -1.711 1 98.44 103 LYS B C 1
ATOM 2685 O O . LYS B 1 103 ? -5.156 -0.63 -2.613 1 98.44 103 LYS B O 1
ATOM 2690 N N . ALA B 1 104 ? -4.086 1.111 -1.677 1 98.44 104 ALA B N 1
ATOM 2691 C CA . ALA B 1 104 ? -3.051 1.076 -2.707 1 98.44 104 ALA B CA 1
ATOM 2692 C C . ALA B 1 104 ? -2.252 -0.222 -2.639 1 98.44 104 ALA B C 1
ATOM 2694 O O . ALA B 1 104 ? -1.932 -0.817 -3.67 1 98.44 104 ALA B O 1
ATOM 2695 N N . ALA B 1 105 ? -1.911 -0.633 -1.458 1 98.75 105 ALA B N 1
ATOM 2696 C CA . ALA B 1 105 ? -1.172 -1.878 -1.267 1 98.75 105 ALA B CA 1
ATOM 2697 C C . ALA B 1 105 ? -1.962 -3.072 -1.794 1 98.75 105 ALA B C 1
ATOM 2699 O O . ALA B 1 105 ? -1.417 -3.922 -2.502 1 98.75 105 ALA B O 1
ATOM 2700 N N . ILE B 1 106 ? -3.221 -3.119 -1.523 1 98.44 106 ILE B N 1
ATOM 2701 C CA . ILE B 1 106 ? -4.062 -4.242 -1.928 1 98.44 106 ILE B CA 1
ATOM 2702 C C . ILE B 1 106 ? -4.152 -4.297 -3.451 1 98.44 106 ILE B C 1
ATOM 2704 O O . ILE B 1 106 ? -4.195 -5.379 -4.039 1 98.44 106 ILE B O 1
ATOM 2708 N N . GLU B 1 107 ? -4.203 -3.148 -4.078 1 98.19 107 GLU B N 1
ATOM 2709 C CA . GLU B 1 107 ? -4.219 -3.105 -5.539 1 98.19 107 GLU B CA 1
ATOM 2710 C C . GLU B 1 107 ? -3.012 -3.83 -6.125 1 98.19 107 GLU B C 1
ATOM 2712 O O . GLU B 1 107 ? -3.152 -4.648 -7.035 1 98.19 107 GLU B O 1
ATOM 2717 N N . LYS B 1 108 ? -1.894 -3.527 -5.586 1 98.31 108 LYS B N 1
ATOM 2718 C CA . LYS B 1 108 ? -0.672 -4.09 -6.152 1 98.31 108 LYS B CA 1
ATOM 2719 C C . LYS B 1 108 ? -0.525 -5.562 -5.789 1 98.31 108 LYS B C 1
ATOM 2721 O O . LYS B 1 108 ? -0.03 -6.363 -6.586 1 98.31 108 LYS B O 1
ATOM 2726 N N . PHE B 1 109 ? -0.947 -5.93 -4.562 1 98.75 109 PHE B N 1
ATOM 2727 C CA . PHE B 1 109 ? -0.984 -7.34 -4.199 1 98.75 109 PHE B CA 1
ATOM 2728 C C . PHE B 1 109 ? -1.867 -8.125 -5.16 1 98.75 109 PHE B C 1
ATOM 2730 O O . PHE B 1 109 ? -1.48 -9.195 -5.629 1 98.75 109 PHE B O 1
ATOM 2737 N N . CYS B 1 110 ? -2.988 -7.57 -5.469 1 98.44 110 CYS B N 1
ATOM 2738 C CA . CYS B 1 110 ? -3.945 -8.195 -6.367 1 98.44 110 CYS B CA 1
ATOM 2739 C C . CYS B 1 110 ? -3.361 -8.344 -7.77 1 98.44 110 CYS B C 1
ATOM 2741 O O . CYS B 1 110 ? -3.547 -9.375 -8.422 1 98.44 110 CYS B O 1
ATOM 2743 N N . ASP B 1 111 ? -2.678 -7.34 -8.258 1 97.94 111 ASP B N 1
ATOM 2744 C CA . ASP B 1 111 ? -2.041 -7.406 -9.562 1 97.94 111 ASP B CA 1
ATOM 2745 C C . ASP B 1 111 ? -1.075 -8.586 -9.648 1 97.94 111 ASP B C 1
ATOM 2747 O O . ASP B 1 111 ? -1.093 -9.344 -10.617 1 97.94 111 ASP B O 1
ATOM 2751 N N . ALA B 1 112 ? -0.257 -8.672 -8.633 1 97.94 112 ALA B N 1
ATOM 2752 C CA . ALA B 1 112 ? 0.72 -9.758 -8.609 1 97.94 112 ALA B CA 1
ATOM 2753 C C . ALA B 1 112 ? 0.029 -11.117 -8.57 1 97.94 112 ALA B C 1
ATOM 2755 O O . ALA B 1 112 ? 0.387 -12.023 -9.328 1 97.94 112 ALA B O 1
ATOM 2756 N N . LEU B 1 113 ? -0.943 -11.203 -7.719 1 98.56 113 LEU B N 1
ATOM 2757 C CA . LEU B 1 113 ? -1.67 -12.461 -7.559 1 98.56 113 LEU B CA 1
ATOM 2758 C C . LEU B 1 113 ? -2.365 -12.852 -8.859 1 98.56 113 LEU B C 1
ATOM 2760 O O . LEU B 1 113 ? -2.369 -14.031 -9.227 1 98.56 113 LEU B O 1
ATOM 2764 N N . ARG B 1 114 ? -2.949 -11.883 -9.516 1 98.25 114 ARG B N 1
ATOM 2765 C CA . ARG B 1 114 ? -3.662 -12.141 -10.758 1 98.25 114 ARG B CA 1
ATOM 2766 C C . ARG B 1 114 ? -2.734 -12.75 -11.805 1 98.25 114 ARG B C 1
ATOM 2768 O O . ARG B 1 114 ? -3.082 -13.742 -12.445 1 98.25 114 ARG B O 1
ATOM 2775 N N . LEU B 1 115 ? -1.555 -12.227 -11.961 1 97 115 LEU B N 1
ATOM 2776 C CA . LEU B 1 115 ? -0.581 -12.75 -12.914 1 97 115 LEU B CA 1
ATOM 2777 C C . LEU B 1 115 ? -0.161 -14.164 -12.531 1 97 115 LEU B C 1
ATOM 2779 O O . LEU B 1 115 ? -0.056 -15.039 -13.398 1 97 115 LEU B O 1
ATOM 2783 N N . GLU B 1 116 ? 0.02 -14.414 -11.273 1 96.81 116 GLU B N 1
ATOM 2784 C CA . GLU B 1 116 ? 0.515 -15.688 -10.773 1 96.81 116 GLU B CA 1
ATOM 2785 C C . GLU B 1 116 ? -0.545 -16.781 -10.898 1 96.81 116 GLU B C 1
ATOM 2787 O O . GLU B 1 116 ? -0.22 -17.953 -11.117 1 96.81 116 GLU B O 1
ATOM 2792 N N . MET B 1 117 ? -1.785 -16.438 -10.75 1 97.5 117 MET B N 1
ATOM 2793 C CA . MET B 1 117 ? -2.867 -17.406 -10.672 1 97.5 117 MET B CA 1
ATOM 2794 C C . MET B 1 117 ? -3.375 -17.781 -12.062 1 97.5 117 MET B C 1
ATOM 2796 O O . MET B 1 117 ? -4.078 -18.781 -12.227 1 97.5 117 MET B O 1
ATOM 2800 N N . LYS B 1 118 ? -2.982 -17.016 -13.016 1 96.19 118 LYS B N 1
ATOM 2801 C CA . LYS B 1 118 ? -3.445 -17.234 -14.383 1 96.19 118 LYS B CA 1
ATOM 2802 C C . LYS B 1 118 ? -3.141 -18.656 -14.836 1 96.19 118 LYS B C 1
ATOM 2804 O O . LYS B 1 118 ? -4 -19.328 -15.406 1 96.19 118 LYS B O 1
ATOM 2809 N N . LYS B 1 119 ? -1.974 -19.172 -14.492 1 95.06 119 LYS B N 1
ATOM 2810 C CA . LYS B 1 119 ? -1.543 -20.484 -14.953 1 95.06 119 LYS B CA 1
ATOM 2811 C C . LYS B 1 119 ? -2.359 -21.594 -14.297 1 95.06 119 LYS B C 1
ATOM 2813 O O . LYS B 1 119 ? -2.346 -22.734 -14.758 1 95.06 119 LYS B O 1
ATOM 2818 N N . PHE B 1 120 ? -3.074 -21.281 -13.234 1 97.25 120 PHE B N 1
ATOM 2819 C CA . PHE B 1 120 ? -3.875 -22.281 -12.531 1 97.25 120 PHE B CA 1
ATOM 2820 C C . PHE B 1 120 ? -5.348 -22.156 -12.906 1 97.25 120 PHE B C 1
ATOM 2822 O O . PHE B 1 120 ? -6.191 -22.875 -12.375 1 97.25 120 PHE B O 1
ATOM 2829 N N . GLY B 1 121 ? -5.652 -21.156 -13.773 1 97.31 121 GLY B N 1
ATOM 2830 C CA . GLY B 1 121 ? -7.039 -20.953 -14.164 1 97.31 121 GLY B CA 1
ATOM 2831 C C . GLY B 1 121 ? -7.859 -20.234 -13.102 1 97.31 121 GLY B C 1
ATOM 2832 O O . GLY B 1 121 ? -9.094 -20.281 -13.125 1 97.31 121 GLY B O 1
ATOM 2833 N N . VAL B 1 122 ? -7.215 -19.656 -12.078 1 98.12 122 VAL B N 1
ATOM 2834 C CA . VAL B 1 122 ? -7.887 -18.906 -11.023 1 98.12 122 VAL B CA 1
ATOM 2835 C C . VAL B 1 122 ? -8.047 -17.438 -11.453 1 98.12 122 VAL B C 1
ATOM 2837 O O . VAL B 1 122 ? -7.09 -16.812 -11.891 1 98.12 122 VAL B O 1
ATOM 2840 N N . GLN B 1 123 ? -9.281 -16.906 -11.375 1 98.38 123 GLN B N 1
ATOM 2841 C CA . GLN B 1 123 ? -9.547 -15.516 -11.719 1 98.38 123 GLN B CA 1
ATOM 2842 C C . GLN B 1 123 ? -9.43 -14.609 -10.492 1 98.38 123 GLN B C 1
ATOM 2844 O O . GLN B 1 123 ? -9.945 -14.938 -9.422 1 98.38 123 GLN B O 1
ATOM 2849 N N . VAL B 1 124 ? -8.703 -13.531 -10.641 1 98.75 124 VAL B N 1
ATOM 2850 C CA . VAL B 1 124 ? -8.508 -12.57 -9.562 1 98.75 124 VAL B CA 1
ATOM 2851 C C . VAL B 1 124 ? -9.039 -11.203 -9.992 1 98.75 124 VAL B C 1
ATOM 2853 O O . VAL B 1 124 ? -8.602 -10.648 -11.008 1 98.75 124 VAL B O 1
ATOM 2856 N N . CYS B 1 125 ? -10.008 -10.695 -9.25 1 98.75 125 CYS B N 1
ATOM 2857 C CA . CYS B 1 125 ? -10.672 -9.43 -9.555 1 98.75 125 CYS B CA 1
ATOM 2858 C C . CYS B 1 125 ? -10.586 -8.477 -8.367 1 98.75 125 CYS B C 1
ATOM 2860 O O . CYS B 1 125 ? -10.406 -8.906 -7.23 1 98.75 125 CYS B O 1
ATOM 2862 N N . ILE B 1 126 ? -10.68 -7.242 -8.672 1 98.62 126 ILE B N 1
ATOM 2863 C CA . ILE B 1 126 ? -10.703 -6.23 -7.621 1 98.62 126 ILE B CA 1
ATOM 2864 C C . ILE B 1 126 ? -11.844 -5.246 -7.867 1 98.62 126 ILE B C 1
ATOM 2866 O O . ILE B 1 126 ? -12.086 -4.844 -9.008 1 98.62 126 ILE B O 1
ATOM 2870 N N . ILE B 1 127 ? -12.633 -4.969 -6.828 1 98.56 127 ILE B N 1
ATOM 2871 C CA . ILE B 1 127 ? -13.703 -3.973 -6.863 1 98.56 127 ILE B CA 1
ATOM 2872 C C . ILE B 1 127 ? -13.188 -2.65 -6.297 1 98.56 127 ILE B C 1
ATOM 2874 O O . ILE B 1 127 ? -12.555 -2.623 -5.242 1 98.56 127 ILE B O 1
ATOM 2878 N N . GLN B 1 128 ? -13.398 -1.595 -6.996 1 98.19 128 GLN B N 1
ATOM 2879 C CA . GLN B 1 128 ? -12.984 -0.256 -6.582 1 98.19 128 GLN B CA 1
ATOM 2880 C C . GLN B 1 128 ? -14.188 0.675 -6.461 1 98.19 128 GLN B C 1
ATOM 2882 O O . GLN B 1 128 ? -14.445 1.491 -7.348 1 98.19 128 GLN B O 1
ATOM 2887 N N . PRO B 1 129 ? -14.844 0.617 -5.32 1 97.44 129 PRO B N 1
ATOM 2888 C CA . PRO B 1 129 ? -16 1.5 -5.148 1 97.44 129 PRO B CA 1
ATOM 2889 C C . PRO B 1 129 ? -15.602 2.965 -4.977 1 97.44 129 PRO B C 1
ATOM 2891 O O . PRO B 1 129 ? -14.539 3.262 -4.418 1 97.44 129 PRO B O 1
ATOM 2894 N N . GLY B 1 130 ? -16.469 3.828 -5.488 1 96.88 130 GLY B N 1
ATOM 2895 C CA . GLY B 1 130 ? -16.422 5.23 -5.102 1 96.88 130 GLY B CA 1
ATOM 2896 C C . GLY B 1 130 ? -16.953 5.48 -3.705 1 96.88 130 GLY B C 1
ATOM 2897 O O . GLY B 1 130 ? -16.688 4.703 -2.785 1 96.88 130 GLY B O 1
ATOM 2898 N N . ASN B 1 131 ? -17.594 6.586 -3.516 1 95.31 131 ASN B N 1
ATOM 2899 C CA . ASN B 1 131 ? -18.125 6.922 -2.203 1 95.31 131 ASN B CA 1
ATOM 2900 C C . ASN B 1 131 ? -19.469 6.238 -1.959 1 95.31 131 ASN B C 1
ATOM 2902 O O . ASN B 1 131 ? -20.5 6.691 -2.459 1 95.31 131 ASN B O 1
ATOM 2906 N N . TYR B 1 132 ? -19.453 5.188 -1.15 1 94.44 132 TYR B N 1
ATOM 2907 C CA . TYR B 1 132 ? -20.656 4.461 -0.762 1 94.44 132 TYR B CA 1
ATOM 2908 C C . TYR B 1 132 ? -20.812 4.422 0.754 1 94.44 132 TYR B C 1
ATOM 2910 O O . TYR B 1 132 ? -21.344 3.457 1.309 1 94.44 132 TYR B O 1
ATOM 2918 N N . ALA B 1 133 ? -20.25 5.422 1.38 1 90.31 133 ALA B N 1
ATOM 2919 C CA . ALA B 1 133 ? -20.203 5.48 2.84 1 90.31 133 ALA B CA 1
ATOM 2920 C C . ALA B 1 133 ? -21.625 5.438 3.422 1 90.31 133 ALA B C 1
ATOM 2922 O O . ALA B 1 133 ? -21.844 4.828 4.473 1 90.31 133 ALA B O 1
ATOM 2923 N N . ARG B 1 134 ? -22.562 5.961 2.812 1 88.38 134 ARG B N 1
ATOM 2924 C CA . ARG B 1 134 ? -23.922 6.02 3.328 1 88.38 134 ARG B CA 1
ATOM 2925 C C . ARG B 1 134 ? -24.562 4.637 3.309 1 88.38 134 ARG B C 1
ATOM 2927 O O . ARG B 1 134 ? -25.391 4.32 4.172 1 88.38 134 ARG B O 1
ATOM 2934 N N . SER B 1 135 ? -24.172 3.873 2.379 1 89.06 135 SER B N 1
ATOM 2935 C CA . SER B 1 135 ? -24.828 2.576 2.223 1 89.06 135 SER B CA 1
ATOM 2936 C C . SER B 1 135 ? -24.062 1.482 2.963 1 89.06 135 SER B C 1
ATOM 2938 O O . SER B 1 135 ? -24.641 0.453 3.322 1 89.06 135 SER B O 1
ATOM 2940 N N . THR B 1 136 ? -22.797 1.564 3.17 1 81.69 136 THR B N 1
ATOM 2941 C CA . THR B 1 136 ? -22 0.503 3.768 1 81.69 136 THR B CA 1
ATOM 2942 C C . THR B 1 136 ? -21.797 0.751 5.258 1 81.69 136 THR B C 1
ATOM 2944 O O . THR B 1 136 ? -21.516 -0.18 6.016 1 81.69 136 THR B O 1
ATOM 2947 N N . LYS B 1 137 ? -21.938 1.853 5.746 1 75.81 137 LYS B N 1
ATOM 2948 C CA . LYS B 1 137 ? -21.672 2.27 7.121 1 75.81 137 LYS B CA 1
ATOM 2949 C C . LYS B 1 137 ? -20.281 1.861 7.566 1 75.81 137 LYS B C 1
ATOM 2951 O O . LYS B 1 137 ? -20.062 1.522 8.734 1 75.81 137 LYS B O 1
ATOM 2956 N N . ILE B 1 138 ? -19.375 1.738 6.672 1 75.44 138 ILE B N 1
ATOM 2957 C CA . ILE B 1 138 ? -18 1.326 6.945 1 75.44 138 ILE B CA 1
ATOM 2958 C C . ILE B 1 138 ? -17.328 2.344 7.867 1 75.44 138 ILE B C 1
ATOM 2960 O O . ILE B 1 138 ? -16.438 1.995 8.641 1 75.44 138 ILE B O 1
ATOM 2964 N N . GLN B 1 139 ? -17.75 3.559 7.781 1 84.38 139 GLN B N 1
ATOM 2965 C CA . GLN B 1 139 ? -17.172 4.66 8.547 1 84.38 139 GLN B CA 1
ATOM 2966 C C . GLN B 1 139 ? -18.266 5.492 9.211 1 84.38 139 GLN B C 1
ATOM 2968 O O . GLN B 1 139 ? -19.062 6.145 8.531 1 84.38 139 GLN B O 1
ATOM 2973 N N . PRO B 1 140 ? -18.281 5.418 10.492 1 88.81 140 PRO B N 1
ATOM 2974 C CA . PRO B 1 140 ? -19.203 6.328 11.18 1 88.81 140 PRO B CA 1
ATOM 2975 C C . PRO B 1 140 ? -18.766 7.789 11.086 1 88.81 140 PRO B C 1
ATOM 2977 O O . PRO B 1 140 ? -17.625 8.078 10.742 1 88.81 140 PRO B O 1
ATOM 2980 N N . PRO B 1 141 ? -19.766 8.688 11.305 1 92.19 141 PRO B N 1
ATOM 2981 C CA . PRO B 1 141 ? -19.359 10.094 11.344 1 92.19 141 PRO B CA 1
ATOM 2982 C C . PRO B 1 141 ? -18.219 10.344 12.328 1 92.19 141 PRO B C 1
ATOM 2984 O O . PRO B 1 141 ? -18.109 9.664 13.352 1 92.19 141 PRO B O 1
ATOM 2987 N N . VAL B 1 142 ? -17.453 11.328 11.922 1 93.5 142 VAL B N 1
ATOM 2988 C CA . VAL B 1 142 ? -16.312 11.633 12.789 1 93.5 142 VAL B CA 1
ATOM 2989 C C . VAL B 1 142 ? -16.688 12.758 13.75 1 93.5 142 VAL B C 1
ATOM 2991 O O . VAL B 1 142 ? -17.469 13.648 13.398 1 93.5 142 VAL B O 1
ATOM 2994 N N . SER B 1 143 ? -16.156 12.672 14.922 1 96.44 143 SER B N 1
ATOM 2995 C CA . SER B 1 143 ? -16.359 13.688 15.945 1 96.44 143 SER B CA 1
ATOM 2996 C C . SER B 1 143 ? -15.109 14.539 16.141 1 96.44 143 SER B C 1
ATOM 2998 O O . SER B 1 143 ? -14.062 14.031 16.547 1 96.44 143 SER B O 1
ATOM 3000 N N . ALA B 1 144 ? -15.305 15.859 15.891 1 96.94 144 ALA B N 1
ATOM 3001 C CA . ALA B 1 144 ? -14.188 16.781 16.109 1 96.94 144 ALA B CA 1
ATOM 3002 C C . ALA B 1 144 ? -13.688 16.703 17.547 1 96.94 144 ALA B C 1
ATOM 3004 O O . ALA B 1 144 ? -12.477 16.75 17.797 1 96.94 144 ALA B O 1
ATOM 3005 N N . GLU B 1 145 ? -14.602 16.578 18.438 1 97.75 145 GLU B N 1
ATOM 3006 C CA . GLU B 1 145 ? -14.258 16.484 19.844 1 97.75 145 GLU B CA 1
ATOM 3007 C C . GLU B 1 145 ? -13.422 15.242 20.141 1 97.75 145 GLU B C 1
ATOM 3009 O O . GLU B 1 145 ? -12.43 15.312 20.859 1 97.75 145 GLU B O 1
ATOM 3014 N N . GLU B 1 146 ? -13.844 14.188 19.609 1 96.69 146 GLU B N 1
ATOM 3015 C CA . GLU B 1 146 ? -13.109 12.945 19.797 1 96.69 146 GLU B CA 1
ATOM 3016 C C . GLU B 1 146 ? -11.719 13.023 19.188 1 96.69 146 GLU B C 1
ATOM 3018 O O . GLU B 1 146 ? -10.734 12.578 19.797 1 96.69 146 GLU B O 1
ATOM 3023 N N . ILE B 1 147 ? -11.664 13.594 17.984 1 96.69 147 ILE B N 1
ATOM 3024 C CA . ILE B 1 147 ? -10.367 13.766 17.328 1 96.69 147 ILE B CA 1
ATOM 3025 C C . ILE B 1 147 ? -9.453 14.617 18.203 1 96.69 147 ILE B C 1
ATOM 3027 O O . ILE B 1 147 ? -8.328 14.219 18.516 1 96.69 147 ILE B O 1
ATOM 3031 N N . TRP B 1 148 ? -9.977 15.719 18.656 1 97.69 148 TRP B N 1
ATOM 3032 C CA . TRP B 1 148 ? -9.18 16.641 19.453 1 97.69 148 TRP B CA 1
ATOM 3033 C C . TRP B 1 148 ? -8.672 15.969 20.719 1 97.69 148 TRP B C 1
ATOM 3035 O O . TRP B 1 148 ? -7.504 16.109 21.094 1 97.69 148 TRP B O 1
ATOM 3045 N N . ASN B 1 149 ? -9.523 15.234 21.359 1 97.31 149 ASN B N 1
ATOM 3046 C CA . ASN B 1 149 ? -9.188 14.594 22.625 1 97.31 149 ASN B CA 1
ATOM 3047 C C . ASN B 1 149 ? -8.102 13.539 22.453 1 97.31 149 ASN B C 1
ATOM 3049 O O . ASN B 1 149 ? -7.328 13.273 23.375 1 97.31 149 ASN B O 1
ATOM 3053 N N . GLU B 1 150 ? -7.996 13.016 21.281 1 95.75 150 GLU B N 1
ATOM 3054 C CA . GLU B 1 150 ? -7.039 11.945 21.031 1 95.75 150 GLU B CA 1
ATOM 3055 C C . GLU B 1 150 ? -5.688 12.5 20.594 1 95.75 150 GLU B C 1
ATOM 3057 O O . GLU B 1 150 ? -4.688 11.789 20.578 1 95.75 150 GLU B O 1
ATOM 3062 N N . LEU B 1 151 ? -5.68 13.734 20.219 1 97.12 151 LEU B N 1
ATOM 3063 C CA . LEU B 1 151 ? -4.43 14.336 19.766 1 97.12 151 LEU B CA 1
ATOM 3064 C C . LEU B 1 151 ? -3.406 14.367 20.891 1 97.12 151 LEU B C 1
ATOM 3066 O O . LEU B 1 151 ? -3.762 14.609 22.047 1 97.12 151 LEU B O 1
ATOM 3070 N N . SER B 1 152 ? -2.156 14.156 20.594 1 95.62 152 SER B N 1
ATOM 3071 C CA . SER B 1 152 ? -1.073 14.344 21.562 1 95.62 152 SER B CA 1
ATOM 3072 C C . SER B 1 152 ? -0.884 15.82 21.891 1 95.62 152 SER B C 1
ATOM 3074 O O . SER B 1 152 ? -1.401 16.688 21.188 1 95.62 152 SER B O 1
ATOM 3076 N N . GLU B 1 153 ? -0.131 16.109 22.891 1 95.62 153 GLU B N 1
ATOM 3077 C CA . GLU B 1 153 ? 0.163 17.484 23.25 1 95.62 153 GLU B CA 1
ATOM 3078 C C . GLU B 1 153 ? 0.94 18.203 22.141 1 95.62 153 GLU B C 1
ATOM 3080 O O . GLU B 1 153 ? 0.731 19.391 21.891 1 95.62 153 GLU B O 1
ATOM 3085 N N . GLU B 1 154 ? 1.745 17.5 21.516 1 94.38 154 GLU B N 1
ATOM 3086 C CA . GLU B 1 154 ? 2.52 18.078 20.422 1 94.38 154 GLU B CA 1
ATOM 3087 C C . GLU B 1 154 ? 1.613 18.5 19.266 1 94.38 154 GLU B C 1
ATOM 3089 O O . GLU B 1 154 ? 1.831 19.547 18.641 1 94.38 154 GLU B O 1
ATOM 3094 N N . GLU B 1 155 ? 0.639 17.672 18.984 1 96.31 155 GLU B N 1
ATOM 3095 C CA . GLU B 1 155 ? -0.31 18 17.938 1 96.31 155 GLU B CA 1
ATOM 3096 C C . GLU B 1 155 ? -1.193 19.188 18.344 1 96.31 155 GLU B C 1
ATOM 3098 O O . GLU B 1 155 ? -1.478 20.062 17.531 1 96.31 155 GLU B O 1
ATOM 3103 N N . LYS B 1 156 ? -1.6 19.219 19.562 1 96.69 156 LYS B N 1
ATOM 3104 C CA . LYS B 1 156 ? -2.441 20.312 20.062 1 96.69 156 LYS B CA 1
ATOM 3105 C C . LYS B 1 156 ? -1.698 21.641 20.016 1 96.69 156 LYS B C 1
ATOM 3107 O O . LYS B 1 156 ? -2.32 22.703 19.984 1 96.69 156 LYS B O 1
ATOM 3112 N N . ALA B 1 157 ? -0.423 21.562 20.016 1 95.94 157 ALA B N 1
ATOM 3113 C CA . ALA B 1 157 ? 0.395 22.766 20 1 95.94 157 ALA B CA 1
ATOM 3114 C C . ALA B 1 157 ? 0.386 23.406 18.625 1 95.94 157 ALA B C 1
ATOM 3116 O O . ALA B 1 157 ? 0.654 24.609 18.484 1 95.94 157 ALA B O 1
ATOM 3117 N N . VAL B 1 158 ? 0.029 22.656 17.609 1 96.44 158 VAL B N 1
ATOM 3118 C CA . VAL B 1 158 ? 0.185 23.203 16.266 1 96.44 158 VAL B CA 1
ATOM 3119 C C . VAL B 1 158 ? -1.17 23.25 15.57 1 96.44 158 VAL B C 1
ATOM 3121 O O . VAL B 1 158 ? -1.3 23.844 14.492 1 96.44 158 VAL B O 1
ATOM 3124 N N . TYR B 1 159 ? -2.117 22.609 16.109 1 96.5 159 TYR B N 1
ATOM 3125 C CA . TYR B 1 159 ? -3.484 22.672 15.609 1 96.5 159 TYR B CA 1
ATOM 3126 C C . TYR B 1 159 ? -4.395 23.375 16.609 1 96.5 159 TYR B C 1
ATOM 3128 O O . TYR B 1 159 ? -4.02 23.578 17.766 1 96.5 159 TYR B O 1
ATOM 3136 N N . ASN B 1 160 ? -5.57 23.875 16.141 1 96.88 160 ASN B N 1
ATOM 3137 C CA . ASN B 1 160 ? -6.602 24.391 17.031 1 96.88 160 ASN B CA 1
ATOM 3138 C C . ASN B 1 160 ? -7.941 23.703 16.797 1 96.88 160 ASN B C 1
ATOM 3140 O O . ASN B 1 160 ? -8.117 23 15.797 1 96.88 160 ASN B O 1
ATOM 3144 N N . LYS B 1 161 ? -8.797 23.844 17.688 1 97.06 161 LYS B N 1
ATOM 3145 C CA . LYS B 1 161 ? -10.078 23.156 17.656 1 97.06 161 LYS B CA 1
ATOM 3146 C C . LYS B 1 161 ? -10.891 23.562 16.422 1 97.06 161 LYS B C 1
ATOM 3148 O O . LYS B 1 161 ? -11.633 22.75 15.875 1 97.06 161 LYS B O 1
ATOM 3153 N N . GLU B 1 162 ? -10.758 24.781 16.016 1 96.69 162 GLU B N 1
ATOM 3154 C CA . GLU B 1 162 ? -11.484 25.25 14.836 1 96.69 162 GLU B CA 1
ATOM 3155 C C . GLU B 1 162 ? -11.062 24.484 13.586 1 96.69 162 GLU B C 1
ATOM 3157 O O . GLU B 1 162 ? -11.914 24.094 12.781 1 96.69 162 GLU B O 1
ATOM 3162 N N . TYR B 1 163 ? -9.812 24.312 13.43 1 95.94 163 TYR B N 1
ATOM 3163 C CA . TYR B 1 163 ? -9.305 23.547 12.289 1 95.94 163 TYR B CA 1
ATOM 3164 C C . TYR B 1 163 ? -9.812 22.109 12.32 1 95.94 163 TYR B C 1
ATOM 3166 O O . TYR B 1 163 ? -10.242 21.578 11.297 1 95.94 163 TYR B O 1
ATOM 3174 N N . VAL B 1 164 ? -9.742 21.5 13.477 1 96.81 164 VAL B N 1
ATOM 3175 C CA . VAL B 1 164 ? -10.18 20.109 13.633 1 96.81 164 VAL B CA 1
ATOM 3176 C C . VAL B 1 164 ? -11.672 20.016 13.32 1 96.81 164 VAL B C 1
ATOM 3178 O O . VAL B 1 164 ? -12.109 19.062 12.664 1 96.81 164 VAL B O 1
ATOM 3181 N N . GLN B 1 165 ? -12.414 21 13.781 1 96.81 165 GLN B N 1
ATOM 3182 C CA . GLN B 1 165 ? -13.844 21.031 13.477 1 96.81 165 GLN B CA 1
ATOM 3183 C C . GLN B 1 165 ? -14.086 21.141 11.977 1 96.81 165 GLN B C 1
ATOM 3185 O O . GLN B 1 165 ? -14.945 20.453 11.422 1 96.81 165 GLN B O 1
ATOM 3190 N N . GLU B 1 166 ? -13.383 22.016 11.352 1 95.06 166 GLU B N 1
ATOM 3191 C CA . GLU B 1 166 ? -13.523 22.188 9.906 1 95.06 166 GLU B CA 1
ATOM 3192 C C . GLU B 1 166 ? -13.219 20.891 9.156 1 95.06 166 GLU B C 1
ATOM 3194 O O . GLU B 1 166 ? -13.922 20.547 8.211 1 95.06 166 GLU B O 1
ATOM 3199 N N . ARG B 1 167 ? -12.148 20.219 9.562 1 95.12 167 ARG B N 1
ATOM 3200 C CA . ARG B 1 167 ? -11.789 18.953 8.922 1 95.12 167 ARG B CA 1
ATOM 3201 C C . ARG B 1 167 ? -12.852 17.891 9.172 1 95.12 167 ARG B C 1
ATOM 3203 O O . ARG B 1 167 ? -13.211 17.141 8.266 1 95.12 167 ARG B O 1
ATOM 3210 N N . ALA B 1 168 ? -13.289 17.797 10.414 1 95.5 168 ALA B N 1
ATOM 3211 C CA . ALA B 1 168 ? -14.352 16.844 10.742 1 95.5 168 ALA B CA 1
ATOM 3212 C C . ALA B 1 168 ? -15.602 17.109 9.906 1 95.5 168 ALA B C 1
ATOM 3214 O O . ALA B 1 168 ? -16.234 16.188 9.398 1 95.5 168 ALA B O 1
ATOM 3215 N N . ASP B 1 169 ? -15.969 18.391 9.75 1 95.12 169 ASP B N 1
ATOM 3216 C CA . ASP B 1 169 ? -17.109 18.766 8.93 1 95.12 169 ASP B CA 1
ATOM 3217 C C . ASP B 1 169 ? -16.906 18.344 7.477 1 95.12 169 ASP B C 1
ATOM 3219 O O . ASP B 1 169 ? -17.844 17.859 6.828 1 95.12 169 ASP B O 1
ATOM 3223 N N . PHE B 1 170 ? -15.75 18.578 7.023 1 94.38 170 PHE B N 1
ATOM 3224 C CA . PHE B 1 170 ? -15.406 18.172 5.664 1 94.38 170 PHE B CA 1
ATOM 3225 C C . PHE B 1 170 ? -15.578 16.672 5.48 1 94.38 170 PHE B C 1
ATOM 3227 O O . PHE B 1 170 ? -16.188 16.219 4.508 1 94.38 170 PHE B O 1
ATOM 3234 N N . PHE B 1 171 ? -15.031 15.883 6.395 1 93.94 171 PHE B N 1
ATOM 3235 C CA . PHE B 1 171 ? -15.125 14.43 6.336 1 93.94 171 PHE B CA 1
ATOM 3236 C C . PHE B 1 171 ? -16.578 13.977 6.395 1 93.94 171 PHE B C 1
ATOM 3238 O O . PHE B 1 171 ? -16.984 13.109 5.621 1 93.94 171 PHE B O 1
ATOM 3245 N N . ASN B 1 172 ? -17.297 14.562 7.293 1 94.69 172 ASN B N 1
ATOM 3246 C CA . ASN B 1 172 ? -18.703 14.195 7.449 1 94.69 172 ASN B CA 1
ATOM 3247 C C . ASN B 1 172 ? -19.516 14.578 6.219 1 94.69 172 ASN B C 1
ATOM 3249 O O . ASN B 1 172 ? -20.484 13.891 5.871 1 94.69 172 ASN B O 1
ATOM 3253 N N . ASP B 1 173 ? -19.125 15.648 5.582 1 93.5 173 ASP B N 1
ATOM 3254 C CA . ASP B 1 173 ? -19.781 16.016 4.328 1 93.5 173 ASP B CA 1
ATOM 3255 C C . ASP B 1 173 ? -19.531 14.961 3.252 1 93.5 173 ASP B C 1
ATOM 3257 O O . ASP B 1 173 ? -20.453 14.609 2.51 1 93.5 173 ASP B O 1
ATOM 3261 N N . ILE B 1 174 ? -18.328 14.492 3.15 1 91.69 174 ILE B N 1
ATOM 3262 C CA . ILE B 1 174 ? -18 13.43 2.213 1 91.69 174 ILE B CA 1
ATOM 3263 C C . ILE B 1 174 ? -18.859 12.195 2.516 1 91.69 174 ILE B C 1
ATOM 3265 O O . ILE B 1 174 ? -19.422 11.586 1.605 1 91.69 174 ILE B O 1
ATOM 3269 N N . LEU B 1 175 ? -18.922 11.844 3.768 1 92.75 175 LEU B N 1
ATOM 3270 C CA . LEU B 1 175 ? -19.672 10.672 4.184 1 92.75 175 LEU B CA 1
ATOM 3271 C C . LEU B 1 175 ? -21.156 10.812 3.805 1 92.75 175 LEU B C 1
ATOM 3273 O O . LEU B 1 175 ? -21.766 9.875 3.297 1 92.75 175 LEU B O 1
ATOM 3277 N N . SER B 1 176 ? -21.688 11.977 3.98 1 93 176 SER B N 1
ATOM 3278 C CA . SER B 1 176 ? -23.109 12.203 3.768 1 93 176 SER B CA 1
ATOM 3279 C C . SER B 1 176 ? -23.453 12.234 2.281 1 93 176 SER B C 1
ATOM 3281 O O . SER B 1 176 ? -24.594 12 1.895 1 93 176 SER B O 1
ATOM 3283 N N . LYS B 1 177 ? -22.5 12.469 1.429 1 92.19 177 LYS B N 1
ATOM 3284 C CA . LYS B 1 177 ? -22.734 12.594 -0.008 1 92.19 177 LYS B CA 1
ATOM 3285 C C . LYS B 1 177 ? -22.547 11.25 -0.711 1 92.19 177 LYS B C 1
ATOM 3287 O O . LYS B 1 177 ? -22.641 11.172 -1.938 1 92.19 177 LYS B O 1
ATOM 3292 N N . GLY B 1 178 ? -22.25 10.242 0.049 1 92.69 178 GLY B N 1
ATOM 3293 C CA . GLY B 1 178 ? -22.094 8.914 -0.523 1 92.69 178 GLY B CA 1
ATOM 3294 C C . GLY B 1 178 ? -23.375 8.375 -1.139 1 92.69 178 GLY B C 1
ATOM 3295 O O . GLY B 1 178 ? -24.469 8.789 -0.764 1 92.69 178 GLY B O 1
ATOM 3296 N N . SER B 1 179 ? -23.172 7.438 -2.082 1 93.62 179 SER B N 1
ATOM 3297 C CA . SER B 1 179 ? -24.312 6.789 -2.721 1 93.62 179 SER B CA 1
ATOM 3298 C C . SER B 1 179 ? -25.141 6 -1.709 1 93.62 179 SER B C 1
ATOM 3300 O O . SER B 1 179 ? -24.594 5.348 -0.822 1 93.62 179 SER B O 1
ATOM 3302 N N . THR B 1 180 ? -26.453 6.027 -1.853 1 91.56 180 THR B N 1
ATOM 3303 C CA . THR B 1 180 ? -27.344 5.242 -1.007 1 91.56 180 THR B CA 1
ATOM 3304 C C . THR B 1 180 ? -27.641 3.883 -1.637 1 91.56 180 THR B C 1
ATOM 3306 O O . THR B 1 180 ? -28.281 3.033 -1.025 1 91.56 180 THR B O 1
ATOM 3309 N N . ASN B 1 181 ? -27.141 3.723 -2.848 1 92.19 181 ASN B N 1
ATOM 3310 C CA . ASN B 1 181 ? -27.391 2.482 -3.57 1 92.19 181 ASN B CA 1
ATOM 3311 C C . ASN B 1 181 ? -26.188 1.542 -3.518 1 92.19 181 ASN B C 1
ATOM 3313 O O . ASN B 1 181 ? -25.438 1.436 -4.484 1 92.19 181 ASN B O 1
ATOM 3317 N N . GLY B 1 182 ? -26.156 0.768 -2.52 1 91.62 182 GLY B N 1
ATOM 3318 C CA . GLY B 1 182 ? -25.047 -0.159 -2.346 1 91.62 182 GLY B CA 1
ATOM 3319 C C . GLY B 1 182 ? -25.125 -1.367 -3.26 1 91.62 182 GLY B C 1
ATOM 3320 O O . GLY B 1 182 ? -24.156 -2.104 -3.414 1 91.62 182 GLY B O 1
ATOM 3321 N N . SER B 1 183 ? -26.25 -1.552 -3.936 1 94.81 183 SER B N 1
ATOM 3322 C CA . SER B 1 183 ? -26.469 -2.723 -4.781 1 94.81 183 SER B CA 1
ATOM 3323 C C . SER B 1 183 ? -25.531 -2.703 -5.992 1 94.81 183 SER B C 1
ATOM 3325 O O . SER B 1 183 ? -25.188 -3.756 -6.535 1 94.81 183 SER B O 1
ATOM 3327 N N . GLU B 1 184 ? -25.109 -1.532 -6.387 1 96.25 184 GLU B N 1
ATOM 3328 C CA . GLU B 1 184 ? -24.203 -1.429 -7.523 1 96.25 184 GLU B CA 1
ATOM 3329 C C . GLU B 1 184 ? -22.875 -2.139 -7.234 1 96.25 184 GLU B C 1
ATOM 3331 O O . GLU B 1 184 ? -22.328 -2.797 -8.109 1 96.25 184 GLU B O 1
ATOM 3336 N N . VAL B 1 185 ? -22.406 -1.958 -6.047 1 96 185 VAL B N 1
ATOM 3337 C CA . VAL B 1 185 ? -21.172 -2.605 -5.648 1 96 185 VAL B CA 1
ATOM 3338 C C . VAL B 1 185 ? -21.375 -4.113 -5.547 1 96 185 VAL B C 1
ATOM 3340 O O . VAL B 1 185 ? -20.531 -4.898 -5.992 1 96 185 VAL B O 1
ATOM 3343 N N . VAL B 1 186 ? -22.5 -4.516 -4.965 1 96.12 186 VAL B N 1
ATOM 3344 C CA . VAL B 1 186 ? -22.828 -5.93 -4.844 1 96.12 186 VAL B CA 1
ATOM 3345 C C . VAL B 1 186 ? -22.953 -6.555 -6.23 1 96.12 186 VAL B C 1
ATOM 3347 O O . VAL B 1 186 ? -22.469 -7.668 -6.461 1 96.12 186 VAL B O 1
ATOM 3350 N N . ASP B 1 187 ? -23.547 -5.867 -7.164 1 97.88 187 ASP B N 1
ATOM 3351 C CA . ASP B 1 187 ? -23.688 -6.352 -8.531 1 97.88 187 ASP B CA 1
ATOM 3352 C C . ASP B 1 187 ? -22.312 -6.586 -9.172 1 97.88 187 ASP B C 1
ATOM 3354 O O . ASP B 1 187 ? -22.125 -7.574 -9.883 1 97.88 187 ASP B O 1
ATOM 3358 N N . ALA B 1 188 ? -21.422 -5.668 -8.938 1 98.12 188 ALA B N 1
ATOM 3359 C CA . ALA B 1 188 ? -20.062 -5.824 -9.453 1 98.12 188 ALA B CA 1
ATOM 3360 C C . ALA B 1 188 ? -19.391 -7.055 -8.859 1 98.12 188 ALA B C 1
ATOM 3362 O O . ALA B 1 188 ? -18.703 -7.801 -9.562 1 98.12 188 ALA B O 1
ATOM 3363 N N . MET B 1 189 ? -19.609 -7.254 -7.59 1 97.69 189 MET B N 1
ATOM 3364 C CA . MET B 1 189 ? -19.047 -8.422 -6.918 1 97.69 189 MET B CA 1
ATOM 3365 C C . MET B 1 189 ? -19.625 -9.711 -7.492 1 97.69 189 MET B C 1
ATOM 3367 O O . MET B 1 189 ? -18.891 -10.672 -7.719 1 97.69 189 MET B O 1
ATOM 3371 N N . VAL B 1 190 ? -20.891 -9.711 -7.699 1 98.25 190 VAL B N 1
ATOM 3372 C CA . VAL B 1 190 ? -21.547 -10.875 -8.281 1 98.25 190 VAL B CA 1
ATOM 3373 C C . VAL B 1 190 ? -21 -11.141 -9.68 1 98.25 190 VAL B C 1
ATOM 3375 O O . VAL B 1 190 ? -20.719 -12.281 -10.039 1 98.25 190 VAL B O 1
ATOM 3378 N N . ASP B 1 191 ? -20.828 -10.102 -10.445 1 98.69 191 ASP B N 1
ATOM 3379 C CA . ASP B 1 191 ? -20.266 -10.273 -11.781 1 98.69 191 ASP B CA 1
ATOM 3380 C C . ASP B 1 191 ? -18.844 -10.859 -11.711 1 98.69 191 ASP B C 1
ATOM 3382 O O . ASP B 1 191 ? -18.516 -11.773 -12.461 1 98.69 191 ASP B O 1
ATOM 3386 N N . ALA B 1 192 ? -18.125 -10.344 -10.789 1 98.56 192 ALA B N 1
ATOM 3387 C CA . ALA B 1 192 ? -16.75 -10.828 -10.617 1 98.56 192 ALA B CA 1
ATOM 3388 C C . ALA B 1 192 ? -16.734 -12.312 -10.258 1 98.56 192 ALA B C 1
ATOM 3390 O O . ALA B 1 192 ? -15.844 -13.047 -10.688 1 98.56 192 ALA B O 1
ATOM 3391 N N . LEU B 1 193 ? -17.75 -12.758 -9.594 1 98 193 LEU B N 1
ATOM 3392 C CA . LEU B 1 193 ? -17.797 -14.125 -9.094 1 98 193 LEU B CA 1
ATOM 3393 C C . LEU B 1 193 ? -18.438 -15.055 -10.117 1 98 193 LEU B C 1
ATOM 3395 O O . LEU B 1 193 ? -18.125 -16.25 -10.172 1 98 193 LEU B O 1
ATOM 3399 N N . MET B 1 194 ? -19.312 -14.469 -10.977 1 97.75 194 MET B N 1
ATOM 3400 C CA . MET B 1 194 ? -20.188 -15.375 -11.711 1 97.75 194 MET B CA 1
ATOM 3401 C C . MET B 1 194 ? -19.938 -15.273 -13.219 1 97.75 194 MET B C 1
ATOM 3403 O O . MET B 1 194 ? -20.219 -16.203 -13.961 1 97.75 194 MET B O 1
ATOM 3407 N N . SER B 1 195 ? -19.453 -14.141 -13.617 1 98 195 SER B N 1
ATOM 3408 C CA . SER B 1 195 ? -19.281 -13.945 -15.055 1 98 195 SER B CA 1
ATOM 3409 C C . SER B 1 195 ? -18.266 -14.93 -15.625 1 98 195 SER B C 1
ATOM 3411 O O . SER B 1 195 ? -17.234 -15.211 -15 1 98 195 SER B O 1
ATOM 3413 N N . PRO B 1 196 ? -18.484 -15.5 -16.828 1 96.69 196 PRO B N 1
ATOM 3414 C CA . PRO B 1 196 ? -17.484 -16.359 -17.469 1 96.69 196 PRO B CA 1
ATOM 3415 C C . PRO B 1 196 ? -16.203 -15.617 -17.844 1 96.69 196 PRO B C 1
ATOM 3417 O O . PRO B 1 196 ? -15.141 -16.234 -17.969 1 96.69 196 PRO B O 1
ATOM 3420 N N . ALA B 1 197 ? -16.359 -14.328 -18.031 1 96.5 197 ALA B N 1
ATOM 3421 C CA . ALA B 1 197 ? -15.203 -13.492 -18.359 1 96.5 197 ALA B CA 1
ATOM 3422 C C . ALA B 1 197 ? -15.156 -12.25 -17.484 1 96.5 197 ALA B C 1
ATOM 3424 O O . ALA B 1 197 ? -15.367 -11.133 -17.953 1 96.5 197 ALA B O 1
ATOM 3425 N N . PRO B 1 198 ? -14.867 -12.391 -16.219 1 97.81 198 PRO B N 1
ATOM 3426 C CA . PRO B 1 198 ? -14.844 -11.234 -15.336 1 97.81 198 PRO B CA 1
ATOM 3427 C C . PRO B 1 198 ? -13.734 -10.25 -15.672 1 97.81 198 PRO B C 1
ATOM 3429 O O . PRO B 1 198 ? -12.727 -10.633 -16.281 1 97.81 198 PRO B O 1
ATOM 3432 N N . LYS B 1 199 ? -14 -9.039 -15.352 1 97.69 199 LYS B N 1
ATOM 3433 C CA . LYS B 1 199 ? -12.961 -8.023 -15.492 1 97.69 199 LYS B CA 1
ATOM 3434 C C . LYS B 1 199 ? -11.922 -8.141 -14.375 1 97.69 199 LYS B C 1
ATOM 3436 O O . LYS B 1 199 ? -12.219 -8.656 -13.297 1 97.69 199 LYS B O 1
ATOM 3441 N N . ALA B 1 200 ? -10.734 -7.68 -14.672 1 97.75 200 ALA B N 1
ATOM 3442 C CA . ALA B 1 200 ? -9.703 -7.625 -13.641 1 97.75 200 ALA B CA 1
ATOM 3443 C C . ALA B 1 200 ? -10.039 -6.574 -12.586 1 97.75 200 ALA B C 1
ATOM 3445 O O . ALA B 1 200 ? -9.734 -6.754 -11.406 1 97.75 200 ALA B O 1
ATOM 3446 N N . ARG B 1 201 ? -10.656 -5.445 -13.062 1 97.75 201 ARG B N 1
ATOM 3447 C CA . ARG B 1 201 ? -10.992 -4.328 -12.18 1 97.75 201 ARG B CA 1
ATOM 3448 C C . ARG B 1 201 ? -12.398 -3.814 -12.469 1 97.75 201 ARG B C 1
ATOM 3450 O O . ARG B 1 201 ? -12.773 -3.621 -13.625 1 97.75 201 ARG B O 1
ATOM 3457 N N . TYR B 1 202 ? -13.188 -3.664 -11.422 1 98.12 202 TYR B N 1
ATOM 3458 C CA . TYR B 1 202 ? -14.516 -3.059 -11.461 1 98.12 202 TYR B CA 1
ATOM 3459 C C . TYR B 1 202 ? -14.531 -1.735 -10.703 1 98.12 202 TYR B C 1
ATOM 3461 O O . TYR B 1 202 ? -14.617 -1.717 -9.477 1 98.12 202 TYR B O 1
ATOM 3469 N N . MET B 1 203 ? -14.383 -0.649 -11.422 1 97.88 203 MET B N 1
ATOM 3470 C CA . MET B 1 203 ? -14.555 0.643 -10.758 1 97.88 203 MET B CA 1
ATOM 3471 C C . MET B 1 203 ? -16.031 1.048 -10.727 1 97.88 203 MET B C 1
ATOM 3473 O O . MET B 1 203 ? -16.625 1.323 -11.766 1 97.88 203 MET B O 1
ATOM 3477 N N . VAL B 1 204 ? -16.578 1.009 -9.586 1 98.06 204 VAL B N 1
ATOM 3478 C CA . VAL B 1 204 ? -17.984 1.386 -9.359 1 98.06 204 VAL B CA 1
ATOM 3479 C C . VAL B 1 204 ? -18.047 2.766 -8.711 1 98.06 204 VAL B C 1
ATOM 3481 O O . VAL B 1 204 ? -18.062 2.877 -7.484 1 98.06 204 VAL B O 1
ATOM 3484 N N . ALA B 1 205 ? -18.125 3.793 -9.531 1 97.5 205 ALA B N 1
ATOM 3485 C CA . ALA B 1 205 ? -18.031 5.168 -9.039 1 97.5 205 ALA B CA 1
ATOM 3486 C C . ALA B 1 205 ? -18.781 6.129 -9.953 1 97.5 205 ALA B C 1
ATOM 3488 O O . ALA B 1 205 ? -19.062 5.805 -11.109 1 97.5 205 ALA B O 1
ATOM 3489 N N . LYS B 1 206 ? -19.141 7.262 -9.445 1 96.38 206 LYS B N 1
ATOM 3490 C CA . LYS B 1 206 ? -19.766 8.32 -10.234 1 96.38 206 LYS B CA 1
ATOM 3491 C C . LYS B 1 206 ? -18.781 8.922 -11.234 1 96.38 206 LYS B C 1
ATOM 3493 O O . LYS B 1 206 ? -17.562 8.773 -11.086 1 96.38 206 LYS B O 1
ATOM 3498 N N . LEU B 1 207 ? -19.297 9.648 -12.211 1 96.62 207 LEU B N 1
ATOM 3499 C CA . LEU B 1 207 ? -18.469 10.211 -13.273 1 96.62 207 LEU B CA 1
ATOM 3500 C C . LEU B 1 207 ? -17.422 11.156 -12.703 1 96.62 207 LEU B C 1
ATOM 3502 O O . LEU B 1 207 ? -16.266 11.117 -13.109 1 96.62 207 LEU B O 1
ATOM 3506 N N . LYS B 1 208 ? -17.859 11.992 -11.789 1 95.38 208 LYS B N 1
ATOM 3507 C CA . LYS B 1 208 ? -16.922 12.945 -11.203 1 95.38 208 LYS B CA 1
ATOM 3508 C C . LYS B 1 208 ? -15.797 12.219 -10.445 1 95.38 208 LYS B C 1
ATOM 3510 O O . LYS B 1 208 ? -14.656 12.688 -10.43 1 95.38 208 LYS B O 1
ATOM 3515 N N . GLU B 1 209 ? -16.125 11.133 -9.797 1 96.62 209 GLU B N 1
ATOM 3516 C CA . GLU B 1 209 ? -15.133 10.336 -9.086 1 96.62 209 GLU B CA 1
ATOM 3517 C C . GLU B 1 209 ? -14.164 9.664 -10.055 1 96.62 209 GLU B C 1
ATOM 3519 O O . GLU B 1 209 ? -12.961 9.633 -9.805 1 96.62 209 GLU B O 1
ATOM 3524 N N . LYS B 1 210 ? -14.711 9.109 -11.133 1 96.81 210 LYS B N 1
ATOM 3525 C CA . LYS B 1 210 ? -13.867 8.508 -12.164 1 96.81 210 LYS B CA 1
ATOM 3526 C C . LYS B 1 210 ? -12.922 9.531 -12.773 1 96.81 210 LYS B C 1
ATOM 3528 O O . LYS B 1 210 ? -11.758 9.227 -13.047 1 96.81 210 LYS B O 1
ATOM 3533 N N . ALA B 1 211 ? -13.414 10.758 -12.984 1 95.94 211 ALA B N 1
ATOM 3534 C CA . ALA B 1 211 ? -12.578 11.836 -13.516 1 95.94 211 ALA B CA 1
ATOM 3535 C C . ALA B 1 211 ? -11.438 12.164 -12.562 1 95.94 211 ALA B C 1
ATOM 3537 O O . ALA B 1 211 ? -10.305 12.383 -13 1 95.94 211 ALA B O 1
ATOM 3538 N N . LEU B 1 212 ? -11.766 12.18 -11.273 1 95.12 212 LEU B N 1
ATOM 3539 C CA . LEU B 1 212 ? -10.734 12.453 -10.273 1 95.12 212 LEU B CA 1
ATOM 3540 C C . LEU B 1 212 ? -9.68 11.352 -10.273 1 95.12 212 LEU B C 1
ATOM 3542 O O . LEU B 1 212 ? -8.484 11.641 -10.195 1 95.12 212 LEU B O 1
ATOM 3546 N N . VAL B 1 213 ? -10.094 10.07 -10.352 1 95.56 213 VAL B N 1
ATOM 3547 C CA . VAL B 1 213 ? -9.156 8.961 -10.438 1 95.56 213 VAL B CA 1
ATOM 3548 C C . VAL B 1 213 ? -8.266 9.133 -11.672 1 95.56 213 VAL B C 1
ATOM 3550 O O . VAL B 1 213 ? -7.051 8.953 -11.594 1 95.56 213 VAL B O 1
ATOM 3553 N N . PHE B 1 214 ? -8.852 9.539 -12.773 1 93.31 214 PHE B N 1
ATOM 3554 C CA . PHE B 1 214 ? -8.133 9.719 -14.023 1 93.31 214 PHE B CA 1
ATOM 3555 C C . PHE B 1 214 ? -7.07 10.805 -13.883 1 93.31 214 PHE B C 1
ATOM 3557 O O . PHE B 1 214 ? -5.926 10.625 -14.297 1 93.31 214 PHE B O 1
ATOM 3564 N N . VAL B 1 215 ? -7.43 11.922 -13.289 1 92.5 215 VAL B N 1
ATOM 3565 C CA . VAL B 1 215 ? -6.504 13.031 -13.094 1 92.5 215 VAL B CA 1
ATOM 3566 C C . VAL B 1 215 ? -5.348 12.594 -12.195 1 92.5 215 VAL B C 1
ATOM 3568 O O . VAL B 1 215 ? -4.18 12.828 -12.523 1 92.5 215 VAL B O 1
ATOM 3571 N N . CYS B 1 216 ? -5.672 11.852 -11.148 1 91.5 216 CYS B N 1
ATOM 3572 C CA . CYS B 1 216 ? -4.676 11.508 -10.141 1 91.5 216 CYS B CA 1
ATOM 3573 C C . CYS B 1 216 ? -3.781 10.375 -10.625 1 91.5 216 CYS B C 1
ATOM 3575 O O . CYS B 1 216 ? -2.654 10.219 -10.156 1 91.5 216 CYS B O 1
ATOM 3577 N N . ALA B 1 217 ? -4.281 9.602 -11.57 1 89 217 ALA B N 1
ATOM 3578 C CA . ALA B 1 217 ? -3.504 8.492 -12.117 1 89 217 ALA B CA 1
ATOM 3579 C C . ALA B 1 217 ? -2.605 8.953 -13.258 1 89 217 ALA B C 1
ATOM 3581 O O . ALA B 1 217 ? -1.521 8.406 -13.469 1 89 217 ALA B O 1
ATOM 3582 N N . LEU B 1 218 ? -2.996 10.062 -13.992 1 88.56 218 LEU B N 1
ATOM 3583 C CA . LEU B 1 218 ? -2.354 10.312 -15.273 1 88.56 218 LEU B CA 1
ATOM 3584 C C . LEU B 1 218 ? -1.557 11.609 -15.242 1 88.56 218 LEU B C 1
ATOM 3586 O O . LEU B 1 218 ? -0.633 11.797 -16.031 1 88.56 218 LEU B O 1
ATOM 3590 N N . PHE B 1 219 ? -1.894 12.516 -14.398 1 90.94 219 PHE B N 1
ATOM 3591 C CA . PHE B 1 219 ? -1.278 13.836 -14.445 1 90.94 219 PHE B CA 1
ATOM 3592 C C . PHE B 1 219 ? -0.118 13.93 -13.461 1 90.94 219 PHE B C 1
ATOM 3594 O O . PHE B 1 219 ? -0.021 13.125 -12.531 1 90.94 219 PHE B O 1
ATOM 3601 N N . PRO B 1 220 ? 0.735 14.906 -13.711 1 91.25 220 PRO B N 1
ATOM 3602 C CA . PRO B 1 220 ? 1.857 15.109 -12.797 1 91.25 220 PRO B CA 1
ATOM 3603 C C . PRO B 1 220 ? 1.405 15.406 -11.367 1 91.25 220 PRO B C 1
ATOM 3605 O O . PRO B 1 220 ? 0.305 15.922 -11.156 1 91.25 220 PRO B O 1
ATOM 3608 N N . THR B 1 221 ? 2.281 15.07 -10.477 1 93.31 221 THR B N 1
ATOM 3609 C CA . THR B 1 221 ? 1.995 15.195 -9.047 1 93.31 221 THR B CA 1
ATOM 3610 C C . THR B 1 221 ? 1.578 16.625 -8.711 1 93.31 221 THR B C 1
ATOM 3612 O O . THR B 1 221 ? 0.688 16.828 -7.879 1 93.31 221 THR B O 1
ATOM 3615 N N . VAL B 1 222 ? 2.158 17.609 -9.328 1 93.5 222 VAL B N 1
ATOM 3616 C CA . VAL B 1 222 ? 1.855 19.016 -9.039 1 93.5 222 VAL B CA 1
ATOM 3617 C C . VAL B 1 222 ? 0.389 19.297 -9.352 1 93.5 222 VAL B C 1
ATOM 3619 O O . VAL B 1 222 ? -0.273 20.047 -8.633 1 93.5 222 VAL B O 1
ATOM 3622 N N . VAL B 1 223 ? -0.097 18.719 -10.422 1 93.81 223 VAL B N 1
ATOM 3623 C CA . VAL B 1 223 ? -1.493 18.891 -10.812 1 93.81 223 VAL B CA 1
ATOM 3624 C C . VAL B 1 223 ? -2.4 18.172 -9.812 1 93.81 223 VAL B C 1
ATOM 3626 O O . VAL B 1 223 ? -3.369 18.75 -9.312 1 93.81 223 VAL B O 1
ATOM 3629 N N . MET B 1 224 ? -2.021 16.969 -9.508 1 94.12 224 MET B N 1
ATOM 3630 C CA . MET B 1 224 ? -2.779 16.203 -8.523 1 94.12 224 MET B CA 1
ATOM 3631 C C . MET B 1 224 ? -2.854 16.938 -7.191 1 94.12 224 MET B C 1
ATOM 3633 O O . MET B 1 224 ? -3.938 17.094 -6.621 1 94.12 224 MET B O 1
ATOM 3637 N N . ASP B 1 225 ? -1.724 17.406 -6.73 1 95.25 225 ASP B N 1
ATOM 3638 C CA . ASP B 1 225 ? -1.671 18.109 -5.449 1 95.25 225 ASP B CA 1
ATOM 3639 C C . ASP B 1 225 ? -2.539 19.359 -5.477 1 95.25 225 ASP B C 1
ATOM 3641 O O . ASP B 1 225 ? -3.195 19.688 -4.488 1 95.25 225 ASP B O 1
ATOM 3645 N N . SER B 1 226 ? -2.525 20.047 -6.586 1 94.56 226 SER B N 1
ATOM 3646 C CA . SER B 1 226 ? -3.332 21.266 -6.715 1 94.56 226 SER B CA 1
ATOM 3647 C C . SER B 1 226 ? -4.82 20.953 -6.637 1 94.56 226 SER B C 1
ATOM 3649 O O . SER B 1 226 ? -5.566 21.609 -5.918 1 94.56 226 SER B O 1
ATOM 3651 N N . VAL B 1 227 ? -5.258 19.922 -7.336 1 93.5 227 VAL B N 1
ATOM 3652 C CA . VAL B 1 227 ? -6.66 19.516 -7.371 1 93.5 227 VAL B CA 1
ATOM 3653 C C . VAL B 1 227 ? -7.098 19.047 -5.984 1 93.5 227 VAL B C 1
ATOM 3655 O O . VAL B 1 227 ? -8.148 19.453 -5.488 1 93.5 227 VAL B O 1
ATOM 3658 N N . LEU B 1 228 ? -6.309 18.281 -5.355 1 94.06 228 LEU B N 1
ATOM 3659 C CA . LEU B 1 228 ? -6.66 17.719 -4.059 1 94.06 228 LEU B CA 1
ATOM 3660 C C . LEU B 1 228 ? -6.617 18.797 -2.973 1 94.06 228 LEU B C 1
ATOM 3662 O O . LEU B 1 228 ? -7.453 18.797 -2.064 1 94.06 228 LEU B O 1
ATOM 3666 N N . SER B 1 229 ? -5.594 19.672 -3.062 1 92.5 229 SER B N 1
ATOM 3667 C CA . SER B 1 229 ? -5.535 20.797 -2.131 1 92.5 229 SER B CA 1
ATOM 3668 C C . SER B 1 229 ? -6.777 21.672 -2.244 1 92.5 229 SER B C 1
ATOM 3670 O O . SER B 1 229 ? -7.316 22.141 -1.234 1 92.5 229 SER B O 1
ATOM 3672 N N . TYR B 1 230 ? -7.18 21.875 -3.453 1 90.12 230 TYR B N 1
ATOM 3673 C CA . TYR B 1 230 ? -8.391 22.656 -3.68 1 90.12 230 TYR B CA 1
ATOM 3674 C C . TYR B 1 230 ? -9.609 21.969 -3.076 1 90.12 230 TYR B C 1
ATOM 3676 O O . TYR B 1 230 ? -10.422 22.609 -2.402 1 90.12 230 TYR B O 1
ATOM 3684 N N . ALA B 1 231 ? -9.719 20.703 -3.26 1 87.94 231 ALA B N 1
ATOM 3685 C CA . ALA B 1 231 ? -10.82 19.922 -2.711 1 87.94 231 ALA B CA 1
ATOM 3686 C C . ALA B 1 231 ? -10.828 19.969 -1.187 1 87.94 231 ALA B C 1
ATOM 3688 O O . ALA B 1 231 ? -11.891 20.094 -0.566 1 87.94 231 ALA B O 1
ATOM 3689 N N . LEU B 1 232 ? -9.648 19.984 -0.63 1 87.06 232 LEU B N 1
ATOM 3690 C CA . LEU B 1 232 ? -9.508 19.969 0.821 1 87.06 232 LEU B CA 1
ATOM 3691 C C . LEU B 1 232 ? -9.773 21.359 1.402 1 87.06 232 LEU B C 1
ATOM 3693 O O . LEU B 1 232 ? -10.117 21.484 2.58 1 87.06 232 LEU B O 1
ATOM 3697 N N . SER B 1 233 ? -9.445 22.422 0.614 1 80.31 233 SER B N 1
ATOM 3698 C CA . SER B 1 233 ? -9.602 23.797 1.076 1 80.31 233 SER B CA 1
ATOM 3699 C C . SER B 1 233 ? -11.07 24.203 1.087 1 80.31 233 SER B C 1
ATOM 3701 O O . SER B 1 233 ? -11.445 25.156 1.778 1 80.31 233 SER B O 1
ATOM 3703 N N . LYS B 1 234 ? -11.805 23.734 0.08 1 63.97 234 LYS B N 1
ATOM 3704 C CA . LYS B 1 234 ? -13.219 24.109 0.138 1 63.97 234 LYS B CA 1
ATOM 3705 C C . LYS B 1 234 ? -13.805 23.844 1.521 1 63.97 234 LYS B C 1
ATOM 3707 O O . LYS B 1 234 ? -14.961 24.156 1.787 1 63.97 234 LYS B O 1
ATOM 3712 N N . VAL B 1 235 ? -12.828 23.375 2.406 1 49.88 235 VAL B N 1
ATOM 3713 C CA . VAL B 1 235 ? -13.047 23.312 3.846 1 49.88 235 VAL B CA 1
ATOM 3714 C C . VAL B 1 235 ? -12.438 24.531 4.527 1 49.88 235 VAL B C 1
ATOM 3716 O O . VAL B 1 235 ? -11.219 24.672 4.586 1 49.88 235 VAL B O 1
ATOM 3719 N N . LYS B 1 236 ? -12.336 25.672 4.086 1 41.16 236 LYS B N 1
ATOM 3720 C CA . LYS B 1 236 ? -11.68 26.891 4.555 1 41.16 236 LYS B CA 1
ATOM 3721 C C . LYS B 1 236 ? -11.797 27.031 6.07 1 41.16 236 LYS B C 1
ATOM 3723 O O . LYS B 1 236 ? -12.852 26.75 6.645 1 41.16 236 LYS B O 1
ATOM 3728 N N . LEU B 1 237 ? -10.406 27.047 6.84 1 36.12 237 LEU B N 1
ATOM 3729 C CA . LEU B 1 237 ? -10.07 27.5 8.188 1 36.12 237 LEU B CA 1
ATOM 3730 C C . LEU B 1 237 ? -10.891 28.734 8.57 1 36.12 237 LEU B C 1
ATOM 3732 O O . LEU B 1 237 ? -10.906 29.719 7.824 1 36.12 237 LEU B O 1
ATOM 3736 N N . ALA B 1 238 ? -11.984 28.625 9.109 1 32.12 238 ALA B N 1
ATOM 3737 C CA . ALA B 1 238 ? -12.578 29.797 9.727 1 32.12 238 ALA B CA 1
ATOM 3738 C C . ALA B 1 238 ? -11.57 30.531 10.609 1 32.12 238 ALA B C 1
ATOM 3740 O O . ALA B 1 238 ? -10.805 29.906 11.344 1 32.12 238 ALA B O 1
#

InterPro domains:
  IPR002347 Short-chain dehydrogenase/reductase SDR [PF00106] (3-140)
  IPR002347 Short-chain dehydrogenase/reductase SDR [PR00080] (28-39)
  IPR002347 Short-chain dehydrogenase/reductase SDR [PR00080] (80-88)
  IPR002347 Short-chain dehydrogenase/reductase SDR [PR00080] (99-118)
  IPR002347 Short-chain dehydrogenase/reductase SDR [PR00081] (28-39)
  IPR002347 Short-chain dehydrogenase/reductase SDR [PR00081] (74-90)
  IPR002347 Short-chain dehydrogenase/reductase SDR [PR00081] (99-118)
  IPR002347 Short-chain dehydrogenase/reductase SDR [PR00081] (120-137)
  IPR036291 NAD(P)-binding domain superfamily [SSF51735] (3-204)

Sequence (476 aa):
MRVLRLDVTRGRDVLAAKELVLSHLPERGFWGLVNNAGISTFGETGWLSMEKYEKFADVNLLGSIRTTLAFLPLLRKYKGRIVFMSSIIAYFTLGNGIYSMTKAAIEKFCDALRLEMKKFGVQVCIIQPGNYARSTKIQPPVSAEEIWNELSEEEKAVYNKEYVQERADFFNDILSKGSTNGSEVVDAMVDALMSPAPKARYMVAKLKEKALVFVCALFPTVVMDSVLSYALSKVKLAMRVLRLDVTRGRDVLAAKELVLSHLPERGFWGLVNNAGISTFGETGWLSMEKYEKFADVNLLGSIRTTLAFLPLLRKYKGRIVFMSSIIAYFTLGNGIYSMTKAAIEKFCDALRLEMKKFGVQVCIIQPGNYARSTKIQPPVSAEEIWNELSEEEKAVYNKEYVQERADFFNDILSKGSTNGSEVVDAMVDALMSPAPKARYMVAKLKEKALVFVCALFPTVVMDSVLSYALSKVKLA

Radius of gyration: 22.28 Å; Cα contacts (8 Å, |Δi|>4): 780; chains: 2; bounding box: 56×61×45 Å